Protein AF-A0A2W0A8S5-F1 (afdb_monomer)

Foldseek 3Di:
DPPDPVCVVCVPVDDDDDDDLQDLVCLVVLVQFPQLAPPKDFLADPVRQTLAIAHDDDDPVRVVVRVVSSSVSRPDDDQPLSVLRSVLRRCVRVLHLCSLVSLVVSLVSDDPVRPCNLVSLLSNLSSCLSVLVLLCSLVSLLVVLVPDDLAQSSLSSLLSSLVSLLSDDLPDPSSVVSCVRSVVSLVVNCVDPRHDDRSNLSSLLSVLSNCVSVVNLVSNVVSLVVQVVVLVVDDDPDLVSLLVSLVSNLSSQVRRHQLVVCLVSLVVSCVVCQLALSSLLSNLSSCVVNLVLVSNLVSLVSSVVSPTGLLSVLSSLQSNLSSCVSVVNNVSSLVSLVVSLVSLCSRSNPVSSVVSNVVSVVVNPDD

Structure (mmCIF, N/CA/C/O backbone):
data_AF-A0A2W0A8S5-F1
#
_entry.id   AF-A0A2W0A8S5-F1
#
loop_
_atom_site.group_PDB
_atom_site.id
_atom_site.type_symbol
_atom_site.label_atom_id
_atom_site.label_alt_id
_atom_site.label_comp_id
_atom_site.label_asym_id
_atom_site.label_entity_id
_atom_site.label_seq_id
_atom_site.pdbx_PDB_ins_code
_atom_site.Cartn_x
_atom_site.Cartn_y
_atom_site.Cartn_z
_atom_site.occupancy
_atom_site.B_iso_or_equiv
_atom_site.auth_seq_id
_atom_site.auth_comp_id
_atom_site.auth_asym_id
_atom_site.auth_atom_id
_atom_site.pdbx_PDB_model_num
ATOM 1 N N . MET A 1 1 ? -9.910 5.409 -18.268 1.00 49.28 1 MET A N 1
ATOM 2 C CA . MET A 1 1 ? -8.523 5.225 -18.764 1.00 49.28 1 MET A CA 1
ATOM 3 C C . MET A 1 1 ? -8.335 5.536 -20.262 1.00 49.28 1 MET A C 1
ATOM 5 O O . MET A 1 1 ? -7.443 6.302 -20.586 1.00 49.28 1 MET A O 1
ATOM 9 N N . LEU A 1 2 ? -9.166 5.030 -21.188 1.00 40.59 2 LEU A N 1
ATOM 10 C CA . LEU A 1 2 ? -8.944 5.152 -22.651 1.00 40.59 2 LEU A CA 1
ATOM 11 C C . LEU A 1 2 ? -9.214 6.524 -23.314 1.00 40.59 2 LEU A C 1
ATOM 13 O O . LEU A 1 2 ? -8.981 6.666 -24.510 1.00 40.59 2 LEU A O 1
ATOM 17 N N . ALA A 1 3 ? -9.715 7.524 -22.586 1.00 47.00 3 ALA A N 1
ATOM 18 C CA . ALA A 1 3 ? -10.059 8.827 -23.170 1.00 47.00 3 ALA A CA 1
ATOM 19 C C . ALA A 1 3 ? -8.901 9.847 -23.159 1.00 47.00 3 ALA A C 1
ATOM 21 O O . ALA A 1 3 ? -9.074 10.957 -23.657 1.00 47.00 3 ALA A O 1
ATOM 22 N N . HIS A 1 4 ? -7.735 9.497 -22.599 1.00 59.62 4 HIS A N 1
ATOM 23 C CA . HIS A 1 4 ? -6.578 10.395 -22.589 1.00 59.62 4 HIS A CA 1
ATOM 24 C C . HIS A 1 4 ? -5.909 10.407 -23.969 1.00 59.62 4 HIS A C 1
ATOM 26 O O . HIS A 1 4 ? -5.545 9.349 -24.493 1.00 59.62 4 HIS A O 1
ATOM 32 N N . ALA A 1 5 ? -5.743 11.592 -24.564 1.00 63.34 5 ALA A N 1
ATOM 33 C CA . ALA A 1 5 ? -5.219 11.751 -25.926 1.00 63.34 5 ALA A CA 1
ATOM 34 C C . ALA A 1 5 ? -3.842 11.081 -26.112 1.00 63.34 5 ALA A C 1
ATOM 36 O O . ALA A 1 5 ? -3.571 10.484 -27.159 1.00 63.34 5 ALA A O 1
ATOM 37 N N . ASP A 1 6 ? -3.023 11.088 -25.061 1.00 70.12 6 ASP A N 1
ATOM 38 C CA . ASP A 1 6 ? -1.660 10.545 -25.053 1.00 70.12 6 ASP A CA 1
ATOM 39 C C . ASP A 1 6 ? -1.580 9.010 -25.063 1.00 70.12 6 ASP A C 1
ATOM 41 O O . ASP A 1 6 ? -0.515 8.443 -25.319 1.00 70.12 6 ASP A O 1
ATOM 45 N N . LEU A 1 7 ? -2.700 8.310 -24.847 1.00 81.69 7 LEU A N 1
ATOM 46 C CA . LEU A 1 7 ? -2.772 6.846 -24.935 1.00 81.69 7 LEU A CA 1
ATOM 47 C C . LEU A 1 7 ? -3.302 6.349 -26.289 1.00 81.69 7 LEU A C 1
ATOM 49 O O . LEU A 1 7 ? -3.312 5.143 -26.543 1.00 81.69 7 LEU A O 1
ATOM 53 N N . SER A 1 8 ? -3.689 7.258 -27.192 1.00 83.00 8 SER A N 1
ATOM 54 C CA . SER A 1 8 ? -4.262 6.925 -28.506 1.00 83.00 8 SER A CA 1
ATOM 55 C C . SER A 1 8 ? -3.366 6.019 -29.356 1.00 83.00 8 SER A C 1
ATOM 57 O O . SER A 1 8 ? -3.872 5.149 -30.065 1.00 83.00 8 SER A O 1
ATOM 59 N N . ARG A 1 9 ? -2.035 6.139 -29.236 1.00 87.25 9 ARG A N 1
ATOM 60 C CA . ARG A 1 9 ? -1.082 5.274 -29.953 1.00 87.25 9 ARG A CA 1
ATOM 61 C C . ARG A 1 9 ? -1.214 3.788 -29.600 1.00 87.25 9 ARG A C 1
ATOM 63 O O . ARG A 1 9 ? -0.802 2.944 -30.390 1.00 87.25 9 ARG A O 1
ATOM 70 N N . TYR A 1 10 ? -1.780 3.458 -28.440 1.00 89.50 10 TYR A N 1
ATOM 71 C CA . TYR A 1 10 ? -1.994 2.081 -27.985 1.00 89.50 10 TYR A CA 1
ATOM 72 C C . TYR A 1 10 ? -3.361 1.516 -28.376 1.00 89.50 10 TYR A C 1
ATOM 74 O O . TYR A 1 10 ? -3.661 0.363 -28.056 1.00 89.50 10 TYR A O 1
ATOM 82 N N . ALA A 1 11 ? -4.197 2.300 -29.063 1.00 86.50 11 ALA A N 1
ATOM 83 C CA . ALA A 1 11 ? -5.494 1.841 -29.533 1.00 86.50 11 ALA A CA 1
ATOM 84 C C . ALA A 1 11 ? -5.339 0.573 -30.390 1.00 86.50 11 ALA A C 1
ATOM 86 O O . ALA A 1 11 ? -4.521 0.515 -31.308 1.00 86.50 11 ALA A O 1
ATOM 87 N N . GLY A 1 12 ? -6.111 -0.464 -30.058 1.00 87.81 12 GLY A N 1
ATOM 88 C CA . GLY A 1 12 ? -6.066 -1.760 -30.740 1.00 87.81 12 GLY A CA 1
ATOM 89 C C . GLY A 1 12 ? -4.847 -2.634 -30.420 1.00 87.81 12 GLY A C 1
ATOM 90 O O . GLY A 1 12 ? -4.779 -3.747 -30.930 1.00 87.81 12 GLY A O 1
ATOM 91 N N . GLN A 1 13 ? -3.907 -2.177 -29.582 1.00 90.94 13 GLN A N 1
ATOM 92 C CA . GLN A 1 13 ? -2.755 -2.985 -29.152 1.00 90.94 13 GLN A CA 1
ATOM 93 C C . GLN A 1 13 ? -3.021 -3.759 -27.853 1.00 90.94 13 GLN A C 1
ATOM 95 O O . GLN A 1 13 ? -2.403 -4.795 -27.629 1.00 90.94 13 GLN A O 1
ATOM 100 N N . PHE A 1 14 ? -3.951 -3.278 -27.022 1.00 92.00 14 PHE A N 1
ATOM 101 C CA . PHE A 1 14 ? -4.298 -3.876 -25.732 1.00 92.00 14 PHE A CA 1
ATOM 102 C C . PHE A 1 14 ? -5.806 -4.057 -25.583 1.00 92.00 14 PHE A C 1
ATOM 104 O O . PHE A 1 14 ? -6.594 -3.212 -26.017 1.00 92.00 14 PHE A O 1
ATOM 111 N N . VAL A 1 15 ? -6.187 -5.133 -24.894 1.00 91.31 15 VAL A N 1
ATOM 112 C CA . VAL A 1 15 ? -7.498 -5.265 -24.254 1.00 91.31 15 VAL A CA 1
ATOM 113 C C . VAL A 1 15 ? -7.331 -4.821 -22.806 1.00 91.31 15 VAL A C 1
ATOM 115 O O . VAL A 1 15 ? -6.489 -5.352 -22.088 1.00 91.31 15 VAL A O 1
ATOM 118 N N . TRP A 1 16 ? -8.112 -3.828 -22.392 1.00 89.94 16 TRP A N 1
ATOM 119 C CA . TRP A 1 16 ? -8.023 -3.250 -21.054 1.00 89.94 16 TRP A CA 1
ATOM 120 C C . TRP A 1 16 ? -9.009 -3.939 -20.122 1.00 89.94 16 TRP A C 1
ATOM 122 O O . TRP A 1 16 ? -10.193 -4.040 -20.446 1.00 89.94 16 TRP A O 1
ATOM 132 N N . LEU A 1 17 ? -8.522 -4.379 -18.965 1.00 91.38 17 LEU A N 1
ATOM 133 C CA . LEU A 1 17 ? -9.331 -5.007 -17.931 1.00 91.38 17 LEU A CA 1
ATOM 134 C C . LEU A 1 17 ? -9.012 -4.375 -16.579 1.00 91.38 17 LEU A C 1
ATOM 136 O O . LEU A 1 17 ? -7.849 -4.232 -16.213 1.00 91.38 17 LEU A O 1
ATOM 140 N N . GLU A 1 18 ? -10.058 -4.020 -15.844 1.00 89.94 18 GLU A N 1
ATOM 141 C CA . GLU A 1 18 ? -9.963 -3.619 -14.447 1.00 89.94 18 GLU A CA 1
ATOM 142 C C . GLU A 1 18 ? -10.440 -4.776 -13.575 1.00 89.94 18 GLU A C 1
ATOM 144 O O . GLU A 1 18 ? -11.532 -5.317 -13.775 1.00 89.94 18 GLU A O 1
ATOM 149 N N . LEU A 1 19 ? -9.617 -5.148 -12.600 1.00 90.06 19 LEU A N 1
ATOM 150 C CA . LEU A 1 19 ? -9.891 -6.239 -11.682 1.00 90.06 19 LEU A CA 1
ATOM 151 C C . LEU A 1 19 ? -10.049 -5.694 -10.273 1.00 90.06 19 LEU A C 1
ATOM 153 O O . LEU A 1 19 ? -9.254 -4.894 -9.790 1.00 90.06 19 LEU A O 1
ATOM 157 N N . ASN A 1 20 ? -11.087 -6.169 -9.604 1.00 86.12 20 ASN A N 1
ATOM 158 C CA . ASN A 1 20 ? -11.458 -5.754 -8.265 1.00 86.12 20 ASN A CA 1
ATOM 159 C C . ASN A 1 20 ? -11.564 -6.987 -7.363 1.00 86.12 20 ASN A C 1
ATOM 161 O O . ASN A 1 20 ? -12.285 -7.931 -7.700 1.00 86.12 20 ASN A O 1
ATOM 165 N N . PHE A 1 21 ? -10.874 -6.961 -6.219 1.00 83.88 21 PHE A N 1
ATOM 166 C CA . PHE A 1 21 ? -10.874 -8.045 -5.229 1.00 83.88 21 PHE A CA 1
ATOM 167 C C . PHE A 1 21 ? -12.256 -8.354 -4.653 1.00 83.88 21 PHE A C 1
ATOM 169 O O . PHE A 1 21 ? -12.445 -9.433 -4.108 1.00 83.88 21 PHE A O 1
ATOM 176 N N . ASP A 1 22 ? -13.209 -7.427 -4.749 1.00 82.56 22 ASP A N 1
ATOM 177 C CA . ASP A 1 22 ? -14.564 -7.586 -4.221 1.00 82.56 22 ASP A CA 1
ATOM 178 C C . ASP A 1 22 ? -15.535 -8.279 -5.180 1.00 82.56 22 ASP A C 1
ATOM 180 O O . ASP A 1 22 ? -16.617 -8.686 -4.753 1.00 82.56 22 ASP A O 1
ATOM 184 N N . LYS A 1 23 ? -15.180 -8.389 -6.463 1.00 84.19 23 LYS A N 1
ATOM 185 C CA . LYS A 1 23 ? -16.058 -8.899 -7.522 1.00 84.19 23 LYS A CA 1
ATOM 186 C C . LYS A 1 23 ? -15.867 -10.412 -7.700 1.00 84.19 23 LYS A C 1
ATOM 188 O O . LYS A 1 23 ? -14.781 -10.817 -8.124 1.00 84.19 23 LYS A O 1
ATOM 193 N N . PRO A 1 24 ? -16.874 -11.255 -7.386 1.00 81.69 24 PRO A N 1
ATOM 194 C CA . PRO A 1 24 ? -16.760 -12.713 -7.487 1.00 81.69 24 PRO A CA 1
ATOM 195 C C . PRO A 1 24 ? -16.347 -13.205 -8.876 1.00 81.69 24 PRO A C 1
ATOM 197 O O . PRO A 1 24 ? -15.610 -14.179 -8.988 1.00 81.69 24 PRO A O 1
ATOM 200 N N . GLU A 1 25 ? -16.761 -12.502 -9.930 1.00 87.81 25 GLU A N 1
ATOM 201 C CA . GLU A 1 25 ? -16.399 -12.807 -11.316 1.00 87.81 25 GLU A CA 1
ATOM 202 C C . GLU A 1 25 ? -14.885 -12.748 -11.595 1.00 87.81 25 GLU A C 1
ATOM 204 O O . GLU A 1 25 ? -14.426 -13.334 -12.570 1.00 87.81 25 GLU A O 1
ATOM 209 N N . ASN A 1 26 ? -14.093 -12.109 -10.725 1.00 89.75 26 ASN A N 1
ATOM 210 C CA . ASN A 1 26 ? -12.636 -12.024 -10.858 1.00 89.75 26 ASN A CA 1
ATOM 211 C C . ASN A 1 26 ? -11.888 -13.170 -10.150 1.00 89.75 26 ASN A C 1
ATOM 213 O O . ASN A 1 26 ? -10.657 -13.168 -10.120 1.00 89.75 26 ASN A O 1
ATOM 217 N N . GLN A 1 27 ? -12.595 -14.135 -9.550 1.00 85.94 27 GLN A N 1
ATOM 218 C CA . GLN A 1 27 ? -11.980 -15.213 -8.769 1.00 85.94 27 GLN A CA 1
ATOM 219 C C . GLN A 1 27 ? -10.979 -16.047 -9.568 1.00 85.94 27 GLN A C 1
ATOM 221 O O . GLN A 1 27 ? -9.880 -16.290 -9.072 1.00 85.94 27 GLN A O 1
ATOM 226 N N . ASP A 1 28 ? -11.324 -16.430 -10.796 1.00 88.50 28 ASP A N 1
ATOM 227 C CA . ASP A 1 28 ? -10.442 -17.241 -11.641 1.00 88.50 28 ASP A CA 1
ATOM 228 C C . ASP A 1 28 ? -9.151 -16.496 -11.998 1.00 88.50 28 ASP A C 1
ATOM 230 O O . ASP A 1 28 ? -8.096 -17.109 -12.130 1.00 88.50 28 ASP A O 1
ATOM 234 N N . PHE A 1 29 ? -9.183 -15.165 -12.109 1.00 90.12 29 PHE A N 1
ATOM 235 C CA . PHE A 1 29 ? -7.957 -14.396 -12.311 1.00 90.12 29 PHE A CA 1
ATOM 236 C C . PHE A 1 29 ? -7.057 -14.472 -11.072 1.00 90.12 29 PHE A C 1
ATOM 238 O O . PHE A 1 29 ? -5.879 -14.817 -11.169 1.00 90.12 29 PHE A O 1
ATOM 245 N N . PHE A 1 30 ? -7.619 -14.195 -9.892 1.00 88.50 30 PHE A N 1
ATOM 246 C CA . PHE A 1 30 ? -6.855 -14.156 -8.643 1.00 88.50 30 PHE A CA 1
ATOM 247 C C . PHE A 1 30 ? -6.388 -15.532 -8.147 1.00 88.50 30 PHE A C 1
ATOM 249 O O . PHE A 1 30 ? -5.585 -15.585 -7.219 1.00 88.50 30 PHE A O 1
ATOM 256 N N . SER A 1 31 ? -6.857 -16.637 -8.739 1.00 84.81 31 SER A N 1
ATOM 257 C CA . SER A 1 31 ? -6.291 -17.969 -8.486 1.00 84.81 31 SER A CA 1
ATOM 258 C C . SER A 1 31 ? -5.011 -18.249 -9.279 1.00 84.81 31 SER A C 1
ATOM 260 O O . SER A 1 31 ? -4.334 -19.232 -8.992 1.00 84.81 31 SER A O 1
ATOM 262 N N . HIS A 1 32 ? -4.696 -17.429 -10.286 1.00 86.06 32 HIS A N 1
ATOM 263 C CA . HIS A 1 32 ? -3.505 -17.577 -11.130 1.00 86.06 32 HIS A CA 1
ATOM 264 C C . HIS A 1 32 ? -2.495 -16.447 -10.922 1.00 86.06 32 HIS A C 1
ATOM 266 O O . HIS A 1 32 ? -1.294 -16.680 -11.031 1.00 86.06 32 HIS A O 1
ATOM 272 N N . PHE A 1 33 ? -2.977 -15.244 -10.602 1.00 87.56 33 PHE A N 1
ATOM 273 C CA . PHE A 1 33 ? -2.146 -14.065 -10.386 1.00 87.56 33 PHE A CA 1
ATOM 274 C C . PHE A 1 33 ? -2.402 -13.491 -8.997 1.00 87.56 33 PHE A C 1
ATOM 276 O O . PHE A 1 33 ? -3.529 -13.126 -8.645 1.00 87.56 33 PHE A O 1
ATOM 283 N N . GLU A 1 34 ? -1.339 -13.375 -8.212 1.00 82.25 34 GLU A N 1
ATOM 284 C CA . GLU A 1 34 ? -1.392 -12.773 -6.892 1.00 82.25 34 GLU A CA 1
ATOM 285 C C . GLU A 1 34 ? -0.800 -11.370 -6.930 1.00 82.25 34 GLU A C 1
ATOM 287 O O . GLU A 1 34 ? 0.416 -11.192 -6.897 1.00 82.25 34 GLU A O 1
ATOM 292 N N . ALA A 1 35 ? -1.674 -10.361 -6.908 1.00 83.00 35 ALA A N 1
ATOM 293 C CA . ALA A 1 35 ? -1.261 -8.973 -6.740 1.00 83.00 35 ALA A CA 1
ATOM 294 C C . ALA A 1 35 ? -0.354 -8.825 -5.506 1.00 83.00 35 ALA A C 1
ATOM 296 O O . ALA A 1 35 ? -0.740 -9.164 -4.377 1.00 83.00 35 ALA A O 1
ATOM 297 N N . SER A 1 36 ? 0.869 -8.351 -5.742 1.00 75.88 36 SER A N 1
ATOM 298 C CA . SER A 1 36 ? 1.875 -8.087 -4.712 1.00 75.88 36 SER A CA 1
ATOM 299 C C . SER A 1 36 ? 1.583 -6.778 -3.970 1.00 7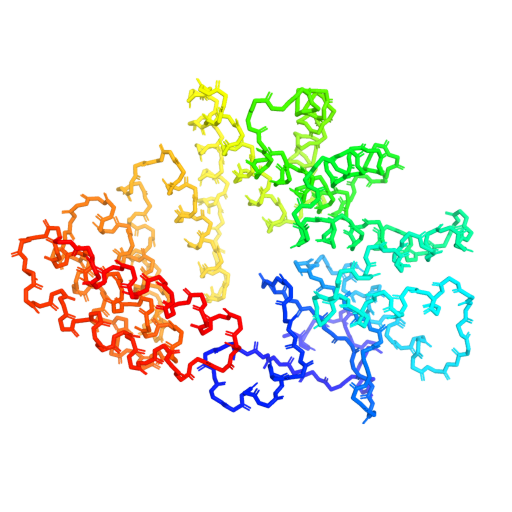5.88 36 SER A C 1
ATOM 301 O O . SER A 1 36 ? 1.883 -6.672 -2.782 1.00 75.88 36 SER A O 1
ATOM 303 N N . ALA A 1 37 ? 0.906 -5.834 -4.633 1.00 80.06 37 ALA A N 1
ATOM 304 C CA . ALA A 1 37 ? 0.404 -4.587 -4.066 1.00 80.06 37 ALA A CA 1
ATOM 305 C C . ALA A 1 37 ? -0.954 -4.183 -4.679 1.00 80.06 37 ALA A C 1
ATOM 307 O O . ALA A 1 37 ? -1.477 -4.830 -5.588 1.00 80.06 37 ALA A O 1
ATOM 308 N N . THR A 1 38 ? -1.556 -3.103 -4.186 1.00 81.56 38 THR A N 1
ATOM 309 C CA . THR A 1 38 ? -2.760 -2.514 -4.788 1.00 81.56 38 THR A CA 1
ATOM 310 C C . THR A 1 38 ? -2.545 -1.013 -4.989 1.00 81.56 38 THR A C 1
ATOM 312 O O . THR A 1 38 ? -2.390 -0.327 -3.978 1.00 81.56 38 THR A O 1
ATOM 315 N N . PRO A 1 39 ? -2.558 -0.498 -6.234 1.00 87.12 39 PRO A N 1
ATOM 316 C CA . PRO A 1 39 ? -2.755 -1.234 -7.491 1.00 87.12 39 PRO A CA 1
ATOM 317 C C . PRO A 1 39 ? -1.551 -2.125 -7.873 1.00 87.12 39 PRO A C 1
ATOM 319 O O . PRO A 1 39 ? -0.451 -1.962 -7.353 1.00 87.12 39 PRO A O 1
ATOM 322 N N . THR A 1 40 ? -1.784 -3.087 -8.770 1.00 89.56 40 THR A N 1
ATOM 323 C CA . THR A 1 40 ? -0.746 -3.813 -9.529 1.00 89.56 40 THR A CA 1
ATOM 324 C C . THR A 1 40 ? -1.195 -3.857 -10.987 1.00 89.56 40 THR A C 1
ATOM 326 O O . THR A 1 40 ? -2.371 -4.114 -11.258 1.00 89.56 40 THR A O 1
ATOM 329 N N . PHE A 1 41 ? -0.278 -3.613 -11.919 1.00 93.00 41 PHE A N 1
ATOM 330 C CA . PHE A 1 41 ? -0.530 -3.636 -13.354 1.00 93.00 41 PHE A CA 1
ATOM 331 C C . PHE A 1 41 ? 0.167 -4.828 -14.000 1.00 93.00 41 PHE A C 1
ATOM 333 O O . PHE A 1 41 ? 1.346 -5.077 -13.762 1.00 93.00 41 PHE A O 1
ATOM 340 N N . TYR A 1 42 ? -0.553 -5.520 -14.879 1.00 93.69 42 TYR A N 1
ATOM 341 C CA . TYR A 1 42 ? -0.027 -6.646 -15.641 1.00 93.69 42 TYR A CA 1
ATOM 342 C C . TYR A 1 42 ? -0.163 -6.394 -17.139 1.00 93.69 42 TYR A C 1
ATOM 344 O O . TYR A 1 42 ? -1.205 -5.932 -17.607 1.00 93.69 42 TYR A O 1
ATOM 352 N N . VAL A 1 43 ? 0.857 -6.781 -17.906 1.00 94.69 43 VAL A N 1
ATOM 353 C CA . VAL A 1 43 ? 0.697 -7.098 -19.330 1.00 94.69 43 VAL A CA 1
ATOM 354 C C . VAL A 1 43 ? 0.746 -8.609 -19.468 1.00 94.69 43 VAL A C 1
ATOM 356 O O . VAL A 1 43 ? 1.764 -9.223 -19.155 1.00 94.69 43 VAL A O 1
ATOM 359 N N . ILE A 1 44 ? -0.340 -9.201 -19.956 1.00 93.50 44 ILE A N 1
ATOM 360 C CA . ILE A 1 44 ? -0.482 -10.647 -20.137 1.00 93.50 44 ILE A CA 1
ATOM 361 C C . ILE A 1 44 ? -0.709 -10.919 -21.624 1.00 93.50 44 ILE A C 1
ATOM 363 O O . ILE A 1 44 ? -1.494 -10.223 -22.272 1.00 93.50 44 ILE A O 1
ATOM 367 N N . ASN A 1 45 ? 0.005 -11.895 -22.186 1.00 91.69 45 ASN A N 1
ATOM 368 C CA . ASN A 1 45 ? -0.169 -12.281 -23.586 1.00 91.69 45 ASN A CA 1
ATOM 369 C C . ASN A 1 45 ? -1.388 -13.211 -23.783 1.00 91.69 45 ASN A C 1
ATOM 371 O O . ASN A 1 45 ? -2.036 -13.632 -22.827 1.00 91.69 45 ASN A O 1
ATOM 375 N N . ALA A 1 46 ? -1.690 -13.565 -25.036 1.00 90.19 46 ALA A N 1
ATOM 376 C CA . ALA A 1 46 ? -2.828 -14.430 -25.365 1.00 90.19 46 ALA A CA 1
ATOM 377 C C . ALA A 1 46 ? -2.730 -15.856 -24.779 1.00 90.19 46 ALA A C 1
ATOM 379 O O . ALA A 1 46 ? -3.756 -16.507 -24.608 1.00 90.19 46 ALA A O 1
ATOM 380 N N . ASP A 1 47 ? -1.522 -16.315 -24.443 1.00 89.06 47 ASP A N 1
ATOM 381 C CA . ASP A 1 47 ? -1.275 -17.622 -23.820 1.00 89.06 47 ASP A CA 1
ATOM 382 C C . ASP A 1 47 ? -1.402 -17.579 -22.284 1.00 89.06 47 ASP A C 1
ATOM 384 O O . ASP A 1 47 ? -1.163 -18.582 -21.614 1.00 89.06 47 ASP A O 1
ATOM 388 N N . GLY A 1 48 ? -1.744 -16.420 -21.706 1.00 88.31 48 GLY A N 1
ATOM 389 C CA . GLY A 1 48 ? -1.847 -16.231 -20.257 1.00 88.31 48 GLY A CA 1
ATOM 390 C C . GLY A 1 48 ? -0.506 -15.988 -19.555 1.00 88.31 48 GLY A C 1
ATOM 391 O O . GLY A 1 48 ? -0.442 -16.020 -18.330 1.00 88.31 48 GLY A O 1
ATOM 392 N N . LYS A 1 49 ? 0.573 -15.732 -20.302 1.00 90.12 49 LYS A N 1
ATOM 393 C CA . LYS A 1 49 ? 1.909 -15.472 -19.759 1.00 90.12 49 LYS A CA 1
ATOM 394 C C . LYS A 1 49 ? 2.084 -13.996 -19.393 1.00 90.12 49 LYS A C 1
ATOM 396 O O . LYS A 1 49 ? 1.821 -13.120 -20.221 1.00 90.12 49 LYS A O 1
ATOM 401 N N . VAL A 1 50 ? 2.611 -13.722 -18.196 1.00 92.44 50 VAL A N 1
ATOM 402 C CA . VAL A 1 50 ? 3.013 -12.366 -17.788 1.00 92.44 50 VAL A CA 1
ATOM 403 C C . VAL A 1 50 ? 4.211 -11.915 -18.625 1.00 92.44 50 VAL A C 1
ATOM 405 O O . VAL A 1 50 ? 5.242 -12.583 -18.711 1.00 92.44 50 VAL A O 1
ATOM 408 N N . LEU A 1 51 ? 4.055 -10.778 -19.294 1.00 92.56 51 LEU A N 1
ATOM 409 C CA . LEU A 1 51 ? 5.126 -10.085 -20.005 1.00 92.56 51 LEU A CA 1
ATOM 410 C C . LEU A 1 51 ? 5.754 -9.000 -19.128 1.00 92.56 51 LEU A C 1
ATOM 412 O O . LEU A 1 51 ? 6.956 -8.770 -19.208 1.00 92.56 51 LEU A O 1
ATOM 416 N N . SER A 1 52 ? 4.944 -8.332 -18.310 1.00 92.19 52 SER A N 1
ATOM 417 C CA . SER A 1 52 ? 5.399 -7.299 -17.383 1.00 92.19 52 SER A CA 1
ATOM 418 C C . SER A 1 52 ? 4.472 -7.248 -16.174 1.00 92.19 52 SER A C 1
ATOM 420 O O . SER A 1 52 ? 3.253 -7.348 -16.335 1.00 92.19 52 SER A O 1
ATOM 422 N N . ASP A 1 53 ? 5.059 -7.048 -15.000 1.00 92.31 53 ASP A N 1
ATOM 423 C CA . ASP A 1 53 ? 4.391 -6.777 -13.724 1.00 92.31 53 ASP A CA 1
ATOM 424 C C . ASP A 1 53 ? 4.917 -5.428 -13.215 1.00 92.31 53 ASP A C 1
ATOM 426 O O . ASP A 1 53 ? 6.118 -5.167 -13.295 1.00 92.31 53 ASP A O 1
ATOM 430 N N . GLN A 1 54 ? 4.019 -4.549 -12.782 1.00 90.75 54 GLN A N 1
ATOM 431 C CA . GLN A 1 54 ? 4.360 -3.311 -12.095 1.00 90.75 54 GLN A CA 1
ATOM 432 C C . GLN A 1 54 ? 3.467 -3.174 -10.854 1.00 90.75 54 GLN A C 1
ATOM 434 O O . GLN A 1 54 ? 2.281 -2.845 -10.989 1.00 90.75 54 GLN A O 1
ATOM 439 N N . PRO A 1 55 ? 4.009 -3.372 -9.642 1.00 87.00 55 PRO A N 1
ATOM 440 C CA . PRO A 1 55 ? 3.308 -3.026 -8.417 1.00 87.00 55 PRO A CA 1
ATOM 441 C C . PRO A 1 55 ? 3.306 -1.509 -8.203 1.00 87.00 55 PRO A C 1
ATOM 443 O O . PRO A 1 55 ? 4.254 -0.818 -8.573 1.00 87.00 55 PRO A O 1
ATOM 446 N N . GLY A 1 56 ? 2.263 -1.004 -7.550 1.00 84.56 56 GLY A N 1
ATOM 447 C CA . GLY A 1 56 ? 2.156 0.406 -7.186 1.00 84.56 56 GLY A CA 1
ATOM 448 C C . GLY A 1 56 ? 1.631 1.298 -8.309 1.00 84.56 56 GLY A C 1
ATOM 449 O O . GLY A 1 56 ? 1.263 0.838 -9.392 1.00 84.56 56 GLY A O 1
ATOM 450 N N . ALA A 1 57 ? 1.526 2.588 -8.003 1.00 84.00 57 ALA A N 1
ATOM 451 C CA . ALA A 1 57 ? 1.076 3.594 -8.950 1.00 84.00 57 ALA A CA 1
ATOM 452 C C . ALA A 1 57 ? 2.133 3.848 -10.038 1.00 84.00 57 ALA A C 1
ATOM 454 O O . ALA A 1 57 ? 3.289 3.444 -9.937 1.00 84.00 57 ALA A O 1
ATOM 455 N N . MET A 1 58 ? 1.713 4.515 -11.111 1.00 87.69 58 MET A N 1
ATOM 456 C CA . MET A 1 58 ? 2.600 4.976 -12.173 1.00 87.69 58 MET A CA 1
ATOM 457 C C . MET A 1 58 ? 2.217 6.396 -12.572 1.00 87.69 58 MET A C 1
ATOM 459 O O . MET A 1 58 ? 1.037 6.708 -12.751 1.00 87.69 58 MET A O 1
ATOM 463 N N . SER A 1 59 ? 3.221 7.234 -12.799 1.00 85.94 59 SER A N 1
ATOM 464 C CA . SER A 1 59 ? 3.074 8.446 -13.599 1.00 85.94 59 SER A CA 1
ATOM 465 C C . SER A 1 59 ? 2.689 8.102 -15.043 1.00 85.94 59 SER A C 1
ATOM 467 O O . SER A 1 59 ? 2.863 6.979 -15.523 1.00 85.94 59 SER A O 1
ATOM 469 N N . GLU A 1 60 ? 2.206 9.090 -15.793 1.00 86.25 60 GLU A N 1
ATOM 470 C CA . GLU A 1 60 ? 1.853 8.894 -17.203 1.00 86.25 60 GLU A CA 1
ATOM 471 C C . GLU A 1 60 ? 3.055 8.435 -18.054 1.00 86.25 60 GLU A C 1
ATOM 473 O O . GLU A 1 60 ? 2.919 7.607 -18.958 1.00 86.25 60 GLU A O 1
ATOM 478 N N . THR A 1 61 ? 4.254 8.941 -17.749 1.00 87.25 61 THR A N 1
ATOM 479 C CA . THR A 1 61 ? 5.493 8.532 -18.423 1.00 87.25 61 THR A CA 1
ATOM 480 C C . THR A 1 61 ? 5.846 7.079 -18.118 1.00 87.25 61 THR A C 1
ATOM 482 O O . THR A 1 61 ? 6.169 6.338 -19.048 1.00 87.25 61 THR A O 1
ATOM 485 N N . GLU A 1 62 ? 5.723 6.650 -16.860 1.00 89.69 62 GLU A N 1
ATOM 486 C CA . GLU A 1 62 ? 5.950 5.256 -16.456 1.00 89.69 62 GLU A CA 1
ATOM 487 C C . GLU A 1 62 ? 4.926 4.316 -17.100 1.00 89.69 62 GLU A C 1
ATOM 489 O O . GLU A 1 62 ? 5.317 3.305 -17.683 1.00 89.69 62 GLU A O 1
ATOM 494 N N . LEU A 1 63 ? 3.641 4.694 -17.125 1.00 91.56 63 LEU A N 1
ATOM 495 C CA . LEU A 1 63 ? 2.597 3.914 -17.796 1.00 91.56 63 LEU A CA 1
ATOM 496 C C . LEU A 1 63 ? 2.917 3.718 -19.282 1.00 91.56 63 LEU A C 1
ATOM 498 O O . LEU A 1 63 ? 2.772 2.617 -19.813 1.00 91.56 63 LEU A O 1
ATOM 502 N N . ARG A 1 64 ? 3.386 4.760 -19.980 1.00 91.12 64 ARG A N 1
ATOM 503 C CA . ARG A 1 64 ? 3.783 4.617 -21.386 1.00 91.12 64 ARG A CA 1
ATOM 504 C C . ARG A 1 64 ? 4.974 3.678 -21.558 1.00 91.12 64 ARG A C 1
ATOM 506 O O . ARG A 1 64 ? 4.937 2.834 -22.450 1.00 91.12 64 ARG A O 1
ATOM 513 N N . ALA A 1 65 ? 6.003 3.806 -20.724 1.00 90.62 65 ALA A N 1
ATOM 514 C CA . ALA A 1 65 ? 7.169 2.930 -20.785 1.00 90.62 65 ALA A CA 1
ATOM 515 C C . ALA A 1 65 ? 6.790 1.461 -20.514 1.00 90.62 65 ALA A C 1
ATOM 517 O O . ALA A 1 65 ? 7.253 0.561 -21.216 1.00 90.62 65 ALA A O 1
ATOM 518 N N . PHE A 1 66 ? 5.892 1.226 -19.554 1.00 92.88 66 PHE A N 1
ATOM 519 C CA . PHE A 1 66 ? 5.346 -0.090 -19.232 1.00 92.88 66 PHE A CA 1
ATOM 520 C C . PHE A 1 66 ? 4.608 -0.719 -20.425 1.00 92.88 66 PHE A C 1
ATOM 522 O O . PHE A 1 66 ? 4.863 -1.869 -20.789 1.00 92.88 66 PHE A O 1
ATOM 529 N N . LEU A 1 67 ? 3.746 0.049 -21.098 1.00 93.81 67 LEU A N 1
ATOM 530 C CA . LEU A 1 67 ? 3.019 -0.419 -22.283 1.00 93.81 67 LEU A CA 1
ATOM 531 C C . LEU A 1 67 ? 3.954 -0.668 -23.474 1.00 93.81 67 LEU A C 1
ATOM 533 O O . LEU A 1 67 ? 3.843 -1.704 -24.129 1.00 93.81 67 LEU A O 1
ATOM 537 N N . ASP A 1 68 ? 4.904 0.231 -23.743 1.00 92.00 68 ASP A N 1
ATOM 538 C CA . ASP A 1 68 ? 5.903 0.047 -24.805 1.00 92.00 68 ASP A CA 1
ATOM 539 C C . ASP A 1 68 ? 6.716 -1.232 -24.596 1.00 92.00 68 ASP A C 1
ATOM 541 O O . ASP A 1 68 ? 6.934 -2.001 -25.539 1.00 92.00 68 ASP A O 1
ATOM 545 N N . ARG A 1 69 ? 7.118 -1.493 -23.348 1.00 91.06 69 ARG A N 1
ATOM 546 C CA . ARG A 1 69 ? 7.786 -2.736 -22.968 1.00 91.06 69 ARG A CA 1
ATOM 547 C C . ARG A 1 69 ? 6.889 -3.937 -23.259 1.00 91.06 69 ARG A C 1
ATOM 549 O O . ARG A 1 69 ? 7.339 -4.860 -23.930 1.00 91.06 69 ARG A O 1
ATOM 556 N N . GLY A 1 70 ? 5.624 -3.906 -22.841 1.00 91.88 70 GLY A N 1
ATOM 557 C CA . GLY A 1 70 ? 4.655 -4.964 -23.137 1.00 91.88 70 GLY A CA 1
ATOM 558 C C . GLY A 1 70 ? 4.537 -5.278 -24.635 1.00 91.88 70 GLY A C 1
ATOM 559 O O . GLY A 1 70 ? 4.623 -6.440 -25.035 1.00 91.88 70 GLY A O 1
ATOM 560 N N . VAL A 1 71 ? 4.425 -4.243 -25.476 1.00 91.06 71 VAL A N 1
ATOM 561 C CA . VAL A 1 71 ? 4.386 -4.386 -26.944 1.00 91.06 71 VAL A CA 1
ATOM 562 C C . VAL A 1 71 ? 5.682 -4.986 -27.486 1.00 91.06 71 VAL A C 1
ATOM 564 O O . VAL A 1 71 ? 5.638 -5.854 -28.360 1.00 91.06 71 VAL A O 1
ATOM 567 N N . SER A 1 72 ? 6.834 -4.529 -26.992 1.00 89.12 72 SER A N 1
ATOM 568 C CA . SER A 1 72 ? 8.146 -5.026 -27.414 1.00 89.12 72 SER A CA 1
ATOM 569 C C . SER A 1 72 ? 8.309 -6.516 -27.099 1.00 89.12 72 SER A C 1
ATOM 571 O O . SER A 1 72 ? 8.600 -7.312 -27.995 1.00 89.12 72 SER A O 1
ATOM 573 N N . LEU A 1 73 ? 8.017 -6.915 -25.854 1.00 88.88 73 LEU A N 1
ATOM 574 C CA . LEU A 1 73 ? 8.146 -8.299 -25.388 1.00 88.88 73 LEU A CA 1
ATOM 575 C C . LEU A 1 73 ? 7.182 -9.253 -26.103 1.00 88.88 73 LEU A C 1
ATOM 577 O O . LEU A 1 73 ? 7.516 -10.418 -26.297 1.00 88.88 73 LEU A O 1
ATOM 581 N N . ALA A 1 74 ? 6.011 -8.768 -26.526 1.00 88.50 74 ALA A N 1
ATOM 582 C CA . ALA A 1 74 ? 5.061 -9.560 -27.300 1.00 88.50 74 ALA A CA 1
ATOM 583 C C . ALA A 1 74 ? 5.524 -9.829 -28.744 1.00 88.50 74 ALA A C 1
ATOM 585 O O . ALA A 1 74 ? 5.035 -10.769 -29.370 1.00 88.50 74 ALA A O 1
ATOM 586 N N . ARG A 1 75 ? 6.415 -8.998 -29.308 1.00 86.00 75 ARG A N 1
ATOM 587 C CA . ARG A 1 75 ? 6.706 -9.012 -30.748 1.00 86.00 75 ARG A CA 1
ATOM 588 C C . ARG A 1 75 ? 7.856 -9.920 -31.162 1.00 86.00 75 ARG A C 1
ATOM 590 O O . ARG A 1 75 ? 7.660 -10.604 -32.162 1.00 86.00 75 ARG A O 1
ATOM 597 N N . ASN A 1 76 ? 9.039 -9.893 -30.527 1.00 75.94 76 ASN A N 1
ATOM 598 C CA . ASN A 1 76 ? 10.200 -10.727 -30.923 1.00 75.94 76 ASN A CA 1
ATOM 599 C C . ASN A 1 76 ? 11.458 -10.507 -30.032 1.00 75.94 76 ASN A C 1
ATOM 601 O O . ASN A 1 76 ? 11.330 -9.831 -29.014 1.00 75.94 76 ASN A O 1
ATOM 605 N N . PRO A 1 77 ? 12.634 -11.130 -30.309 1.00 55.41 77 PRO A N 1
ATOM 606 C CA . PRO A 1 77 ? 13.485 -11.717 -29.281 1.00 55.41 77 PRO A CA 1
ATOM 607 C C . PRO A 1 77 ? 14.142 -10.707 -28.348 1.00 55.41 77 PRO A C 1
ATOM 609 O O . PRO A 1 77 ? 14.651 -9.659 -28.741 1.00 55.41 77 PRO A O 1
ATOM 612 N N . GLN A 1 78 ? 14.151 -11.125 -27.094 1.00 76.06 78 GLN A N 1
ATOM 613 C CA . GLN A 1 78 ? 14.628 -10.400 -25.938 1.00 76.06 78 GLN A CA 1
ATOM 614 C C . GLN A 1 78 ? 16.149 -10.451 -25.852 1.00 76.06 78 GLN A C 1
ATOM 616 O O . GLN A 1 78 ? 16.763 -11.492 -26.106 1.00 76.06 78 GLN A O 1
ATOM 621 N N . SER A 1 79 ? 16.762 -9.341 -25.435 1.00 88.50 79 SER A N 1
ATOM 622 C CA . SER A 1 79 ? 18.118 -9.430 -24.900 1.00 88.50 79 SER A CA 1
ATOM 623 C C . SER A 1 79 ? 18.121 -10.378 -23.693 1.00 88.50 79 SER A C 1
ATOM 625 O O . SER A 1 79 ? 17.087 -10.600 -23.058 1.00 88.50 79 SER A O 1
ATOM 627 N N . SER A 1 80 ? 19.281 -10.925 -23.325 1.00 92.56 80 SER A N 1
ATOM 628 C CA . SER A 1 80 ? 19.369 -11.774 -22.129 1.00 92.56 80 SER A CA 1
ATOM 629 C C . SER A 1 80 ? 18.886 -11.050 -20.862 1.00 92.56 80 SER A C 1
ATOM 631 O O . SER A 1 80 ? 18.334 -11.692 -19.973 1.00 92.56 80 SER A O 1
ATOM 633 N N . ALA A 1 81 ? 19.050 -9.722 -20.794 1.00 94.44 81 ALA A N 1
ATOM 634 C CA . ALA A 1 81 ? 18.549 -8.899 -19.696 1.00 94.44 81 ALA A CA 1
ATOM 635 C C . ALA A 1 81 ? 17.016 -8.782 -19.708 1.00 94.44 81 ALA A C 1
ATOM 637 O O . ALA A 1 81 ? 16.391 -8.941 -18.663 1.00 94.44 81 ALA A O 1
ATOM 638 N N . ASP A 1 82 ? 16.401 -8.583 -20.878 1.00 92.69 82 ASP A N 1
ATOM 639 C CA . ASP A 1 82 ? 14.937 -8.516 -21.005 1.00 92.69 82 ASP A CA 1
ATOM 640 C C . ASP A 1 82 ? 14.280 -9.863 -20.675 1.00 92.69 82 ASP A C 1
ATOM 642 O O . ASP A 1 82 ? 13.251 -9.895 -20.001 1.00 92.69 82 ASP A O 1
ATOM 646 N N . ALA A 1 83 ? 14.905 -10.975 -21.078 1.00 92.88 83 ALA A N 1
ATOM 647 C CA . ALA A 1 83 ? 14.440 -12.319 -20.739 1.00 92.88 83 ALA A CA 1
ATOM 648 C C . ALA A 1 83 ? 14.563 -12.619 -19.243 1.00 92.88 83 ALA A C 1
ATOM 650 O O . ALA A 1 83 ? 13.659 -13.208 -18.646 1.00 92.88 83 ALA A O 1
ATOM 651 N N . ALA A 1 84 ? 15.659 -12.186 -18.616 1.00 95.69 84 ALA A N 1
ATOM 652 C CA . ALA A 1 84 ? 15.819 -12.290 -17.172 1.00 95.69 84 ALA A CA 1
ATOM 653 C C . ALA A 1 84 ? 14.793 -11.424 -16.422 1.00 95.69 84 ALA A C 1
ATOM 655 O O . ALA A 1 84 ? 14.227 -11.888 -15.434 1.00 95.69 84 ALA A O 1
ATOM 656 N N . LEU A 1 85 ? 14.502 -10.212 -16.911 1.00 95.50 85 LEU A N 1
ATOM 657 C CA . LEU A 1 85 ? 13.502 -9.330 -16.310 1.00 95.50 85 LEU A CA 1
ATOM 658 C C . LEU A 1 85 ? 12.088 -9.888 -16.436 1.00 95.50 85 LEU A C 1
ATOM 660 O O . LEU A 1 85 ? 11.354 -9.895 -15.458 1.00 95.50 85 LEU A O 1
ATOM 664 N N . GLN A 1 86 ? 11.716 -10.398 -17.613 1.00 94.25 86 GLN A N 1
ATOM 665 C CA . GLN A 1 86 ? 10.410 -11.028 -17.797 1.00 94.25 86 GLN A CA 1
ATOM 666 C C . GLN A 1 86 ? 10.233 -12.199 -16.825 1.00 94.25 86 GLN A C 1
ATOM 668 O O . GLN A 1 86 ? 9.212 -12.295 -16.150 1.00 94.25 86 GLN A O 1
ATOM 673 N N . ARG A 1 87 ? 11.255 -13.055 -16.694 1.00 95.38 87 ARG A N 1
ATOM 674 C CA . ARG A 1 87 ? 11.234 -14.144 -15.714 1.00 95.38 87 ARG A CA 1
ATOM 675 C C . ARG A 1 87 ? 11.076 -13.619 -14.284 1.00 95.38 87 ARG A C 1
ATOM 677 O O . ARG A 1 87 ? 10.373 -14.242 -13.497 1.00 95.38 87 ARG A O 1
ATOM 684 N N . ALA A 1 88 ? 11.742 -12.521 -13.932 1.00 96.44 88 ALA A N 1
ATOM 685 C CA . ALA A 1 88 ? 11.620 -11.920 -12.608 1.00 96.44 88 ALA A CA 1
ATOM 686 C C . ALA A 1 88 ? 10.193 -11.416 -12.335 1.00 96.44 88 ALA A C 1
ATOM 688 O O . ALA A 1 88 ? 9.649 -11.717 -11.276 1.00 96.44 88 ALA A O 1
ATOM 689 N N . ASP A 1 89 ? 9.568 -10.753 -13.311 1.00 94.88 89 ASP A N 1
ATOM 690 C CA . ASP A 1 89 ? 8.182 -10.277 -13.225 1.00 94.88 89 ASP A CA 1
ATOM 691 C C . ASP A 1 89 ? 7.180 -11.437 -13.117 1.00 94.88 89 ASP A C 1
ATOM 693 O O . ASP A 1 89 ? 6.261 -11.393 -12.303 1.00 94.88 89 ASP A O 1
ATOM 697 N N . GLU A 1 90 ? 7.377 -12.518 -13.879 1.00 93.56 90 GLU A N 1
ATOM 698 C CA . GLU A 1 90 ? 6.576 -13.745 -13.748 1.00 93.56 90 GLU A CA 1
ATOM 699 C C . GLU A 1 90 ? 6.654 -14.311 -12.319 1.00 93.56 90 GLU A C 1
ATOM 701 O O . GLU A 1 90 ? 5.630 -14.640 -11.714 1.00 93.56 90 GLU A O 1
ATOM 706 N N . LEU A 1 91 ? 7.858 -14.385 -11.742 1.00 94.94 91 LEU A N 1
ATOM 707 C CA . LEU A 1 91 ? 8.052 -14.856 -10.368 1.00 94.94 91 LEU A CA 1
ATOM 708 C C . LEU A 1 91 ? 7.423 -13.894 -9.347 1.00 94.94 91 LEU A C 1
ATOM 710 O O . LEU A 1 91 ? 6.786 -14.346 -8.395 1.00 94.94 91 LEU A O 1
ATOM 714 N N . LEU A 1 92 ? 7.537 -12.579 -9.551 1.00 92.69 92 LEU A N 1
ATOM 715 C CA . LEU A 1 92 ? 6.921 -11.584 -8.672 1.00 92.69 92 LEU A CA 1
ATOM 716 C C . LEU A 1 92 ? 5.387 -11.678 -8.683 1.00 92.69 92 LEU A C 1
ATOM 718 O O . LEU A 1 92 ? 4.780 -11.639 -7.612 1.00 92.69 92 LEU A O 1
ATOM 722 N N . SER A 1 93 ? 4.777 -11.908 -9.851 1.00 90.19 93 SER A N 1
ATOM 723 C CA . SER A 1 93 ? 3.316 -12.020 -10.026 1.00 90.19 93 SER A CA 1
ATOM 724 C C . SER A 1 93 ? 2.673 -13.197 -9.279 1.00 90.19 93 SER A C 1
ATOM 726 O O . SER A 1 93 ? 1.456 -13.258 -9.097 1.00 90.19 93 SER A O 1
ATOM 728 N N . THR A 1 94 ? 3.506 -14.139 -8.835 1.00 89.69 94 THR A N 1
ATOM 729 C CA . THR A 1 94 ? 3.135 -15.312 -8.030 1.00 89.69 94 THR A CA 1
ATOM 730 C C . THR A 1 94 ? 3.747 -15.268 -6.629 1.00 89.69 94 THR A C 1
ATOM 732 O O . THR A 1 94 ? 3.673 -16.244 -5.885 1.00 89.69 94 THR A O 1
ATOM 735 N N . LYS A 1 95 ? 4.352 -14.130 -6.255 1.00 89.50 95 LYS A N 1
ATOM 736 C CA . LYS A 1 95 ? 5.047 -13.897 -4.981 1.00 89.50 95 LYS A CA 1
ATOM 737 C C . LYS A 1 95 ? 6.136 -14.931 -4.680 1.00 89.50 95 LYS A C 1
ATOM 739 O O . LYS A 1 95 ? 6.368 -15.271 -3.524 1.00 89.50 95 LYS A O 1
ATOM 744 N N . SER A 1 96 ? 6.826 -15.432 -5.699 1.00 93.00 96 SER A N 1
ATOM 745 C CA . SER A 1 96 ? 7.912 -16.395 -5.514 1.00 93.00 96 SER A CA 1
ATOM 746 C C . SER A 1 96 ? 9.154 -15.721 -4.887 1.00 93.00 96 SER A C 1
ATOM 748 O O . SER A 1 96 ? 9.521 -14.609 -5.288 1.00 93.00 96 SER A O 1
ATOM 750 N N . PRO A 1 97 ? 9.831 -16.357 -3.903 1.00 94.56 97 PRO A N 1
ATOM 751 C CA . PRO A 1 97 ? 11.072 -15.838 -3.309 1.00 94.56 97 PRO A CA 1
ATOM 752 C C . PRO A 1 97 ? 12.238 -15.772 -4.304 1.00 94.56 97 PRO A C 1
ATOM 754 O O . PRO A 1 97 ? 13.152 -14.960 -4.148 1.00 94.56 97 PRO A O 1
ATOM 757 N N . GLU A 1 98 ? 12.195 -16.570 -5.371 1.00 97.62 98 GLU A N 1
ATOM 758 C CA . GLU A 1 98 ? 13.181 -16.565 -6.450 1.00 97.62 98 GLU A CA 1
ATOM 759 C C . GLU A 1 98 ? 13.171 -15.266 -7.278 1.00 97.62 98 GLU A C 1
ATOM 761 O O . GLU A 1 98 ? 14.149 -14.994 -7.982 1.00 97.62 98 GLU A O 1
ATOM 766 N N . ALA A 1 99 ? 12.122 -14.437 -7.171 1.00 96.88 99 ALA A N 1
ATOM 767 C CA . ALA A 1 99 ? 12.035 -13.147 -7.858 1.00 96.88 99 ALA A CA 1
ATOM 768 C C . ALA A 1 99 ? 13.235 -12.235 -7.543 1.00 96.88 99 ALA A C 1
ATOM 770 O O . ALA A 1 99 ? 13.783 -11.601 -8.445 1.00 96.88 99 ALA A O 1
ATOM 771 N N . VAL A 1 100 ? 13.714 -12.224 -6.291 1.00 98.06 100 VAL A N 1
ATOM 772 C CA . VAL A 1 100 ? 14.871 -11.407 -5.871 1.00 98.06 100 VAL A CA 1
ATOM 773 C C . VAL A 1 100 ? 16.121 -11.757 -6.683 1.00 98.06 100 VAL A C 1
ATOM 775 O O . VAL A 1 100 ? 16.777 -10.871 -7.234 1.00 98.06 100 VAL A O 1
ATOM 778 N N . ALA A 1 101 ? 16.435 -13.049 -6.796 1.00 98.31 101 ALA A N 1
ATOM 779 C CA . ALA A 1 101 ? 17.599 -13.513 -7.548 1.00 98.31 101 ALA A CA 1
ATOM 780 C C . ALA A 1 101 ? 17.444 -13.246 -9.054 1.00 98.31 101 ALA A C 1
ATOM 782 O O . ALA A 1 101 ? 18.416 -12.901 -9.728 1.00 98.31 101 ALA A O 1
ATOM 783 N N . ALA A 1 102 ? 16.224 -13.360 -9.585 1.00 98.12 102 ALA A N 1
ATOM 784 C CA . ALA A 1 102 ? 15.943 -13.087 -10.990 1.00 98.12 102 ALA A CA 1
ATOM 785 C C . ALA A 1 102 ? 16.120 -11.598 -11.349 1.00 98.12 102 ALA A C 1
ATOM 787 O O . ALA A 1 102 ? 16.749 -11.295 -12.364 1.00 98.12 102 ALA A O 1
ATOM 788 N N . TYR A 1 103 ? 15.663 -10.665 -10.504 1.00 98.12 103 TYR A N 1
ATOM 789 C CA . TYR A 1 103 ? 15.902 -9.231 -10.721 1.00 98.12 103 TYR A CA 1
ATOM 790 C C . TYR A 1 103 ? 17.387 -8.865 -10.623 1.00 98.12 103 TYR A C 1
ATOM 792 O O . TYR A 1 103 ? 17.889 -8.082 -11.431 1.00 98.12 103 TYR A O 1
ATOM 800 N N . GLN A 1 104 ? 18.115 -9.455 -9.669 1.00 98.31 104 GLN A N 1
ATOM 801 C CA . GLN A 1 104 ? 19.567 -9.271 -9.563 1.00 98.31 104 GLN A CA 1
ATOM 802 C C . GLN A 1 104 ? 20.289 -9.743 -10.832 1.00 98.31 104 GLN A C 1
ATOM 804 O O . GLN A 1 104 ? 21.174 -9.047 -11.331 1.00 98.31 104 GLN A O 1
ATOM 809 N N . GLU A 1 105 ? 19.889 -10.888 -11.385 1.00 98.19 105 GLU A N 1
ATOM 810 C CA . GLU A 1 105 ? 20.444 -11.408 -12.635 1.00 98.19 105 GLU A CA 1
ATOM 811 C C . GLU A 1 105 ? 20.128 -10.497 -13.829 1.00 98.19 105 GLU A C 1
ATOM 813 O O . GLU A 1 105 ? 21.023 -10.198 -14.622 1.00 98.19 105 GLU A O 1
ATOM 818 N N . ALA A 1 106 ? 18.897 -9.989 -13.934 1.00 97.62 106 ALA A N 1
ATOM 819 C CA . ALA A 1 106 ? 18.521 -9.040 -14.980 1.00 97.62 106 ALA A CA 1
ATOM 820 C C . ALA A 1 106 ? 19.399 -7.778 -14.941 1.00 97.62 106 ALA A C 1
ATOM 822 O O . ALA A 1 106 ? 19.982 -7.392 -15.955 1.00 97.62 106 ALA A O 1
ATOM 823 N N . LEU A 1 107 ? 19.584 -7.186 -13.756 1.00 97.38 107 LEU A N 1
ATOM 824 C CA . LEU A 1 107 ? 20.426 -6.001 -13.560 1.00 97.38 107 LEU A CA 1
ATOM 825 C C . LEU A 1 107 ? 21.915 -6.256 -13.835 1.00 97.38 107 LEU A C 1
ATOM 827 O O . LEU A 1 107 ? 22.613 -5.329 -14.260 1.00 97.38 107 LEU A O 1
ATOM 831 N N . ARG A 1 108 ? 22.392 -7.489 -13.607 1.00 97.75 108 ARG A N 1
ATOM 832 C CA . ARG A 1 108 ? 23.764 -7.932 -13.903 1.00 97.75 108 ARG A CA 1
ATOM 833 C C . ARG A 1 108 ? 24.004 -8.113 -15.403 1.00 97.75 108 ARG A C 1
ATOM 835 O O . ARG A 1 108 ? 25.091 -7.804 -15.884 1.00 97.75 108 ARG A O 1
ATOM 842 N N . LEU A 1 109 ? 23.022 -8.649 -16.127 1.00 97.31 109 LEU A N 1
ATOM 843 C CA . LEU A 1 109 ? 23.083 -8.857 -17.578 1.00 97.31 109 LEU A CA 1
ATOM 844 C C . LEU A 1 109 ? 22.871 -7.562 -18.370 1.00 97.31 109 LEU A C 1
ATOM 846 O O . LEU A 1 109 ? 23.321 -7.454 -19.510 1.00 97.31 109 LEU A O 1
ATOM 850 N N . ALA A 1 110 ? 22.166 -6.602 -17.780 1.00 96.62 110 ALA A N 1
ATOM 851 C CA . ALA A 1 110 ? 21.811 -5.351 -18.418 1.00 96.62 110 ALA A CA 1
ATOM 852 C C . ALA A 1 110 ? 23.028 -4.448 -18.689 1.00 96.62 110 ALA A C 1
ATOM 854 O O . ALA A 1 110 ? 23.838 -4.229 -17.780 1.00 96.62 110 ALA A O 1
ATOM 855 N N . PRO A 1 111 ? 23.134 -3.829 -19.881 1.00 95.19 111 PRO A N 1
ATOM 856 C CA . PRO A 1 111 ? 24.098 -2.756 -20.108 1.00 95.19 111 PRO A CA 1
ATOM 857 C C . PRO A 1 111 ? 23.784 -1.524 -19.229 1.00 95.19 111 PRO A C 1
ATOM 859 O O . PRO A 1 111 ? 22.667 -1.399 -18.712 1.00 95.19 111 PRO A O 1
ATOM 862 N N . PRO A 1 112 ? 24.744 -0.607 -19.000 1.00 91.19 112 PRO A N 1
ATOM 863 C CA . PRO A 1 112 ? 24.533 0.557 -18.133 1.00 91.19 112 PRO A CA 1
ATOM 864 C C . PRO A 1 112 ? 23.345 1.442 -18.538 1.00 91.19 112 PRO A C 1
ATOM 866 O O . PRO A 1 112 ? 22.624 1.913 -17.665 1.00 91.19 112 PRO A O 1
ATOM 869 N N . ASP A 1 113 ? 23.107 1.604 -19.840 1.00 91.56 113 ASP A N 1
ATOM 870 C CA . ASP A 1 113 ? 22.050 2.419 -20.453 1.00 91.56 113 ASP A CA 1
ATOM 871 C C . ASP A 1 113 ? 20.750 1.645 -20.736 1.00 91.56 113 ASP A C 1
ATOM 873 O O . ASP A 1 113 ? 19.874 2.142 -21.443 1.00 91.56 113 ASP A O 1
ATOM 877 N N . TRP A 1 114 ? 20.607 0.431 -20.192 1.00 93.19 114 TRP A N 1
ATOM 878 C CA . TRP A 1 114 ? 19.422 -0.404 -20.386 1.00 93.19 114 TRP A CA 1
ATOM 879 C C . TRP A 1 114 ? 18.151 0.310 -19.892 1.00 93.19 114 TRP A C 1
ATOM 881 O O . TRP A 1 114 ? 18.012 0.515 -18.683 1.00 93.19 114 TRP A O 1
ATOM 891 N N . PRO A 1 115 ? 17.202 0.661 -20.783 1.00 90.56 115 PRO A N 1
ATOM 892 C CA . PRO A 1 115 ? 16.066 1.507 -20.411 1.00 90.56 115 PRO A CA 1
ATOM 893 C C . PRO A 1 115 ? 15.193 0.976 -19.257 1.00 90.56 115 PRO A C 1
ATOM 895 O O . PRO A 1 115 ? 14.787 1.781 -18.424 1.00 90.56 115 PRO A O 1
ATOM 898 N N . PRO A 1 116 ? 14.933 -0.344 -19.120 1.00 92.00 116 PRO A N 1
ATOM 899 C CA . PRO A 1 116 ? 14.186 -0.896 -17.985 1.00 92.00 116 PRO A CA 1
ATOM 900 C C . PRO A 1 116 ? 14.916 -0.875 -16.632 1.00 92.00 116 PRO A C 1
ATOM 902 O O . PRO A 1 116 ? 14.322 -1.278 -15.632 1.00 92.00 116 PRO A O 1
ATOM 905 N N . ARG A 1 117 ? 16.187 -0.446 -16.563 1.00 94.56 117 ARG A N 1
ATOM 906 C CA . ARG A 1 117 ? 16.999 -0.518 -15.336 1.00 94.56 117 ARG A CA 1
ATOM 907 C C . ARG A 1 117 ? 16.326 0.130 -14.111 1.00 94.56 117 ARG A C 1
ATOM 909 O O . ARG A 1 117 ? 16.279 -0.563 -13.094 1.00 94.56 117 ARG A O 1
ATOM 916 N N . PRO A 1 118 ? 15.771 1.361 -14.170 1.00 93.00 118 PRO A N 1
ATOM 917 C CA . PRO A 1 118 ? 15.085 1.973 -13.025 1.00 93.00 118 PRO A CA 1
ATOM 918 C C . PRO A 1 118 ? 13.921 1.128 -12.492 1.00 93.00 118 PRO A C 1
ATOM 920 O O . PRO A 1 118 ? 13.806 0.898 -11.290 1.00 93.00 118 PRO A O 1
ATOM 923 N N . VAL A 1 119 ? 13.098 0.588 -13.394 1.00 91.19 119 VAL A N 1
ATOM 924 C CA . VAL A 1 119 ? 11.948 -0.256 -13.036 1.00 91.19 119 VAL A CA 1
ATOM 925 C C . VAL A 1 119 ? 12.403 -1.596 -12.452 1.00 91.19 119 VAL A C 1
ATOM 927 O O . VAL A 1 119 ? 11.833 -2.070 -11.471 1.00 91.19 119 VAL A O 1
ATOM 930 N N . ALA A 1 120 ? 13.467 -2.191 -12.996 1.00 94.94 120 ALA A N 1
ATOM 931 C CA . ALA A 1 120 ? 14.055 -3.414 -12.453 1.00 94.94 120 ALA A CA 1
ATOM 932 C C . ALA A 1 120 ? 14.666 -3.194 -11.053 1.00 94.94 120 ALA A C 1
ATOM 934 O O . ALA A 1 120 ? 14.555 -4.065 -10.192 1.00 94.94 120 ALA A O 1
ATOM 935 N N . GLN A 1 121 ? 15.278 -2.030 -10.799 1.00 96.19 121 GLN A N 1
ATOM 936 C CA . GLN A 1 121 ? 15.770 -1.643 -9.469 1.00 96.19 121 GLN A CA 1
ATOM 937 C C . GLN A 1 121 ? 14.617 -1.476 -8.474 1.00 96.19 121 GLN A C 1
ATOM 939 O O . GLN A 1 121 ? 14.696 -2.004 -7.365 1.00 96.19 121 GLN A O 1
ATOM 944 N N . TYR A 1 122 ? 13.536 -0.799 -8.872 1.00 94.56 122 TYR A N 1
ATOM 945 C CA . TYR A 1 122 ? 12.336 -0.677 -8.045 1.00 94.56 122 TYR A CA 1
ATOM 946 C C . TYR A 1 122 ? 11.724 -2.040 -7.719 1.00 94.56 122 TYR A C 1
ATOM 948 O O . TYR A 1 122 ? 11.531 -2.369 -6.551 1.00 94.56 122 TYR A O 1
ATOM 956 N N . SER A 1 123 ? 11.524 -2.877 -8.733 1.00 95.00 123 SER A N 1
ATOM 957 C CA . SER A 1 123 ? 10.929 -4.205 -8.565 1.00 95.00 123 SER A CA 1
ATOM 958 C C . SER A 1 123 ? 11.797 -5.132 -7.707 1.00 95.00 123 SER A C 1
ATOM 960 O O . SER A 1 123 ? 11.264 -5.909 -6.916 1.00 95.00 123 SER A O 1
ATOM 962 N N . LEU A 1 124 ? 13.130 -5.002 -7.764 1.00 97.44 124 LEU A N 1
ATOM 963 C CA . LEU A 1 124 ? 14.038 -5.682 -6.836 1.00 97.44 124 LEU A CA 1
ATOM 964 C C . LEU A 1 124 ? 13.790 -5.258 -5.381 1.00 97.44 124 LEU A C 1
ATOM 966 O O . LEU A 1 124 ? 13.712 -6.117 -4.503 1.00 97.44 124 LEU A O 1
ATOM 970 N N . VAL A 1 125 ? 13.681 -3.954 -5.110 1.00 97.31 125 VAL A N 1
ATOM 971 C CA . VAL A 1 125 ? 13.402 -3.445 -3.755 1.00 97.31 125 VAL A CA 1
ATOM 972 C C . VAL A 1 125 ? 12.039 -3.940 -3.270 1.00 97.31 125 VAL A C 1
ATOM 974 O O . VAL A 1 125 ? 11.945 -4.429 -2.145 1.00 97.31 125 VAL A O 1
ATOM 977 N N . THR A 1 126 ? 11.020 -3.922 -4.128 1.00 94.62 126 THR A N 1
ATOM 978 C CA . THR A 1 126 ? 9.688 -4.459 -3.815 1.00 94.62 126 THR A CA 1
ATOM 979 C C . THR A 1 126 ? 9.721 -5.962 -3.538 1.00 94.62 126 THR A C 1
ATOM 981 O O . THR A 1 126 ? 9.116 -6.420 -2.570 1.00 94.62 126 THR A O 1
ATOM 984 N N . ALA A 1 127 ? 10.472 -6.746 -4.317 1.00 96.00 127 ALA A N 1
ATOM 985 C CA . ALA A 1 127 ? 10.643 -8.176 -4.066 1.00 96.00 127 ALA A CA 1
ATOM 986 C C . ALA A 1 127 ? 11.354 -8.438 -2.725 1.00 96.00 127 ALA A C 1
ATOM 988 O O . ALA A 1 127 ? 10.939 -9.309 -1.963 1.00 96.00 127 ALA A O 1
ATOM 989 N N . LEU A 1 128 ? 12.394 -7.662 -2.394 1.00 97.94 128 LEU A N 1
ATOM 990 C CA . LEU A 1 128 ? 13.077 -7.754 -1.098 1.00 97.94 128 LEU A CA 1
ATOM 991 C C . LEU A 1 128 ? 12.140 -7.402 0.067 1.00 97.94 128 LEU A C 1
ATOM 993 O O . LEU A 1 128 ? 12.170 -8.074 1.096 1.00 97.94 128 LEU A O 1
ATOM 997 N N . GLN A 1 129 ? 11.305 -6.373 -0.097 1.00 95.56 129 GLN A N 1
ATOM 998 C CA . GLN A 1 129 ? 10.292 -5.975 0.879 1.00 95.56 129 GLN A CA 1
ATOM 999 C C . GLN A 1 129 ? 9.251 -7.080 1.096 1.00 95.56 129 GLN A C 1
ATOM 1001 O O . GLN A 1 129 ? 8.977 -7.440 2.239 1.00 95.56 129 GLN A O 1
ATOM 1006 N N . LEU A 1 130 ? 8.691 -7.622 0.011 1.00 92.94 130 LEU A N 1
ATOM 1007 C CA . LEU A 1 130 ? 7.670 -8.674 0.035 1.00 92.94 130 LEU A CA 1
ATOM 1008 C C . LEU A 1 130 ? 8.142 -9.921 0.793 1.00 92.94 130 LEU A C 1
ATOM 1010 O O . LEU A 1 130 ? 7.354 -10.554 1.489 1.00 92.94 130 LEU A O 1
ATOM 1014 N N . HIS A 1 131 ? 9.430 -10.243 0.673 1.00 95.69 131 HIS A N 1
ATOM 1015 C CA . HIS A 1 131 ? 10.062 -11.401 1.311 1.00 95.69 131 HIS A CA 1
ATOM 1016 C C . HIS A 1 131 ? 10.762 -11.067 2.632 1.00 95.69 131 HIS A C 1
ATOM 1018 O O . HIS A 1 131 ? 11.637 -11.811 3.067 1.00 95.69 131 HIS A O 1
ATOM 1024 N N . GLU A 1 132 ? 10.401 -9.941 3.256 1.00 96.31 132 GLU A N 1
ATOM 1025 C CA . GLU A 1 132 ? 10.855 -9.524 4.592 1.00 96.31 132 GLU A CA 1
ATOM 1026 C C . GLU A 1 132 ? 12.389 -9.406 4.735 1.00 96.31 132 GLU A C 1
ATOM 1028 O O . GLU A 1 132 ? 12.949 -9.422 5.833 1.00 96.31 132 GLU A O 1
ATOM 1033 N N . GLN A 1 133 ? 13.108 -9.205 3.625 1.00 97.75 133 GLN A N 1
ATOM 1034 C CA . GLN A 1 133 ? 14.560 -8.995 3.605 1.00 97.75 133 GLN A CA 1
ATOM 1035 C C . GLN A 1 133 ? 14.895 -7.527 3.914 1.00 97.75 133 GLN A C 1
ATOM 1037 O O . GLN A 1 133 ? 15.575 -6.843 3.146 1.00 97.75 133 GLN A O 1
ATOM 1042 N N . HIS A 1 134 ? 14.393 -7.020 5.045 1.00 98.06 134 HIS A N 1
ATOM 1043 C CA . HIS A 1 134 ? 14.329 -5.589 5.366 1.00 98.06 134 HIS A CA 1
ATOM 1044 C C . HIS A 1 134 ? 15.681 -4.866 5.307 1.00 98.06 134 HIS A C 1
ATOM 1046 O O . HIS A 1 134 ? 15.757 -3.768 4.754 1.00 98.06 134 HIS A O 1
ATOM 1052 N N . GLN A 1 135 ? 16.755 -5.485 5.814 1.00 98.12 135 GLN A N 1
ATOM 1053 C CA . GLN A 1 135 ? 18.095 -4.894 5.745 1.00 98.12 135 GLN A CA 1
ATOM 1054 C C . GLN A 1 135 ? 18.543 -4.713 4.291 1.00 98.12 135 GLN A C 1
ATOM 1056 O O . GLN A 1 135 ? 18.874 -3.604 3.872 1.00 98.12 135 GLN A O 1
ATOM 1061 N N . GLN A 1 136 ? 18.518 -5.795 3.507 1.00 98.38 136 GLN A N 1
ATOM 1062 C CA . GLN A 1 136 ? 18.956 -5.765 2.115 1.00 98.38 136 GLN A CA 1
ATOM 1063 C C . GLN A 1 136 ? 18.072 -4.848 1.266 1.00 98.38 136 GLN A C 1
ATOM 1065 O O . GLN A 1 136 ? 18.586 -4.160 0.383 1.00 98.38 136 GLN A O 1
ATOM 1070 N N . CYS A 1 137 ? 16.769 -4.808 1.548 1.00 98.50 137 CYS A N 1
ATOM 1071 C CA . CYS A 1 137 ? 15.819 -3.885 0.941 1.00 98.50 137 CYS A CA 1
ATOM 1072 C C . CYS A 1 137 ? 16.230 -2.423 1.171 1.00 98.50 137 CYS A C 1
ATOM 1074 O O . CYS A 1 137 ? 16.446 -1.689 0.206 1.00 98.50 137 CYS A O 1
ATOM 1076 N N . ALA A 1 138 ? 16.406 -2.008 2.431 1.00 98.50 138 ALA A N 1
ATOM 1077 C CA . ALA A 1 138 ? 16.745 -0.629 2.772 1.00 98.50 138 ALA A CA 1
ATOM 1078 C C . ALA A 1 138 ? 18.125 -0.218 2.224 1.00 98.50 138 ALA A C 1
ATOM 1080 O O . ALA A 1 138 ? 18.281 0.865 1.660 1.00 98.50 138 ALA A O 1
ATOM 1081 N N . GLU A 1 139 ? 19.128 -1.092 2.335 1.00 98.12 139 GLU A N 1
ATOM 1082 C CA . GLU A 1 139 ? 20.473 -0.834 1.810 1.00 98.12 139 GLU A CA 1
ATOM 1083 C C . GLU A 1 139 ? 20.500 -0.762 0.276 1.00 98.12 139 GLU A C 1
ATOM 1085 O O . GLU A 1 139 ? 21.215 0.068 -0.291 1.00 98.12 139 GLU A O 1
ATOM 1090 N N . THR A 1 140 ? 19.716 -1.608 -0.401 1.00 98.38 140 THR A N 1
ATOM 1091 C CA . THR A 1 140 ? 19.567 -1.576 -1.862 1.00 98.38 140 THR A CA 1
ATOM 1092 C C . THR A 1 140 ? 18.869 -0.301 -2.298 1.00 98.38 140 THR A C 1
ATOM 1094 O O . THR A 1 140 ? 19.427 0.419 -3.118 1.00 98.38 140 THR A O 1
ATOM 1097 N N . ALA A 1 141 ? 17.733 0.045 -1.692 1.00 98.38 141 ALA A N 1
ATOM 1098 C CA . ALA A 1 141 ? 17.032 1.288 -1.990 1.00 98.38 141 ALA A CA 1
ATOM 1099 C C . ALA A 1 141 ? 17.938 2.516 -1.812 1.00 98.38 141 ALA A C 1
ATOM 1101 O O . ALA A 1 141 ? 18.031 3.343 -2.714 1.00 98.38 141 ALA A O 1
ATOM 1102 N N . ALA A 1 142 ? 18.676 2.599 -0.699 1.00 98.06 142 ALA A N 1
ATOM 1103 C CA . ALA A 1 142 ? 19.594 3.706 -0.432 1.00 98.06 142 ALA A CA 1
ATOM 1104 C C . ALA A 1 142 ? 20.697 3.830 -1.495 1.00 98.06 142 ALA A C 1
ATOM 1106 O O . ALA A 1 142 ? 21.053 4.937 -1.899 1.00 98.06 142 ALA A O 1
ATOM 1107 N N . ARG A 1 143 ? 21.260 2.694 -1.925 1.00 97.12 143 ARG A N 1
ATOM 1108 C CA . ARG A 1 143 ? 22.326 2.649 -2.928 1.00 97.12 143 ARG A CA 1
ATOM 1109 C C . ARG A 1 143 ? 21.803 3.037 -4.306 1.00 97.12 143 ARG A C 1
ATOM 1111 O O . ARG A 1 143 ? 22.369 3.939 -4.914 1.00 97.12 143 ARG A O 1
ATOM 1118 N N . GLU A 1 144 ? 20.748 2.379 -4.782 1.00 96.25 144 GLU A N 1
ATOM 1119 C CA . GLU A 1 144 ? 20.223 2.615 -6.130 1.00 96.25 144 GLU A CA 1
ATOM 1120 C C . GLU A 1 144 ? 19.674 4.043 -6.256 1.00 96.25 144 GLU A C 1
ATOM 1122 O O . GLU A 1 144 ? 20.105 4.777 -7.141 1.00 96.25 144 GLU A O 1
ATOM 1127 N N . ALA A 1 145 ? 18.838 4.495 -5.312 1.00 96.75 145 ALA A N 1
ATOM 1128 C CA . ALA A 1 145 ? 18.233 5.829 -5.360 1.00 96.75 145 ALA A CA 1
ATOM 1129 C C . ALA A 1 145 ? 19.266 6.968 -5.370 1.00 96.75 145 ALA A C 1
ATOM 1131 O O . ALA A 1 145 ? 19.027 8.002 -5.984 1.00 96.75 145 ALA A O 1
ATOM 1132 N N . SER A 1 146 ? 20.434 6.784 -4.741 1.00 95.31 146 SER A N 1
ATOM 1133 C CA . SER A 1 146 ? 21.491 7.810 -4.707 1.00 95.31 146 SER A CA 1
ATOM 1134 C C . SER A 1 146 ? 22.128 8.114 -6.068 1.00 95.31 146 SER A C 1
ATOM 1136 O O . SER A 1 146 ? 22.831 9.115 -6.207 1.00 95.31 146 SER A O 1
ATOM 1138 N N . LEU A 1 147 ? 21.902 7.249 -7.060 1.00 92.56 147 LEU A N 1
ATOM 1139 C CA . LEU A 1 147 ? 22.476 7.345 -8.401 1.00 92.56 147 LEU A CA 1
ATOM 1140 C C . LEU A 1 147 ? 21.423 7.673 -9.469 1.00 92.56 147 LEU A C 1
ATOM 1142 O O . LEU A 1 147 ? 21.764 7.769 -10.648 1.00 92.56 147 LEU A O 1
ATOM 1146 N N . MET A 1 148 ? 20.155 7.808 -9.078 1.00 92.50 148 MET A N 1
ATOM 1147 C CA . MET A 1 148 ? 19.038 7.968 -10.004 1.00 92.50 148 MET A CA 1
ATOM 1148 C C . MET A 1 148 ? 18.718 9.432 -10.283 1.00 92.50 148 MET A C 1
ATOM 1150 O O . MET A 1 148 ? 19.007 10.333 -9.497 1.00 92.50 148 MET A O 1
ATOM 1154 N N . THR A 1 149 ? 18.067 9.664 -11.420 1.00 91.94 149 THR A N 1
ATOM 1155 C CA . THR A 1 149 ? 17.339 10.911 -11.650 1.00 91.94 149 THR A CA 1
ATOM 1156 C C . THR A 1 149 ? 16.210 11.026 -10.623 1.00 91.94 149 THR A C 1
ATOM 1158 O O . THR A 1 149 ? 15.561 10.034 -10.313 1.00 91.94 149 THR A O 1
ATOM 1161 N N . HIS A 1 150 ? 15.976 12.224 -10.082 1.00 92.00 150 HIS A N 1
ATOM 1162 C CA . HIS A 1 150 ? 14.954 12.471 -9.054 1.00 92.00 150 HIS A CA 1
ATOM 1163 C C . HIS A 1 150 ? 13.529 12.568 -9.638 1.00 92.00 150 HIS A C 1
ATOM 1165 O O . HIS A 1 150 ? 12.843 13.577 -9.460 1.00 92.00 150 HIS A O 1
ATOM 1171 N N . ASP A 1 151 ? 13.116 11.531 -10.361 1.00 91.38 151 ASP A N 1
ATOM 1172 C CA . ASP A 1 151 ? 11.771 11.345 -10.908 1.00 91.38 151 ASP A CA 1
ATOM 1173 C C . ASP A 1 151 ? 10.874 10.514 -9.963 1.00 91.38 151 ASP A C 1
ATOM 1175 O O . ASP A 1 151 ? 11.206 10.275 -8.796 1.00 91.38 151 ASP A O 1
ATOM 1179 N N . ASN A 1 152 ? 9.707 10.083 -10.450 1.00 92.56 152 ASN A N 1
ATOM 1180 C CA . ASN A 1 152 ? 8.773 9.290 -9.655 1.00 92.56 152 ASN A CA 1
ATOM 1181 C C . ASN A 1 152 ? 9.300 7.883 -9.306 1.00 92.56 152 ASN A C 1
ATOM 1183 O O . ASN A 1 152 ? 9.030 7.374 -8.215 1.00 92.56 152 ASN A O 1
ATOM 1187 N N . THR A 1 153 ? 10.113 7.265 -10.170 1.00 93.44 153 THR A N 1
ATOM 1188 C CA . THR A 1 153 ? 10.706 5.953 -9.879 1.00 93.44 153 THR A CA 1
ATOM 1189 C C . THR A 1 153 ? 11.717 6.070 -8.734 1.00 93.44 153 THR A C 1
ATOM 1191 O O . THR A 1 153 ? 11.762 5.205 -7.854 1.00 93.44 153 THR A O 1
ATOM 1194 N N . PHE A 1 154 ? 12.479 7.171 -8.675 1.00 96.00 154 PHE A N 1
ATOM 1195 C CA . PHE A 1 154 ? 13.299 7.498 -7.505 1.00 96.00 154 PHE A CA 1
ATOM 1196 C C . PHE A 1 154 ? 12.458 7.581 -6.224 1.00 96.00 154 PHE A C 1
ATOM 1198 O O . PHE A 1 154 ? 12.803 6.945 -5.224 1.00 96.00 154 PHE A O 1
ATOM 1205 N N . ALA A 1 155 ? 11.337 8.308 -6.248 1.00 96.50 155 ALA A N 1
ATOM 1206 C CA . ALA A 1 155 ? 10.457 8.415 -5.086 1.00 96.50 155 ALA A CA 1
ATOM 1207 C C . ALA A 1 155 ? 9.895 7.050 -4.649 1.00 96.50 155 ALA A C 1
ATOM 1209 O O . ALA A 1 155 ? 9.890 6.750 -3.454 1.00 96.50 155 ALA A O 1
ATOM 1210 N N . SER A 1 156 ? 9.518 6.203 -5.609 1.00 94.94 156 SER A N 1
ATOM 1211 C CA . SER A 1 156 ? 9.006 4.846 -5.381 1.00 94.94 156 SER A CA 1
ATOM 1212 C C . SER A 1 156 ? 10.028 3.948 -4.673 1.00 94.94 156 SER A C 1
ATOM 1214 O O . SER A 1 156 ? 9.712 3.296 -3.675 1.00 94.94 156 SER A O 1
ATOM 1216 N N . ILE A 1 157 ? 11.287 3.955 -5.131 1.00 96.69 157 ILE A N 1
ATOM 1217 C CA . ILE A 1 157 ? 12.382 3.199 -4.499 1.00 96.69 157 ILE A CA 1
ATOM 1218 C C . ILE A 1 157 ? 12.644 3.693 -3.081 1.00 96.69 157 ILE A C 1
ATOM 1220 O O . ILE A 1 157 ? 12.819 2.888 -2.162 1.00 96.69 157 ILE A O 1
ATOM 1224 N N . VAL A 1 158 ? 12.672 5.012 -2.888 1.00 98.19 158 VAL A N 1
ATOM 1225 C CA . VAL A 1 158 ? 12.909 5.603 -1.571 1.00 98.19 158 VAL A CA 1
ATOM 1226 C C . VAL A 1 158 ? 11.768 5.269 -0.612 1.00 98.19 158 VAL A C 1
ATOM 1228 O O . VAL A 1 158 ? 12.043 4.890 0.526 1.00 98.19 158 VAL A O 1
ATOM 1231 N N . ALA A 1 159 ? 10.512 5.343 -1.057 1.00 97.00 159 ALA A N 1
ATOM 1232 C CA . ALA A 1 159 ? 9.347 4.975 -0.256 1.00 97.00 159 ALA A CA 1
ATOM 1233 C C . ALA A 1 159 ? 9.394 3.498 0.173 1.00 97.00 159 ALA A C 1
ATOM 1235 O O . ALA A 1 159 ? 9.260 3.202 1.362 1.00 97.00 159 ALA A O 1
ATOM 1236 N N . ALA A 1 160 ? 9.684 2.579 -0.755 1.00 96.12 160 ALA A N 1
ATOM 1237 C CA . ALA A 1 160 ? 9.836 1.154 -0.449 1.00 96.12 160 ALA A CA 1
ATOM 1238 C C . ALA A 1 160 ? 11.000 0.890 0.530 1.00 96.12 160 ALA A C 1
ATOM 1240 O O . ALA A 1 160 ? 10.849 0.177 1.525 1.00 96.12 160 ALA A O 1
ATOM 1241 N N . GLY A 1 161 ? 12.149 1.546 0.327 1.00 98.00 161 GLY A N 1
ATOM 1242 C CA . GLY A 1 161 ? 13.287 1.481 1.249 1.00 98.00 161 GLY A CA 1
ATOM 1243 C C . GLY A 1 161 ? 12.964 2.005 2.651 1.00 98.00 161 GLY A C 1
ATOM 1244 O O . GLY A 1 161 ? 13.336 1.387 3.652 1.00 98.00 161 GLY A O 1
ATOM 1245 N N . MET A 1 162 ? 12.239 3.123 2.740 1.00 98.31 162 MET A N 1
ATOM 1246 C CA . MET A 1 162 ? 11.751 3.677 4.005 1.00 98.31 162 MET A CA 1
ATOM 1247 C C . MET A 1 162 ? 10.761 2.734 4.694 1.00 98.31 162 MET A C 1
ATOM 1249 O O . MET A 1 162 ? 10.816 2.577 5.914 1.00 98.31 162 MET A O 1
ATOM 1253 N N . TRP A 1 163 ? 9.898 2.050 3.945 1.00 96.56 163 TRP A N 1
ATOM 1254 C CA . TRP A 1 163 ? 9.001 1.046 4.512 1.00 96.56 163 TRP A CA 1
ATOM 1255 C C . TRP A 1 163 ? 9.768 -0.148 5.098 1.00 96.56 163 TRP A C 1
ATOM 1257 O O . TRP A 1 163 ? 9.461 -0.603 6.200 1.00 96.56 163 TRP A O 1
ATOM 1267 N N . CYS A 1 164 ? 10.846 -0.585 4.443 1.00 97.81 164 CYS A N 1
ATOM 1268 C CA . CYS A 1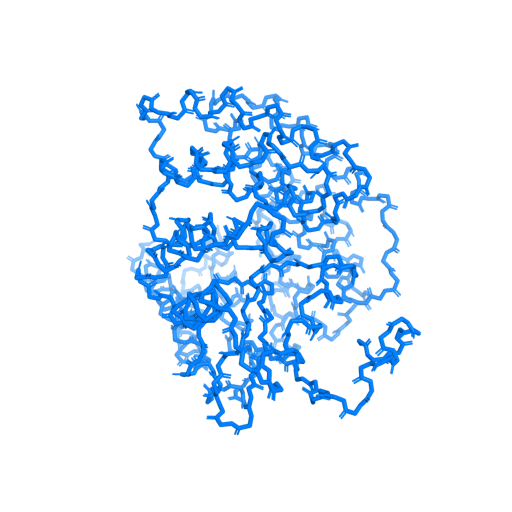 164 ? 11.744 -1.603 4.988 1.00 97.81 164 CYS A CA 1
ATOM 1269 C C . CYS A 1 164 ? 12.446 -1.161 6.284 1.00 97.81 164 CYS A C 1
ATOM 1271 O O . CYS A 1 164 ? 12.641 -1.985 7.178 1.00 97.81 164 CYS A O 1
ATOM 1273 N N . LEU A 1 165 ? 12.766 0.131 6.448 1.00 96.81 165 LEU A N 1
ATOM 1274 C CA . LEU A 1 165 ? 13.230 0.660 7.740 1.00 96.81 165 LEU A CA 1
ATOM 1275 C C . LEU A 1 165 ? 12.152 0.564 8.820 1.00 96.81 165 LEU A C 1
ATOM 1277 O O . LEU A 1 165 ? 12.470 0.225 9.955 1.00 96.81 165 LEU A O 1
ATOM 1281 N N . VAL A 1 166 ? 10.900 0.880 8.483 1.00 96.75 166 VAL A N 1
ATOM 1282 C CA . VAL A 1 166 ? 9.773 0.832 9.425 1.00 96.75 166 VAL A CA 1
ATOM 1283 C C . VAL A 1 166 ? 9.510 -0.599 9.898 1.00 96.75 166 VAL A C 1
ATOM 1285 O O . VAL A 1 166 ? 9.345 -0.806 11.100 1.00 96.75 166 VAL A O 1
ATOM 1288 N N . GLN A 1 167 ? 9.507 -1.569 8.980 1.00 95.44 167 GLN A N 1
ATOM 1289 C CA . GLN A 1 167 ? 9.209 -2.977 9.272 1.00 95.44 167 GLN A CA 1
ATOM 1290 C C . GLN A 1 167 ? 10.374 -3.748 9.905 1.00 95.44 167 GLN A C 1
ATOM 1292 O O . GLN A 1 167 ? 10.141 -4.707 10.638 1.00 95.44 167 GLN A O 1
ATOM 1297 N N . GLY A 1 168 ? 11.618 -3.344 9.638 1.00 93.94 168 GLY A N 1
ATOM 1298 C CA . GLY A 1 168 ? 12.796 -3.978 10.221 1.00 93.94 168 GLY A CA 1
ATOM 1299 C C . GLY A 1 168 ? 12.849 -3.861 11.747 1.00 93.94 168 GLY A C 1
ATOM 1300 O O . GLY A 1 168 ? 12.280 -2.944 12.338 1.00 93.94 168 GLY A O 1
ATOM 1301 N N . ASP A 1 169 ? 13.591 -4.761 12.395 1.00 93.62 169 ASP A N 1
ATOM 1302 C CA . ASP A 1 169 ? 13.813 -4.724 13.846 1.00 93.62 169 ASP A CA 1
ATOM 1303 C C . ASP A 1 169 ? 14.365 -3.352 14.294 1.00 93.62 169 ASP A C 1
ATOM 1305 O O . ASP A 1 169 ? 15.373 -2.858 13.778 1.00 93.62 169 ASP A O 1
ATOM 1309 N N . THR A 1 170 ? 13.677 -2.713 15.246 1.00 91.75 170 THR A N 1
ATOM 1310 C CA . THR A 1 170 ? 14.029 -1.390 15.787 1.00 91.75 170 THR A CA 1
ATOM 1311 C C . THR A 1 170 ? 15.365 -1.395 16.523 1.00 91.75 170 THR A C 1
ATOM 1313 O O . THR A 1 170 ? 16.012 -0.351 16.589 1.00 91.75 170 THR A O 1
ATOM 1316 N N . ALA A 1 171 ? 15.806 -2.548 17.034 1.00 91.25 171 ALA A N 1
ATOM 1317 C CA . ALA A 1 171 ? 17.080 -2.703 17.729 1.00 91.25 171 ALA A CA 1
ATOM 1318 C C . ALA A 1 171 ? 18.256 -3.030 16.790 1.00 91.25 171 ALA A C 1
ATOM 1320 O O . ALA A 1 171 ? 19.406 -3.081 17.237 1.00 91.25 171 ALA A O 1
ATOM 1321 N N . ALA A 1 172 ? 18.007 -3.262 15.497 1.00 93.94 172 ALA A N 1
ATOM 1322 C CA . ALA A 1 172 ? 19.044 -3.731 14.591 1.00 93.94 172 ALA A CA 1
ATOM 1323 C C . ALA A 1 172 ? 20.043 -2.626 14.209 1.00 93.94 172 ALA A C 1
ATOM 1325 O O . ALA A 1 172 ? 19.674 -1.541 13.757 1.00 93.94 172 ALA A O 1
ATOM 1326 N N . ALA A 1 173 ? 21.339 -2.935 14.309 1.00 93.81 173 ALA A N 1
ATOM 1327 C CA . ALA A 1 173 ? 22.418 -1.974 14.062 1.00 93.81 173 ALA A CA 1
ATOM 1328 C C . ALA A 1 173 ? 22.425 -1.396 12.631 1.00 93.81 173 ALA A C 1
ATOM 1330 O O . ALA A 1 173 ? 22.785 -0.235 12.437 1.00 93.81 173 ALA A O 1
ATOM 1331 N N . TRP A 1 174 ? 21.993 -2.176 11.631 1.00 95.75 174 TRP A N 1
ATOM 1332 C CA . TRP A 1 174 ? 21.929 -1.729 10.233 1.00 95.75 174 TRP A CA 1
ATOM 1333 C C . TRP A 1 174 ? 20.936 -0.578 10.028 1.00 95.75 174 TRP A C 1
ATOM 1335 O O . TRP A 1 174 ? 21.133 0.265 9.150 1.00 95.75 174 TRP A O 1
ATOM 1345 N N . ARG A 1 175 ? 19.888 -0.507 10.860 1.00 95.75 175 ARG A N 1
ATOM 1346 C CA . ARG A 1 175 ? 18.770 0.425 10.692 1.00 95.75 175 ARG A CA 1
ATOM 1347 C C . ARG A 1 175 ? 19.218 1.878 10.811 1.00 95.75 175 ARG A C 1
ATOM 1349 O O . ARG A 1 175 ? 18.768 2.708 10.026 1.00 95.75 175 ARG A O 1
ATOM 1356 N N . SER A 1 176 ? 20.145 2.183 11.726 1.00 93.75 176 SER A N 1
ATOM 1357 C CA . SER A 1 176 ? 20.689 3.542 11.872 1.00 93.75 176 SER A CA 1
ATOM 1358 C C . SER A 1 176 ? 21.418 3.982 10.602 1.00 93.75 176 SER A C 1
ATOM 1360 O O . SER A 1 176 ? 21.047 4.991 10.006 1.00 93.75 176 SER A O 1
ATOM 1362 N N . ALA A 1 177 ? 22.385 3.183 10.138 1.00 94.69 177 ALA A N 1
ATOM 1363 C CA . ALA A 1 177 ? 23.195 3.504 8.963 1.00 94.69 177 ALA A CA 1
ATOM 1364 C C . ALA A 1 177 ? 22.358 3.606 7.676 1.00 94.69 177 ALA A C 1
ATOM 1366 O O . ALA A 1 177 ? 22.611 4.469 6.835 1.00 94.69 177 ALA A O 1
ATOM 1367 N N . ALA A 1 178 ? 21.346 2.747 7.521 1.00 97.25 178 ALA A N 1
ATOM 1368 C CA . ALA A 1 178 ? 20.409 2.833 6.408 1.00 97.25 178 ALA A CA 1
ATOM 1369 C C . ALA A 1 178 ? 19.515 4.085 6.511 1.00 97.25 178 ALA A C 1
ATOM 1371 O O . ALA A 1 178 ? 19.307 4.770 5.507 1.00 97.25 178 ALA A O 1
ATOM 1372 N N . SER A 1 179 ? 19.050 4.449 7.713 1.00 96.94 179 SER A N 1
ATOM 1373 C CA . SER A 1 179 ? 18.232 5.652 7.918 1.00 96.94 179 SER A CA 1
ATOM 1374 C C . SER A 1 179 ? 18.978 6.960 7.656 1.00 96.94 179 SER A C 1
ATOM 1376 O O . SER A 1 179 ? 18.398 7.868 7.062 1.00 96.94 179 SER A O 1
ATOM 1378 N N . ASP A 1 180 ? 20.272 7.031 7.990 1.00 96.81 180 ASP A N 1
ATOM 1379 C CA . ASP A 1 180 ? 21.117 8.203 7.720 1.00 96.81 180 ASP A CA 1
ATOM 1380 C C . ASP A 1 180 ? 21.214 8.512 6.218 1.00 96.81 180 ASP A C 1
ATOM 1382 O O . ASP A 1 180 ? 21.437 9.657 5.824 1.00 96.81 180 ASP A O 1
ATOM 1386 N N . ARG A 1 181 ? 21.013 7.495 5.368 1.00 98.00 181 ARG A N 1
ATOM 1387 C CA . ARG A 1 181 ? 20.996 7.630 3.906 1.00 98.00 181 ARG A CA 1
ATOM 1388 C C . ARG A 1 181 ? 19.590 7.844 3.355 1.00 98.00 181 ARG A C 1
ATOM 1390 O O . ARG A 1 181 ? 19.398 8.731 2.531 1.00 98.00 181 ARG A O 1
ATOM 1397 N N . LEU A 1 182 ? 18.609 7.056 3.798 1.00 98.44 182 LEU A N 1
ATOM 1398 C CA . LEU A 1 182 ? 17.257 7.077 3.228 1.00 98.44 182 LEU A CA 1
ATOM 1399 C C . LEU A 1 182 ? 16.428 8.288 3.659 1.00 98.44 182 LEU A C 1
ATOM 1401 O O . LEU A 1 182 ? 15.703 8.836 2.835 1.00 98.44 182 LEU A O 1
ATOM 1405 N N . VAL A 1 183 ? 16.543 8.758 4.906 1.00 98.38 183 VAL A N 1
ATOM 1406 C CA . VAL A 1 183 ? 15.728 9.890 5.386 1.00 98.38 183 VAL A CA 1
ATOM 1407 C C . VAL A 1 183 ? 16.005 11.182 4.594 1.00 98.38 183 VAL A C 1
ATOM 1409 O O . VAL A 1 183 ? 15.043 11.862 4.225 1.00 98.38 183 VAL A O 1
ATOM 1412 N N . PRO A 1 184 ? 17.266 11.552 4.277 1.00 98.25 184 PRO A N 1
ATOM 1413 C CA . PRO A 1 184 ? 17.538 12.668 3.371 1.00 98.25 184 PRO A CA 1
ATOM 1414 C C . PRO A 1 184 ? 16.930 12.488 1.976 1.00 98.25 184 PRO A C 1
ATOM 1416 O O . PRO A 1 184 ? 16.328 13.431 1.462 1.00 98.25 184 PRO A O 1
ATOM 1419 N N . LEU A 1 185 ? 17.031 11.291 1.388 1.00 98.56 185 LEU A N 1
ATOM 1420 C CA . LEU A 1 185 ? 16.452 10.994 0.073 1.00 98.56 185 LEU A CA 1
ATOM 1421 C C . LEU A 1 185 ? 14.920 11.096 0.101 1.00 98.56 185 LEU A C 1
ATOM 1423 O O . LEU A 1 185 ? 14.329 11.668 -0.808 1.00 98.56 185 LEU A O 1
ATOM 1427 N N . ALA A 1 186 ? 14.271 10.647 1.179 1.00 98.50 186 ALA A N 1
ATOM 1428 C CA . ALA A 1 186 ? 12.821 10.750 1.352 1.00 98.50 186 ALA A CA 1
ATOM 1429 C C . ALA A 1 186 ? 12.353 12.209 1.410 1.00 98.50 186 ALA A C 1
ATOM 1431 O O . ALA A 1 186 ? 11.353 12.578 0.796 1.00 98.50 186 ALA A O 1
ATOM 1432 N N . LYS A 1 187 ? 13.113 13.077 2.089 1.00 97.50 187 LYS A N 1
ATOM 1433 C CA . LYS A 1 187 ? 12.845 14.523 2.111 1.00 97.50 187 LYS A CA 1
ATOM 1434 C C . LYS A 1 187 ? 13.040 15.169 0.738 1.00 97.50 187 LYS A C 1
ATOM 1436 O O . LYS A 1 187 ? 12.279 16.072 0.387 1.00 97.50 187 LYS A O 1
ATOM 1441 N N . GLN A 1 188 ? 14.033 14.719 -0.031 1.00 97.19 188 GLN A N 1
ATOM 1442 C CA . GLN A 1 188 ? 14.245 15.174 -1.409 1.00 97.19 188 GLN A CA 1
ATOM 1443 C C . GLN A 1 188 ? 13.084 14.748 -2.311 1.00 97.19 188 GLN A C 1
ATOM 1445 O O . GLN A 1 188 ? 12.511 15.601 -2.984 1.00 97.19 188 GLN A O 1
ATOM 1450 N N . ALA A 1 189 ? 12.666 13.481 -2.244 1.00 97.56 189 ALA A N 1
ATOM 1451 C CA . ALA A 1 189 ? 11.511 12.969 -2.976 1.00 97.56 189 ALA A CA 1
ATOM 1452 C C . ALA A 1 189 ? 10.231 13.750 -2.629 1.00 97.56 189 ALA A C 1
ATOM 1454 O O . ALA A 1 189 ? 9.552 14.247 -3.523 1.00 97.56 189 ALA A O 1
ATOM 1455 N N . LEU A 1 190 ? 9.948 13.995 -1.344 1.00 96.69 190 LEU A N 1
ATOM 1456 C CA . LEU A 1 190 ? 8.806 14.821 -0.918 1.00 96.69 190 LEU A CA 1
ATOM 1457 C C . LEU A 1 190 ? 8.864 16.281 -1.389 1.00 96.69 190 LEU A C 1
ATOM 1459 O O . LEU A 1 190 ? 7.837 16.962 -1.409 1.00 96.69 190 LEU A O 1
ATOM 1463 N N . SER A 1 191 ? 10.045 16.792 -1.722 1.00 94.19 191 SER A N 1
ATOM 1464 C CA . SER A 1 191 ? 10.215 18.164 -2.214 1.00 94.19 191 SER A CA 1
ATOM 1465 C C . SER A 1 191 ? 10.194 18.248 -3.742 1.00 94.19 191 SER A C 1
ATOM 1467 O O . SER A 1 191 ? 10.135 19.352 -4.279 1.00 94.19 191 SER A O 1
ATOM 1469 N N . SER A 1 192 ? 10.243 17.108 -4.437 1.00 93.38 192 SER A N 1
ATOM 1470 C CA . SER A 1 192 ? 10.213 17.055 -5.896 1.00 93.38 192 SER A CA 1
ATOM 1471 C C . SER A 1 192 ? 8.784 17.243 -6.420 1.00 93.38 192 SER A C 1
ATOM 1473 O O . SER A 1 192 ? 7.864 16.599 -5.903 1.00 93.38 192 SER A O 1
ATOM 1475 N N . PRO A 1 193 ? 8.577 18.086 -7.449 1.00 90.88 193 PRO A N 1
ATOM 1476 C CA . PRO A 1 193 ? 7.295 18.177 -8.145 1.00 90.88 193 PRO A CA 1
ATOM 1477 C C . PRO A 1 193 ? 6.990 16.937 -9.002 1.00 90.88 193 PRO A C 1
ATOM 1479 O O . PRO A 1 193 ? 5.836 16.734 -9.358 1.00 90.88 193 PRO A O 1
ATOM 1482 N N . GLU A 1 194 ? 7.997 16.112 -9.313 1.00 90.38 194 GLU A N 1
ATOM 1483 C CA . GLU A 1 194 ? 7.838 14.883 -10.107 1.00 90.38 194 GLU A CA 1
ATOM 1484 C C . GLU A 1 194 ? 7.245 13.721 -9.294 1.00 90.38 194 GLU A C 1
ATOM 1486 O O . GLU A 1 194 ? 6.754 12.751 -9.867 1.00 90.38 194 GLU A O 1
ATOM 1491 N N . THR A 1 195 ? 7.291 13.801 -7.960 1.00 92.75 195 THR A N 1
ATOM 1492 C CA . THR A 1 195 ? 6.742 12.768 -7.077 1.00 92.75 195 THR A CA 1
ATOM 1493 C C . THR A 1 195 ? 5.224 12.828 -7.104 1.00 92.75 195 THR A C 1
ATOM 1495 O O . THR A 1 195 ? 4.628 13.793 -6.608 1.00 92.75 195 THR A O 1
ATOM 1498 N N . VAL A 1 196 ? 4.592 11.788 -7.648 1.00 91.12 196 VAL A N 1
ATOM 1499 C CA . VAL A 1 196 ? 3.134 11.755 -7.750 1.00 91.12 196 VAL A CA 1
ATOM 1500 C C . VAL A 1 196 ? 2.496 11.466 -6.390 1.00 91.12 196 VAL A C 1
ATOM 1502 O O . VAL A 1 196 ? 3.153 11.088 -5.419 1.00 91.12 196 VAL A O 1
ATOM 1505 N N . ARG A 1 197 ? 1.192 11.741 -6.282 1.00 91.25 197 ARG A N 1
ATOM 1506 C CA . ARG A 1 197 ? 0.471 11.787 -5.001 1.00 91.25 197 ARG A CA 1
ATOM 1507 C C . ARG A 1 197 ? 0.618 10.510 -4.170 1.00 91.25 197 ARG A C 1
ATOM 1509 O O . ARG A 1 197 ? 0.761 10.618 -2.956 1.00 91.25 197 ARG A O 1
ATOM 1516 N N . ASP A 1 198 ? 0.568 9.341 -4.795 1.00 90.25 198 ASP A N 1
ATOM 1517 C CA . ASP A 1 198 ? 0.595 8.068 -4.073 1.00 90.25 198 ASP A CA 1
ATOM 1518 C C . ASP A 1 198 ? 1.966 7.851 -3.410 1.00 90.25 198 ASP A C 1
ATOM 1520 O O . ASP A 1 198 ? 2.032 7.574 -2.214 1.00 90.25 198 ASP A O 1
ATOM 1524 N N . GLU A 1 199 ? 3.064 8.141 -4.109 1.00 93.50 199 GLU A N 1
ATOM 1525 C CA . GLU A 1 199 ? 4.418 8.136 -3.550 1.00 93.50 199 GLU A CA 1
ATOM 1526 C C . GLU A 1 199 ? 4.589 9.217 -2.478 1.00 93.50 199 GLU A C 1
ATOM 1528 O O . GLU A 1 199 ? 5.233 8.970 -1.458 1.00 93.50 199 GLU A O 1
ATOM 1533 N N . ARG A 1 200 ? 3.985 10.406 -2.640 1.00 95.69 200 ARG A N 1
ATOM 1534 C CA . ARG A 1 200 ? 3.989 11.433 -1.578 1.00 95.69 200 ARG A CA 1
ATOM 1535 C C . ARG A 1 200 ? 3.310 10.922 -0.308 1.00 95.69 200 ARG A C 1
ATOM 1537 O O . ARG A 1 200 ? 3.863 11.089 0.779 1.00 95.69 200 ARG A O 1
ATOM 1544 N N . ASN A 1 201 ? 2.136 10.308 -0.446 1.00 95.88 201 ASN A N 1
ATOM 1545 C CA . ASN A 1 201 ? 1.380 9.726 0.661 1.00 95.88 201 ASN A CA 1
ATOM 1546 C C . ASN A 1 201 ? 2.206 8.640 1.367 1.00 95.88 201 ASN A C 1
ATOM 1548 O O . ASN A 1 201 ? 2.349 8.661 2.588 1.00 95.88 201 ASN A O 1
ATOM 1552 N N . GLU A 1 202 ? 2.827 7.745 0.599 1.00 95.44 202 GLU A N 1
ATOM 1553 C CA . GLU A 1 202 ? 3.698 6.690 1.119 1.00 95.44 202 GLU A CA 1
ATOM 1554 C C . GLU A 1 202 ? 4.945 7.234 1.830 1.00 95.44 202 GLU A C 1
ATOM 1556 O O . GLU A 1 202 ? 5.328 6.753 2.901 1.00 95.44 202 GLU A O 1
ATOM 1561 N N . LEU A 1 203 ? 5.562 8.292 1.303 1.00 97.94 203 LEU A N 1
ATOM 1562 C CA . LEU A 1 203 ? 6.690 8.961 1.951 1.00 97.94 203 LEU A CA 1
ATOM 1563 C C . LEU A 1 203 ? 6.280 9.635 3.266 1.00 97.94 203 LEU A C 1
ATOM 1565 O O . LEU A 1 203 ? 6.993 9.494 4.260 1.00 97.94 203 LEU A O 1
ATOM 1569 N N . TYR A 1 204 ? 5.137 10.327 3.317 1.00 98.31 204 TYR A N 1
ATOM 1570 C CA . TYR A 1 204 ? 4.617 10.873 4.576 1.00 98.31 204 TYR A CA 1
ATOM 1571 C C . TYR A 1 204 ? 4.354 9.765 5.594 1.00 98.31 204 TYR A C 1
ATOM 1573 O O . TYR A 1 204 ? 4.872 9.820 6.712 1.00 98.31 204 TYR A O 1
ATOM 1581 N N . ARG A 1 205 ? 3.625 8.725 5.186 1.00 97.44 205 ARG A N 1
ATOM 1582 C CA . ARG A 1 205 ? 3.279 7.568 6.015 1.00 97.44 205 ARG A CA 1
ATOM 1583 C C . ARG A 1 205 ? 4.520 6.893 6.598 1.00 97.44 205 ARG A C 1
ATOM 1585 O O . ARG A 1 205 ? 4.619 6.711 7.812 1.00 97.44 205 ARG A O 1
ATOM 1592 N N . THR A 1 206 ? 5.495 6.560 5.754 1.00 97.50 206 THR A N 1
ATOM 1593 C CA . THR A 1 206 ? 6.744 5.905 6.174 1.00 97.50 206 THR A CA 1
ATOM 1594 C C . THR A 1 206 ? 7.585 6.790 7.097 1.00 97.50 206 THR A C 1
ATOM 1596 O O . THR A 1 206 ? 8.080 6.304 8.114 1.00 97.50 206 THR A O 1
ATOM 1599 N N . LEU A 1 207 ? 7.717 8.090 6.806 1.00 98.38 207 LEU A N 1
ATOM 1600 C CA . LEU A 1 207 ? 8.451 9.029 7.660 1.00 98.38 207 LEU A CA 1
ATOM 1601 C C . LEU A 1 207 ? 7.781 9.215 9.023 1.00 98.38 207 LEU A C 1
ATOM 1603 O O . LEU A 1 207 ? 8.483 9.265 10.032 1.00 98.38 207 LEU A O 1
ATOM 1607 N N . MET A 1 208 ? 6.449 9.278 9.074 1.00 98.12 208 MET A N 1
ATOM 1608 C CA . MET A 1 208 ? 5.704 9.375 10.329 1.00 98.12 208 MET A CA 1
ATOM 1609 C C . MET A 1 208 ? 5.875 8.114 11.177 1.00 98.12 208 MET A C 1
ATOM 1611 O O . MET A 1 208 ? 6.267 8.220 12.337 1.00 98.12 208 MET A O 1
ATOM 1615 N N . TYR A 1 209 ? 5.674 6.917 10.611 1.00 97.44 209 TYR A N 1
ATOM 1616 C CA . TYR A 1 209 ? 5.929 5.669 11.342 1.00 97.44 209 TYR A CA 1
ATOM 1617 C C . TYR A 1 209 ? 7.376 5.567 11.825 1.00 97.44 209 TYR A C 1
ATOM 1619 O O . TYR A 1 209 ? 7.630 5.135 12.952 1.00 97.44 209 TYR A O 1
ATOM 1627 N N . PHE A 1 210 ? 8.334 5.988 10.997 1.00 96.94 210 PHE A N 1
ATOM 1628 C CA . PHE A 1 210 ? 9.737 5.992 11.379 1.00 96.94 210 PHE A CA 1
ATOM 1629 C C . PHE A 1 210 ? 10.011 6.970 12.534 1.00 96.94 210 PHE A C 1
ATOM 1631 O O . PHE A 1 210 ? 10.688 6.593 13.491 1.00 96.94 210 PHE A O 1
ATOM 1638 N N . ALA A 1 211 ? 9.432 8.173 12.511 1.00 96.81 211 ALA A N 1
ATOM 1639 C CA . ALA A 1 211 ? 9.519 9.132 13.613 1.00 96.81 211 ALA A CA 1
ATOM 1640 C C . ALA A 1 211 ? 8.919 8.563 14.912 1.00 96.81 211 ALA A C 1
ATOM 1642 O O . ALA A 1 211 ? 9.582 8.578 15.949 1.00 96.81 211 ALA A O 1
ATOM 1643 N N . ILE A 1 212 ? 7.724 7.962 14.852 1.00 95.75 212 ILE A N 1
ATOM 1644 C CA . ILE A 1 212 ? 7.095 7.294 16.005 1.00 95.75 212 ILE A CA 1
ATOM 1645 C C . ILE A 1 212 ? 7.988 6.175 16.550 1.00 95.75 212 ILE A C 1
ATOM 1647 O O . ILE A 1 212 ? 8.221 6.105 17.753 1.00 95.75 212 ILE A O 1
ATOM 1651 N N . SER A 1 213 ? 8.582 5.353 15.681 1.00 94.38 213 SER A N 1
ATOM 1652 C CA . SER A 1 213 ? 9.492 4.278 16.106 1.00 94.38 213 SER A CA 1
ATOM 1653 C C . SER A 1 213 ? 10.761 4.774 16.815 1.00 94.38 213 SER A C 1
ATOM 1655 O O . SER A 1 213 ? 11.414 4.007 17.520 1.00 94.38 213 SER A O 1
ATOM 1657 N N . ARG A 1 214 ? 11.109 6.054 16.634 1.00 93.75 214 ARG A N 1
ATOM 1658 C CA . ARG A 1 214 ? 12.234 6.737 17.287 1.00 93.75 214 ARG A CA 1
ATOM 1659 C C . ARG A 1 214 ? 11.805 7.589 18.485 1.00 93.75 214 ARG A C 1
ATOM 1661 O O . ARG A 1 214 ? 12.651 8.251 19.078 1.00 93.75 214 ARG A O 1
ATOM 1668 N N . ASN A 1 215 ? 10.527 7.546 18.869 1.00 95.12 215 ASN A N 1
ATOM 1669 C CA . ASN A 1 215 ? 9.922 8.417 19.882 1.00 95.12 215 ASN A CA 1
ATOM 1670 C C . ASN A 1 215 ? 10.037 9.916 19.534 1.00 95.12 215 ASN A C 1
ATOM 1672 O O . ASN A 1 215 ? 10.148 10.769 20.412 1.00 95.12 215 ASN A O 1
ATOM 1676 N N . GLU A 1 216 ? 10.020 10.252 18.243 1.00 96.62 216 GLU A N 1
ATOM 1677 C CA . GLU A 1 216 ? 10.079 11.624 17.726 1.00 96.62 216 GLU A CA 1
ATOM 1678 C C . GLU A 1 216 ? 8.658 12.150 17.428 1.00 96.62 216 GLU A C 1
ATOM 1680 O O . GLU A 1 216 ? 8.359 12.599 16.322 1.00 96.62 216 GLU A O 1
ATOM 1685 N N . GLU A 1 217 ? 7.757 12.097 18.417 1.00 95.62 217 GLU A N 1
ATOM 1686 C CA . GLU A 1 217 ? 6.341 12.493 18.268 1.00 95.62 217 GLU A CA 1
ATOM 1687 C C . GLU A 1 217 ? 6.136 13.911 17.693 1.00 95.62 217 GLU A C 1
ATOM 1689 O O . GLU A 1 217 ? 5.291 14.064 16.809 1.00 95.62 217 GLU A O 1
ATOM 1694 N N . PRO A 1 218 ? 6.914 14.951 18.078 1.00 97.31 218 PRO A N 1
ATOM 1695 C CA . PRO A 1 218 ? 6.764 16.277 17.474 1.00 97.31 218 PRO A CA 1
ATOM 1696 C C . PRO A 1 218 ? 7.063 16.298 15.969 1.00 97.31 218 PRO A C 1
ATOM 1698 O O . PRO A 1 218 ? 6.450 17.065 15.226 1.00 97.31 218 PRO A O 1
ATOM 1701 N N . LEU A 1 219 ? 7.990 15.452 15.502 1.00 96.81 219 LEU A N 1
ATOM 1702 C CA . LEU A 1 219 ? 8.278 15.316 14.075 1.00 96.81 219 LEU A CA 1
ATOM 1703 C C . LEU A 1 219 ? 7.120 14.616 13.358 1.00 96.81 219 LEU A C 1
ATOM 1705 O O . LEU A 1 219 ? 6.710 15.076 12.294 1.00 96.81 219 LEU A O 1
ATOM 1709 N N . ALA A 1 220 ? 6.571 13.547 13.943 1.00 97.31 220 ALA A N 1
ATOM 1710 C CA . ALA A 1 220 ? 5.407 12.856 13.390 1.00 97.31 220 ALA A CA 1
ATOM 1711 C C . ALA A 1 220 ? 4.193 13.795 13.271 1.00 97.31 220 ALA A C 1
ATOM 1713 O O . ALA A 1 220 ? 3.576 13.850 12.210 1.00 97.31 220 ALA A O 1
ATOM 1714 N N . ALA A 1 221 ? 3.911 14.595 14.304 1.00 96.75 221 ALA A N 1
ATOM 1715 C CA . ALA A 1 221 ? 2.839 15.592 14.283 1.00 96.75 221 ALA A CA 1
ATOM 1716 C C . ALA A 1 221 ? 3.066 16.677 13.214 1.00 96.75 221 ALA A C 1
ATOM 1718 O O . ALA A 1 221 ? 2.154 17.019 12.468 1.00 96.75 221 ALA A O 1
ATOM 1719 N N . SER A 1 222 ? 4.300 17.177 13.069 1.00 97.69 222 SER A N 1
ATOM 1720 C CA . SER A 1 222 ? 4.617 18.157 12.021 1.00 97.69 222 SER A CA 1
ATOM 1721 C C . SER A 1 222 ? 4.458 17.587 10.606 1.00 97.69 222 SER A C 1
ATOM 1723 O O . SER A 1 222 ? 4.074 18.325 9.696 1.00 97.69 222 SER A O 1
ATOM 1725 N N . LEU A 1 223 ? 4.774 16.305 10.402 1.00 97.94 223 LEU A N 1
ATOM 1726 C CA . LEU A 1 223 ? 4.562 15.616 9.128 1.00 97.94 223 LEU A CA 1
ATOM 1727 C C . LEU A 1 223 ? 3.068 15.401 8.851 1.00 97.94 223 LEU A C 1
ATOM 1729 O O . LEU A 1 223 ? 2.641 15.650 7.726 1.00 97.94 223 LEU A O 1
ATOM 1733 N N . GLU A 1 224 ? 2.285 15.015 9.863 1.00 97.69 224 GLU A N 1
ATOM 1734 C CA . GLU A 1 224 ? 0.823 14.898 9.774 1.00 97.69 224 GLU A CA 1
ATOM 1735 C C . GLU A 1 224 ? 0.188 16.219 9.338 1.00 97.69 224 GLU A C 1
ATOM 1737 O O . GLU A 1 224 ? -0.564 16.251 8.367 1.00 97.69 224 GLU A O 1
ATOM 1742 N N . ASP A 1 225 ? 0.527 17.321 10.012 1.00 97.75 225 ASP A N 1
ATOM 1743 C CA . ASP A 1 225 ? -0.024 18.642 9.703 1.00 97.75 225 ASP A CA 1
ATOM 1744 C C . ASP A 1 225 ? 0.288 19.066 8.270 1.00 97.75 225 ASP A C 1
ATOM 1746 O O . ASP A 1 225 ? -0.579 19.594 7.569 1.00 97.75 225 ASP A O 1
ATOM 1750 N N . LYS A 1 226 ? 1.516 18.803 7.812 1.00 97.44 226 LYS A N 1
ATOM 1751 C CA . LYS A 1 226 ? 1.913 19.101 6.439 1.00 97.44 226 LYS A CA 1
ATOM 1752 C C . LYS A 1 226 ? 1.146 18.239 5.435 1.00 97.44 226 LYS A C 1
ATOM 1754 O O . LYS A 1 226 ? 0.669 18.766 4.433 1.00 97.44 226 LYS A O 1
ATOM 1759 N N . TRP A 1 227 ? 1.007 16.943 5.703 1.00 97.62 227 TRP A N 1
ATOM 1760 C CA . TRP A 1 227 ? 0.295 16.027 4.818 1.00 97.62 227 TRP A CA 1
ATOM 1761 C C . TRP A 1 227 ? -1.192 16.379 4.722 1.00 97.62 227 TRP A C 1
ATOM 1763 O O . TRP A 1 227 ? -1.716 16.525 3.619 1.00 97.62 227 TRP A O 1
ATOM 1773 N N . LEU A 1 228 ? -1.862 16.611 5.853 1.00 97.69 228 LEU A N 1
ATOM 1774 C CA . LEU A 1 228 ? -3.268 17.019 5.877 1.00 97.69 228 LEU A CA 1
ATOM 1775 C C . LEU A 1 228 ? -3.487 18.360 5.165 1.00 97.69 228 LEU A C 1
ATOM 1777 O O . LEU A 1 228 ? -4.436 18.481 4.396 1.00 97.69 228 LEU A O 1
ATOM 1781 N N . ALA A 1 229 ? -2.588 19.334 5.342 1.00 97.06 229 ALA A N 1
ATOM 1782 C CA . ALA A 1 229 ? -2.665 20.603 4.621 1.00 97.06 229 ALA A CA 1
ATOM 1783 C C . ALA A 1 229 ? -2.546 20.424 3.095 1.00 97.06 229 ALA A C 1
ATOM 1785 O O . ALA A 1 229 ? -3.257 21.092 2.344 1.00 97.06 229 ALA A O 1
ATOM 1786 N N . GLU A 1 230 ? -1.684 19.513 2.626 1.00 96.44 230 GLU A N 1
ATOM 1787 C CA . GLU A 1 230 ? -1.604 19.159 1.202 1.00 96.44 230 GLU A CA 1
ATOM 1788 C C . GLU A 1 230 ? -2.898 18.493 0.711 1.00 96.44 230 GLU A C 1
ATOM 1790 O O . GLU A 1 230 ? -3.404 18.859 -0.348 1.00 96.44 230 GLU A O 1
ATOM 1795 N N . LEU A 1 231 ? -3.473 17.566 1.486 1.00 96.50 231 LEU A N 1
ATOM 1796 C CA . LEU A 1 231 ? -4.720 16.877 1.133 1.00 96.50 231 LEU A CA 1
ATOM 1797 C C . LEU A 1 231 ? -5.932 17.819 1.105 1.00 96.50 231 LEU A C 1
ATOM 1799 O O . LEU A 1 231 ? -6.803 17.682 0.245 1.00 96.50 231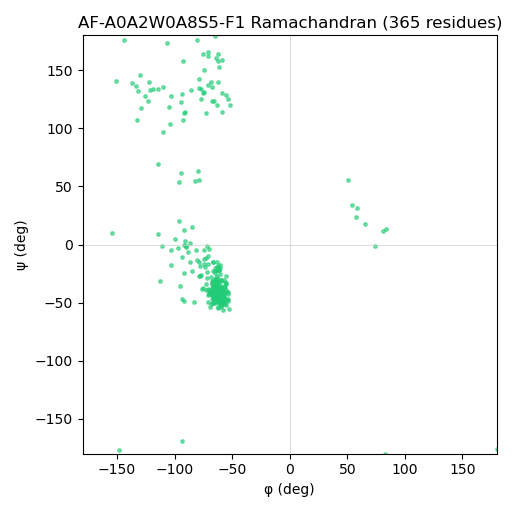 LEU A O 1
ATOM 1803 N N . ASP A 1 232 ? -5.998 18.791 2.012 1.00 95.56 232 ASP A N 1
ATOM 1804 C CA . ASP A 1 232 ? -7.092 19.765 2.080 1.00 95.56 232 ASP A CA 1
ATOM 1805 C C . ASP A 1 232 ? -7.032 20.822 0.971 1.00 95.56 232 ASP A C 1
ATOM 1807 O O . ASP A 1 232 ? -8.053 21.426 0.633 1.00 95.56 232 ASP A O 1
ATOM 1811 N N . ALA A 1 233 ? -5.867 21.009 0.346 1.00 96.19 233 ALA A N 1
ATOM 1812 C CA . ALA A 1 233 ? -5.733 21.840 -0.846 1.00 96.19 233 ALA A CA 1
ATOM 1813 C C . ALA A 1 233 ? -6.295 21.168 -2.116 1.00 96.19 233 ALA A C 1
ATOM 1815 O O . ALA A 1 233 ? -6.551 21.855 -3.111 1.00 96.19 233 ALA A O 1
ATOM 1816 N N . ILE A 1 234 ? -6.506 19.846 -2.100 1.00 95.12 234 ILE A N 1
ATOM 1817 C CA . ILE A 1 234 ? -7.019 19.091 -3.247 1.00 95.12 234 ILE A CA 1
ATOM 1818 C C . ILE A 1 234 ? -8.528 19.310 -3.383 1.00 95.12 234 ILE A C 1
ATOM 1820 O O . ILE A 1 234 ? -9.292 19.193 -2.425 1.00 95.12 234 ILE A O 1
ATOM 1824 N N . LYS A 1 235 ? -8.973 19.575 -4.615 1.00 94.81 235 LYS A N 1
ATOM 1825 C CA . LYS A 1 235 ? -10.390 19.618 -4.993 1.00 94.81 235 LYS A CA 1
ATOM 1826 C C . LYS A 1 235 ? -10.697 18.414 -5.884 1.00 94.81 235 LYS A C 1
ATOM 1828 O O . LYS A 1 235 ? -10.446 18.517 -7.082 1.00 94.81 235 LYS A O 1
ATOM 1833 N N . PRO A 1 236 ? -11.229 17.309 -5.328 1.00 94.50 236 PRO A N 1
ATOM 1834 C CA . PRO A 1 236 ? -11.484 16.107 -6.107 1.00 94.50 236 PRO A CA 1
ATOM 1835 C C . PRO A 1 236 ? -12.439 16.370 -7.269 1.00 94.50 236 PRO A C 1
ATOM 1837 O O . PRO A 1 236 ? -13.508 16.956 -7.055 1.00 94.50 236 PRO A O 1
ATOM 1840 N N . VAL A 1 237 ? -12.064 15.932 -8.470 1.00 93.94 237 VAL A N 1
ATOM 1841 C CA . VAL A 1 237 ? -12.865 16.118 -9.690 1.00 93.94 237 VAL A CA 1
ATOM 1842 C C . VAL A 1 237 ? -13.931 15.038 -9.875 1.00 93.94 237 VAL A C 1
ATOM 1844 O O . VAL A 1 237 ? -14.941 15.290 -10.530 1.00 93.94 237 VAL A O 1
ATOM 1847 N N . ASP A 1 238 ? -13.742 13.870 -9.260 1.00 93.06 238 ASP A N 1
ATOM 1848 C CA . ASP A 1 238 ? -14.658 12.730 -9.303 1.00 93.06 238 ASP A CA 1
ATOM 1849 C C . ASP A 1 238 ? -14.626 11.899 -8.000 1.00 93.06 238 ASP A C 1
ATOM 1851 O O . ASP A 1 238 ? -13.976 12.259 -7.010 1.00 93.06 238 ASP A O 1
ATOM 1855 N N . ASP A 1 239 ? -15.392 10.806 -7.980 1.00 94.00 239 ASP A N 1
ATOM 1856 C CA . ASP A 1 239 ? -15.535 9.909 -6.827 1.00 94.00 239 ASP A CA 1
ATOM 1857 C C . ASP A 1 239 ? -14.282 9.055 -6.569 1.00 94.00 239 ASP A C 1
ATOM 1859 O O . ASP A 1 239 ? -14.015 8.687 -5.418 1.00 94.00 239 ASP A O 1
ATOM 1863 N N . GLU A 1 240 ? -13.500 8.745 -7.607 1.00 89.94 240 GLU A N 1
ATOM 1864 C CA . GLU A 1 240 ? -12.254 7.980 -7.481 1.00 89.94 240 GLU A CA 1
ATOM 1865 C C . GLU A 1 240 ? -11.192 8.831 -6.790 1.00 89.94 240 GLU A C 1
ATOM 1867 O O . GLU A 1 240 ? -10.619 8.420 -5.776 1.00 89.94 240 GLU A O 1
ATOM 1872 N N . GLU A 1 241 ? -10.996 10.062 -7.265 1.00 92.81 241 GLU A N 1
ATOM 1873 C CA . GLU A 1 241 ? -10.083 11.011 -6.645 1.00 92.81 241 GLU A CA 1
ATOM 1874 C C . GLU A 1 241 ? -10.513 11.334 -5.214 1.00 92.81 241 GLU A C 1
ATOM 1876 O O . GLU A 1 241 ? -9.682 11.370 -4.303 1.00 92.81 241 GLU A O 1
ATOM 1881 N N . ARG A 1 242 ? -11.817 11.508 -4.980 1.00 96.69 242 ARG A N 1
ATOM 1882 C CA . ARG A 1 242 ? -12.345 11.757 -3.636 1.00 96.69 242 ARG A CA 1
ATOM 1883 C C . ARG A 1 242 ? -12.037 10.599 -2.694 1.00 96.69 242 ARG A C 1
ATOM 1885 O O . ARG A 1 242 ? -11.573 10.831 -1.579 1.00 96.69 242 ARG A O 1
ATOM 1892 N N . SER A 1 243 ? -12.244 9.368 -3.157 1.00 94.69 243 SER A N 1
ATOM 1893 C CA . SER A 1 243 ? -11.916 8.163 -2.395 1.00 94.69 243 SER A CA 1
ATOM 1894 C C . SER A 1 243 ? -10.419 8.090 -2.080 1.00 94.69 243 SER A C 1
ATOM 1896 O O . SER A 1 243 ? -10.064 7.801 -0.940 1.00 94.69 243 SER A O 1
ATOM 1898 N N . ALA A 1 244 ? -9.542 8.397 -3.040 1.00 93.38 244 ALA A N 1
ATOM 1899 C CA . ALA A 1 244 ? -8.092 8.389 -2.835 1.00 93.38 244 ALA A CA 1
ATOM 1900 C C . ALA A 1 244 ? -7.637 9.410 -1.774 1.00 93.38 244 ALA A C 1
ATOM 1902 O O . ALA A 1 244 ? -6.850 9.075 -0.888 1.00 93.38 244 ALA A O 1
ATOM 1903 N N . VAL A 1 245 ? -8.173 10.636 -1.809 1.00 96.50 245 VAL A N 1
ATOM 1904 C CA . VAL A 1 245 ? -7.864 11.663 -0.795 1.00 96.50 245 VAL A CA 1
ATOM 1905 C C . VAL A 1 245 ? -8.370 11.241 0.589 1.00 96.50 245 VAL A C 1
ATOM 1907 O O . VAL A 1 245 ? -7.669 11.412 1.586 1.00 96.50 245 VAL A O 1
ATOM 1910 N N . ASP A 1 246 ? -9.563 10.655 0.673 1.00 97.62 246 ASP A N 1
ATOM 1911 C CA . ASP A 1 246 ? -10.131 10.199 1.944 1.00 97.62 246 ASP A CA 1
ATOM 1912 C C . ASP A 1 246 ? -9.366 9.015 2.553 1.00 97.62 246 ASP A C 1
ATOM 1914 O O . ASP A 1 246 ? -9.251 8.930 3.778 1.00 97.62 246 ASP A O 1
ATOM 1918 N N . ILE A 1 247 ? -8.803 8.128 1.724 1.00 95.50 247 ILE A N 1
ATOM 1919 C CA . ILE A 1 247 ? -7.886 7.072 2.179 1.00 95.50 247 ILE A CA 1
ATOM 1920 C C . ILE A 1 247 ? -6.667 7.702 2.855 1.00 95.50 247 ILE A C 1
ATOM 1922 O O . ILE A 1 247 ? -6.389 7.382 4.010 1.00 95.50 247 ILE A O 1
ATOM 1926 N N . ALA A 1 248 ? -6.008 8.650 2.184 1.00 96.50 248 ALA A N 1
ATOM 1927 C CA . ALA A 1 248 ? -4.824 9.323 2.713 1.00 96.50 248 ALA A CA 1
ATOM 1928 C C . ALA A 1 248 ? -5.113 10.087 4.019 1.00 96.50 248 ALA A C 1
ATOM 1930 O O . ALA A 1 248 ? -4.330 10.018 4.964 1.00 96.50 248 ALA A O 1
ATOM 1931 N N . ARG A 1 249 ? -6.277 10.750 4.128 1.00 97.56 249 ARG A N 1
ATOM 1932 C CA . ARG A 1 249 ? -6.718 11.404 5.377 1.00 97.56 249 ARG A CA 1
ATOM 1933 C C . ARG A 1 249 ? -6.831 10.418 6.533 1.00 97.56 249 ARG A C 1
ATOM 1935 O O . ARG A 1 249 ? -6.375 10.700 7.638 1.00 97.56 249 ARG A O 1
ATOM 1942 N N . VAL A 1 250 ? -7.468 9.273 6.288 1.00 97.38 250 VAL A N 1
ATOM 1943 C CA . VAL A 1 250 ? -7.628 8.233 7.308 1.00 97.38 250 VAL A CA 1
ATOM 1944 C C . VAL A 1 250 ? -6.274 7.669 7.727 1.00 97.38 250 VAL A C 1
ATOM 1946 O O . VAL A 1 250 ? -6.039 7.501 8.921 1.00 97.38 250 VAL A O 1
ATOM 1949 N N . GLU A 1 251 ? -5.382 7.406 6.776 1.00 95.75 251 GLU A N 1
ATOM 1950 C CA . GLU A 1 251 ? -4.044 6.883 7.062 1.00 95.75 251 GLU A CA 1
ATOM 1951 C C . GLU A 1 251 ? -3.194 7.862 7.871 1.00 95.75 251 GLU A C 1
ATOM 1953 O O . GLU A 1 251 ? -2.595 7.446 8.860 1.00 95.75 251 GLU A O 1
ATOM 1958 N N . ALA A 1 252 ? -3.201 9.154 7.526 1.00 96.12 252 ALA A N 1
ATOM 1959 C CA . ALA A 1 252 ? -2.487 10.187 8.279 1.00 96.12 252 ALA A CA 1
ATOM 1960 C C . ALA A 1 252 ? -2.883 10.181 9.764 1.00 96.12 252 ALA A C 1
ATOM 1962 O O . ALA A 1 252 ? -2.027 10.139 10.649 1.00 96.12 252 ALA A O 1
ATOM 1963 N N . ILE A 1 253 ? -4.189 10.137 10.039 1.00 95.44 253 ILE A N 1
ATOM 1964 C CA . ILE A 1 253 ? -4.710 10.182 11.405 1.00 95.44 253 ILE A CA 1
ATOM 1965 C C . ILE A 1 253 ? -4.481 8.879 12.176 1.00 95.44 253 ILE A C 1
ATOM 1967 O O . ILE A 1 253 ? -4.221 8.912 13.377 1.00 95.44 253 ILE A O 1
ATOM 1971 N N . GLN A 1 254 ? -4.527 7.721 11.514 1.00 93.94 254 GLN A N 1
ATOM 1972 C CA . 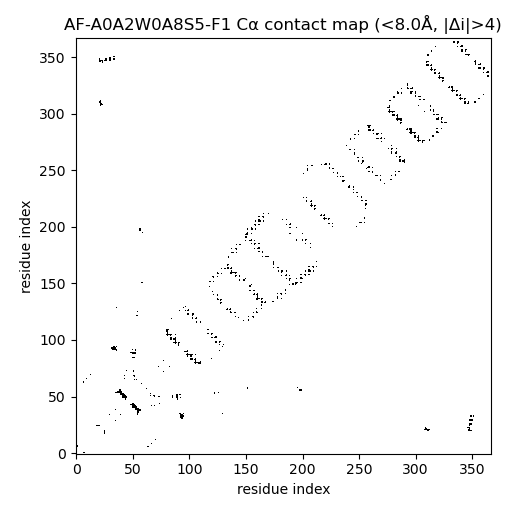GLN A 1 254 ? -4.315 6.429 12.177 1.00 93.94 254 GLN A CA 1
ATOM 1973 C C . GLN A 1 254 ? -2.920 6.265 12.796 1.00 93.94 254 GLN A C 1
ATOM 1975 O O . GLN A 1 254 ? -2.746 5.392 13.647 1.00 93.94 254 GLN A O 1
ATOM 1980 N N . ILE A 1 255 ? -1.938 7.068 12.378 1.00 93.88 255 ILE A N 1
ATOM 1981 C CA . ILE A 1 255 ? -0.560 6.973 12.866 1.00 93.88 255 ILE A CA 1
ATOM 1982 C C . ILE A 1 255 ? -0.380 7.720 14.191 1.00 93.88 255 ILE A C 1
ATOM 1984 O O . ILE A 1 255 ? 0.201 7.158 15.116 1.00 93.88 255 ILE A O 1
ATOM 1988 N N . ASN A 1 256 ? -0.838 8.974 14.282 1.00 88.31 256 ASN A N 1
ATOM 1989 C CA . ASN A 1 256 ? -0.559 9.843 15.435 1.00 88.31 256 ASN A CA 1
ATOM 1990 C C . ASN A 1 256 ? -1.612 10.951 15.672 1.00 88.31 256 ASN A C 1
ATOM 1992 O O . ASN A 1 256 ? -1.381 11.854 16.475 1.00 88.31 256 ASN A O 1
ATOM 1996 N N . GLY A 1 257 ? -2.750 10.905 14.976 1.00 91.00 257 GLY A N 1
ATOM 1997 C CA . GLY A 1 257 ? -3.627 12.065 14.840 1.00 91.00 257 GLY A CA 1
ATOM 1998 C C . GLY A 1 257 ? -4.917 12.019 15.650 1.00 91.00 257 GLY A C 1
ATOM 1999 O O . GLY A 1 257 ? -5.301 11.007 16.242 1.00 91.00 257 GLY A O 1
ATOM 2000 N N . ASP A 1 258 ? -5.631 13.144 15.611 1.00 95.56 258 ASP A N 1
ATOM 2001 C CA . ASP A 1 258 ? -6.986 13.279 16.146 1.00 95.56 258 ASP A CA 1
ATOM 2002 C C . ASP A 1 258 ? -8.041 12.961 15.058 1.00 95.56 258 ASP A C 1
ATOM 2004 O O . ASP A 1 258 ? -8.160 13.719 14.086 1.00 95.56 258 ASP A O 1
ATOM 2008 N N . PRO A 1 259 ? -8.835 11.875 15.197 1.00 97.12 259 PRO A N 1
ATOM 2009 C CA . PRO A 1 259 ? -9.889 11.495 14.243 1.00 97.12 259 PRO A CA 1
ATOM 2010 C C . PRO A 1 259 ? -10.924 12.585 13.975 1.00 97.12 259 PRO A C 1
ATOM 2012 O O . PRO A 1 259 ? -11.468 12.628 12.868 1.00 97.12 259 PRO A O 1
ATOM 2015 N N . GLU A 1 260 ? -11.160 13.503 14.914 1.00 97.62 260 GLU A N 1
ATOM 2016 C CA . GLU A 1 260 ? -12.102 14.609 14.710 1.00 97.62 260 GLU A CA 1
ATOM 2017 C C . GLU A 1 260 ? -11.697 15.540 13.566 1.00 97.62 260 GLU A C 1
ATOM 2019 O O . GLU A 1 260 ? -12.561 16.099 12.887 1.00 97.62 260 GLU A O 1
ATOM 2024 N N . ARG A 1 261 ? -10.393 15.677 13.293 1.00 96.75 261 ARG A N 1
ATOM 2025 C CA . ARG A 1 261 ? -9.874 16.602 12.273 1.00 96.75 261 ARG A CA 1
ATOM 2026 C C . ARG A 1 261 ? -10.371 16.277 10.867 1.00 96.75 261 ARG A C 1
ATOM 2028 O O . ARG A 1 261 ? -10.583 17.186 10.070 1.00 96.75 261 ARG A O 1
ATOM 2035 N N . VAL A 1 262 ? -10.553 14.993 10.556 1.00 98.00 262 VAL A N 1
ATOM 2036 C CA . VAL A 1 262 ? -10.892 14.529 9.199 1.00 98.00 262 VAL A CA 1
ATOM 2037 C C . VAL A 1 262 ? -12.364 14.153 9.037 1.00 98.00 262 VAL A C 1
ATOM 2039 O O . VAL A 1 262 ? -12.859 14.106 7.910 1.00 98.00 262 VAL A O 1
ATOM 2042 N N . LEU A 1 263 ? -13.098 13.931 10.135 1.00 98.38 263 LEU A N 1
ATOM 2043 C CA . LEU A 1 263 ? -14.514 13.544 10.101 1.00 98.38 263 LEU A CA 1
ATOM 2044 C C . LEU A 1 263 ? -15.411 14.491 9.276 1.00 98.38 263 LEU A C 1
ATOM 2046 O O . LEU A 1 263 ? -16.236 13.977 8.515 1.00 98.38 263 LEU A O 1
ATOM 2050 N N . PRO A 1 264 ? -15.283 15.834 9.345 1.00 97.88 264 PRO A N 1
ATOM 2051 C CA . PRO A 1 264 ? -16.088 16.736 8.517 1.00 97.88 264 PRO A CA 1
ATOM 2052 C C . PRO A 1 264 ? -15.906 16.506 7.010 1.00 97.88 264 PRO A C 1
ATOM 2054 O O . PRO A 1 264 ? -16.892 16.427 6.268 1.00 97.88 264 PRO A O 1
ATOM 2057 N N . SER A 1 265 ? -14.658 16.342 6.562 1.00 97.50 265 SER A N 1
ATOM 2058 C CA . SER A 1 265 ? -14.330 16.079 5.157 1.00 97.50 265 SER A CA 1
ATOM 2059 C C . SER A 1 265 ? -14.854 14.711 4.718 1.00 97.50 265 SER A C 1
ATOM 2061 O O . SER A 1 265 ? -15.535 14.617 3.698 1.00 97.50 265 SER A O 1
ATOM 2063 N N . LEU A 1 266 ? -14.654 13.672 5.536 1.00 98.31 266 LEU A N 1
ATOM 2064 C CA . LEU A 1 266 ? -15.129 12.315 5.241 1.00 98.31 266 LEU A CA 1
ATOM 2065 C C . LEU A 1 266 ? -16.660 12.226 5.163 1.00 98.31 266 LEU A C 1
ATOM 2067 O O . LEU A 1 266 ? -17.198 11.585 4.263 1.00 98.31 266 LEU A O 1
ATOM 2071 N N . ARG A 1 267 ? -17.389 12.895 6.066 1.00 98.12 267 ARG A N 1
ATOM 2072 C CA . ARG A 1 267 ? -18.863 12.946 6.028 1.00 98.12 267 ARG A CA 1
ATOM 2073 C C . ARG A 1 267 ? -19.368 13.686 4.786 1.00 98.12 267 ARG A C 1
ATOM 2075 O O . ARG A 1 267 ? -20.341 13.257 4.171 1.00 98.12 267 ARG A O 1
ATOM 2082 N N . THR A 1 268 ? -18.692 14.768 4.391 1.00 97.31 268 THR A N 1
ATOM 2083 C CA . THR A 1 268 ? -18.998 15.487 3.142 1.00 97.31 268 THR A CA 1
ATOM 2084 C C . THR A 1 268 ? -18.821 14.568 1.935 1.00 97.31 268 THR A C 1
ATOM 2086 O O . THR A 1 268 ? -19.695 14.502 1.070 1.00 97.31 268 THR A O 1
ATOM 2089 N N . SER A 1 269 ? -17.731 13.803 1.905 1.00 97.50 269 SER A N 1
ATOM 2090 C CA . SER A 1 269 ? -17.491 12.822 0.855 1.00 97.50 269 SER A CA 1
ATOM 2091 C C . SER A 1 269 ? -18.504 11.676 0.846 1.00 97.50 269 SER A C 1
ATOM 2093 O O . SER A 1 269 ? -18.967 11.286 -0.223 1.00 97.50 269 SER A O 1
ATOM 2095 N N . GLU A 1 270 ? -18.909 11.161 2.010 1.00 97.94 270 GLU A N 1
ATOM 2096 C CA . GLU A 1 270 ? -19.929 10.108 2.113 1.00 97.94 270 GLU A CA 1
ATOM 2097 C C . GLU A 1 270 ? -21.283 10.538 1.535 1.00 97.94 270 GLU A C 1
ATOM 2099 O O . GLU A 1 270 ? -21.971 9.721 0.913 1.00 97.94 2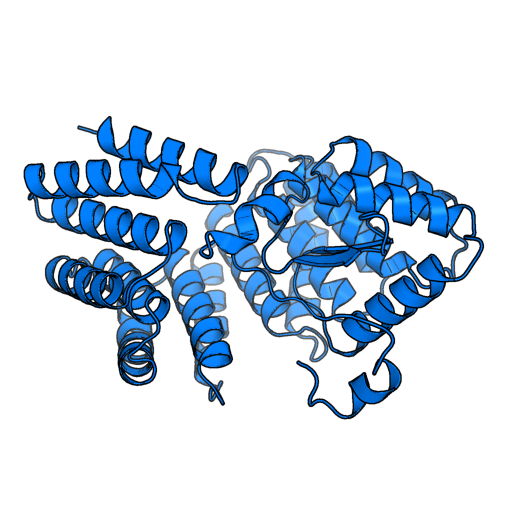70 GLU A O 1
ATOM 2104 N N . LEU A 1 271 ? -21.655 11.808 1.725 1.00 96.81 271 LEU A N 1
ATOM 2105 C CA . LEU A 1 271 ? -22.859 12.399 1.141 1.00 96.81 271 LEU A CA 1
ATOM 2106 C C . LEU A 1 271 ? -22.731 12.582 -0.374 1.00 96.81 271 LEU A C 1
ATOM 2108 O O . LEU A 1 271 ? -23.696 12.339 -1.095 1.00 96.81 271 LEU A O 1
ATOM 2112 N N . ALA A 1 272 ? -21.552 12.991 -0.851 1.00 96.75 272 ALA A N 1
ATOM 2113 C CA . ALA A 1 272 ? -21.279 13.164 -2.276 1.00 96.75 272 ALA A CA 1
ATOM 2114 C C . ALA A 1 272 ? -21.248 11.830 -3.043 1.00 96.75 272 ALA A C 1
ATOM 2116 O O . ALA A 1 272 ? -21.592 11.809 -4.219 1.00 96.75 272 ALA A O 1
ATOM 2117 N N . MET A 1 273 ? -20.898 10.725 -2.372 1.00 96.38 273 MET A N 1
ATOM 2118 C CA . MET A 1 273 ? -20.784 9.385 -2.961 1.00 96.38 273 MET A CA 1
ATOM 2119 C C . MET A 1 273 ? -21.840 8.412 -2.392 1.00 96.38 273 MET A C 1
ATOM 2121 O O . MET A 1 273 ? -21.495 7.475 -1.658 1.00 96.38 273 MET A O 1
ATOM 2125 N N . PRO A 1 274 ? -23.141 8.581 -2.705 1.00 93.12 274 PRO A N 1
ATOM 2126 C CA . PRO A 1 274 ? -24.231 7.849 -2.046 1.00 93.12 274 PRO A CA 1
ATOM 2127 C C . PRO A 1 274 ? -24.214 6.332 -2.287 1.00 93.12 274 PRO A C 1
ATOM 2129 O O . PRO A 1 274 ? -24.804 5.584 -1.508 1.00 93.12 274 PRO A O 1
ATOM 2132 N N . HIS A 1 275 ? -23.531 5.868 -3.335 1.00 91.94 275 HIS A N 1
ATOM 2133 C CA . HIS A 1 275 ? -23.432 4.450 -3.696 1.00 91.94 275 HIS A CA 1
ATOM 2134 C C . HIS A 1 275 ? -22.090 3.811 -3.311 1.00 91.94 275 HIS A C 1
ATOM 2136 O O . HIS A 1 275 ? -21.925 2.604 -3.453 1.00 91.94 275 HIS A O 1
ATOM 2142 N N . ASN A 1 276 ? -21.133 4.587 -2.797 1.00 93.06 276 ASN A N 1
ATOM 2143 C CA . ASN A 1 276 ? -19.792 4.094 -2.508 1.00 93.06 276 ASN A CA 1
ATOM 2144 C C . ASN A 1 276 ? -19.691 3.616 -1.053 1.00 93.06 276 ASN A C 1
ATOM 2146 O O . ASN A 1 276 ? -19.658 4.424 -0.123 1.00 93.06 276 ASN A O 1
ATOM 2150 N N . TYR A 1 277 ? -19.636 2.304 -0.821 1.00 95.06 277 TYR A N 1
ATOM 2151 C CA . TYR A 1 277 ? -19.524 1.770 0.539 1.00 95.06 277 TYR A CA 1
ATOM 2152 C C . TYR A 1 277 ? -18.210 2.177 1.235 1.00 95.06 277 TYR A C 1
ATOM 2154 O O . TYR A 1 277 ? -18.191 2.279 2.465 1.00 95.06 277 TYR A O 1
ATOM 2162 N N . ASN A 1 278 ? -17.129 2.432 0.481 1.00 94.44 278 ASN A N 1
ATOM 2163 C CA . ASN A 1 278 ? -15.838 2.818 1.053 1.00 94.44 278 ASN A CA 1
ATOM 2164 C C . ASN A 1 278 ? -15.940 4.156 1.781 1.00 94.44 278 ASN A C 1
ATOM 2166 O O . ASN A 1 278 ? -15.362 4.301 2.854 1.00 94.44 278 ASN A O 1
ATOM 2170 N N . ALA A 1 279 ? -16.736 5.097 1.270 1.00 97.38 279 ALA A N 1
ATOM 2171 C CA . ALA A 1 279 ? -16.954 6.378 1.935 1.00 97.38 279 ALA A CA 1
ATOM 2172 C C . ALA A 1 279 ? -17.562 6.191 3.341 1.00 97.38 279 ALA A C 1
ATOM 2174 O O . ALA A 1 279 ? -17.064 6.742 4.323 1.00 97.38 279 ALA A O 1
ATOM 2175 N N . SER A 1 280 ? -18.573 5.322 3.465 1.00 98.25 280 SER A N 1
ATOM 2176 C CA . SER A 1 280 ? -19.164 4.955 4.759 1.00 98.25 280 SER A CA 1
ATOM 2177 C C . SER A 1 280 ? -18.188 4.199 5.662 1.00 98.25 280 SER A C 1
ATOM 2179 O O . SER A 1 280 ? -18.160 4.436 6.869 1.00 98.25 280 SER A O 1
ATOM 2181 N N . LEU A 1 281 ? -17.362 3.312 5.097 1.00 98.00 281 LEU A N 1
ATOM 2182 C CA . LEU A 1 281 ? -16.330 2.593 5.846 1.00 98.00 281 LEU A CA 1
ATOM 2183 C C . LEU A 1 281 ? -15.298 3.556 6.453 1.00 98.00 281 LEU A C 1
ATOM 2185 O O . LEU A 1 281 ? -14.950 3.403 7.622 1.00 98.00 281 LEU A O 1
ATOM 2189 N N . ARG A 1 282 ? -14.833 4.562 5.700 1.00 98.12 282 ARG A N 1
ATOM 2190 C CA . ARG A 1 282 ? -13.872 5.565 6.194 1.00 98.12 282 ARG A CA 1
ATOM 2191 C C . ARG A 1 282 ? -14.463 6.427 7.307 1.00 98.12 282 ARG A C 1
ATOM 2193 O O . ARG A 1 282 ? -13.811 6.599 8.336 1.00 98.12 282 ARG A O 1
ATOM 2200 N N . VAL A 1 283 ? -15.718 6.868 7.165 1.00 98.62 283 VAL A N 1
ATOM 2201 C CA . VAL A 1 283 ? -16.447 7.534 8.259 1.00 98.62 283 VAL A CA 1
ATOM 2202 C C . VAL A 1 283 ? -16.517 6.616 9.480 1.00 98.62 283 VAL A C 1
ATOM 2204 O O . VAL A 1 283 ? -16.089 7.010 10.560 1.00 98.62 283 VAL A O 1
ATOM 2207 N N . ALA A 1 284 ? -16.956 5.364 9.324 1.00 98.62 284 ALA A N 1
ATOM 2208 C CA . ALA A 1 284 ? -17.062 4.424 10.439 1.00 98.62 284 ALA A CA 1
ATOM 2209 C C . ALA A 1 284 ? -15.728 4.191 11.171 1.00 98.62 284 ALA A C 1
ATOM 2211 O O . ALA A 1 284 ? -15.704 4.111 12.401 1.00 98.62 284 ALA A O 1
ATOM 2212 N N . GLN A 1 285 ? -14.618 4.096 10.434 1.00 98.12 285 GLN A N 1
ATOM 2213 C CA . GLN A 1 285 ? -13.278 3.943 11.004 1.00 98.12 285 GLN A CA 1
ATOM 2214 C C . GLN A 1 285 ? -12.893 5.137 11.886 1.00 98.12 285 GLN A C 1
ATOM 2216 O O . GLN A 1 285 ? -12.404 4.922 12.998 1.00 98.12 285 GLN A O 1
ATOM 2221 N N . MET A 1 286 ? -13.136 6.367 11.424 1.00 98.44 286 MET A N 1
ATOM 2222 C CA . MET A 1 286 ? -12.792 7.579 12.176 1.00 98.44 286 MET A CA 1
ATOM 2223 C C . MET A 1 286 ? -13.753 7.857 13.329 1.00 98.44 286 MET A C 1
ATOM 2225 O O . MET A 1 286 ? -13.288 8.174 14.416 1.00 98.44 286 MET A O 1
ATOM 2229 N N . GLU A 1 287 ? -15.058 7.623 13.172 1.00 98.62 287 GLU A N 1
ATOM 2230 C CA . GLU A 1 287 ? -16.014 7.716 14.289 1.00 98.62 287 GLU A CA 1
ATOM 2231 C C . GLU A 1 287 ? -15.638 6.733 15.404 1.00 98.62 287 GLU A C 1
ATOM 2233 O O . GLU A 1 287 ? -15.654 7.065 16.588 1.00 98.62 287 GLU A O 1
ATOM 2238 N N . LYS A 1 288 ? -15.240 5.508 15.034 1.00 98.06 288 LYS A N 1
ATOM 2239 C CA . LYS A 1 288 ? -14.781 4.505 15.999 1.00 98.06 288 LYS A CA 1
ATOM 2240 C C . LYS A 1 288 ? -13.506 4.961 16.708 1.00 98.06 288 LYS A C 1
ATOM 2242 O O . LYS A 1 288 ? -13.412 4.803 17.924 1.00 98.06 288 LYS A O 1
ATOM 2247 N N . ALA A 1 289 ? -12.539 5.510 15.972 1.00 96.94 289 ALA A N 1
ATOM 2248 C CA . ALA A 1 289 ? -11.308 6.051 16.546 1.00 96.94 289 ALA A CA 1
ATOM 2249 C C . ALA A 1 289 ? -11.592 7.229 17.500 1.00 96.94 289 ALA A C 1
ATOM 2251 O O . ALA A 1 289 ? -11.015 7.280 18.585 1.00 96.94 289 ALA A O 1
ATOM 2252 N N . ALA A 1 290 ? -12.555 8.093 17.158 1.00 97.69 290 ALA A N 1
ATOM 2253 C CA . ALA A 1 290 ? -13.060 9.189 17.993 1.00 97.69 290 ALA A CA 1
ATOM 2254 C C . ALA A 1 290 ? -13.920 8.716 19.182 1.00 97.69 290 ALA A C 1
ATOM 2256 O O . ALA A 1 290 ? -14.369 9.514 19.999 1.00 97.69 290 ALA A O 1
ATOM 2257 N N . LYS A 1 291 ? -14.141 7.400 19.319 1.00 97.88 291 LYS A N 1
ATOM 2258 C CA . LYS A 1 291 ? -14.999 6.771 20.340 1.00 97.88 291 LYS A CA 1
ATOM 2259 C C . LYS A 1 291 ? -16.487 7.123 20.209 1.00 97.88 291 LYS A C 1
ATOM 2261 O O . LYS A 1 291 ? -17.270 6.853 21.120 1.00 97.88 291 LYS A O 1
ATOM 2266 N N . HIS A 1 292 ? -16.916 7.623 19.053 1.00 98.50 292 HIS A N 1
ATOM 2267 C CA . HIS A 1 292 ? -18.317 7.796 18.676 1.00 98.50 292 HIS A CA 1
ATOM 2268 C C . HIS A 1 292 ? -18.923 6.470 18.195 1.00 98.50 292 HIS A C 1
ATOM 2270 O O . HIS A 1 292 ? -19.309 6.311 17.035 1.00 98.50 292 HIS A O 1
ATOM 2276 N N . TYR A 1 293 ? -18.996 5.477 19.084 1.00 98.69 293 TYR A N 1
ATOM 2277 C CA . TYR A 1 293 ? -19.339 4.104 18.697 1.00 98.69 293 TYR A CA 1
ATOM 2278 C C . TYR A 1 293 ? -20.722 3.976 18.043 1.00 98.69 293 TYR A C 1
ATOM 2280 O O . TYR A 1 293 ? -20.869 3.213 17.092 1.00 98.69 293 TYR A O 1
ATOM 2288 N N . ASP A 1 294 ? -21.715 4.751 18.487 1.00 98.69 294 ASP A N 1
ATOM 2289 C CA . ASP A 1 294 ? -23.038 4.774 17.853 1.00 98.69 294 ASP A CA 1
ATOM 2290 C C . ASP A 1 294 ? -22.983 5.290 16.412 1.00 98.69 294 ASP A C 1
ATOM 2292 O O . ASP A 1 294 ? -23.527 4.658 15.506 1.00 98.69 294 ASP A O 1
ATOM 2296 N N . ALA A 1 295 ? -22.268 6.391 16.173 1.00 98.69 295 ALA A N 1
ATOM 2297 C CA . ALA A 1 295 ? -22.088 6.934 14.829 1.00 98.69 295 ALA A CA 1
ATOM 2298 C C . ALA A 1 295 ? -21.322 5.955 13.925 1.00 98.69 295 ALA A C 1
ATOM 2300 O O . ALA A 1 295 ? -21.704 5.762 12.769 1.00 98.69 295 ALA A O 1
ATOM 2301 N N . ALA A 1 296 ? -20.305 5.275 14.466 1.00 98.81 296 ALA A N 1
ATOM 2302 C CA . ALA A 1 296 ? -19.551 4.250 13.750 1.00 98.81 296 ALA A CA 1
ATOM 2303 C C . ALA A 1 296 ? -20.434 3.069 13.317 1.00 98.81 296 ALA A C 1
ATOM 2305 O O . ALA A 1 296 ? -20.341 2.615 12.175 1.00 98.81 296 ALA A O 1
ATOM 2306 N N . ILE A 1 297 ? -21.317 2.589 14.201 1.00 98.81 297 ILE A N 1
ATOM 2307 C CA . ILE A 1 297 ? -22.261 1.503 13.901 1.00 98.81 297 ILE A CA 1
ATOM 2308 C C . ILE A 1 297 ? -23.232 1.925 12.793 1.00 98.81 297 ILE A C 1
ATOM 2310 O O . ILE A 1 297 ? -23.400 1.188 11.822 1.00 98.81 297 ILE A O 1
ATOM 2314 N N . VAL A 1 298 ? -23.820 3.122 12.893 1.00 98.62 298 VAL A N 1
ATOM 2315 C CA . VAL A 1 298 ? -24.750 3.632 11.871 1.00 98.62 298 VAL A CA 1
ATOM 2316 C C . VAL A 1 298 ? -24.040 3.818 10.525 1.00 98.62 298 VAL A C 1
ATOM 2318 O O . VAL A 1 298 ? -24.603 3.477 9.487 1.00 98.62 298 VAL A O 1
ATOM 2321 N N . ALA A 1 299 ? -22.801 4.316 10.516 1.00 98.62 299 ALA A N 1
ATOM 2322 C CA . ALA A 1 299 ? -21.998 4.417 9.299 1.00 98.62 299 ALA A CA 1
ATOM 2323 C C . ALA A 1 299 ? -21.709 3.037 8.685 1.00 98.62 299 ALA A C 1
ATOM 2325 O O . ALA A 1 299 ? -21.852 2.864 7.475 1.00 98.62 299 ALA A O 1
ATOM 2326 N N . CYS A 1 300 ? -21.404 2.023 9.505 1.00 98.75 300 CYS A N 1
ATOM 2327 C CA . CYS A 1 300 ? -21.267 0.650 9.016 1.00 98.75 300 CYS A CA 1
ATOM 2328 C C . CYS A 1 300 ? -22.564 0.142 8.374 1.00 98.75 300 CYS A C 1
ATOM 2330 O O . CYS A 1 300 ? -22.514 -0.464 7.307 1.00 98.75 300 CYS A O 1
ATOM 2332 N N . ASP A 1 301 ? -23.720 0.415 8.979 1.00 98.56 301 ASP A N 1
ATOM 2333 C CA . ASP A 1 301 ? -25.020 -0.006 8.446 1.00 98.56 301 ASP A CA 1
ATOM 2334 C C . ASP A 1 301 ? -25.362 0.678 7.117 1.00 98.56 301 ASP A C 1
ATOM 2336 O O . ASP A 1 301 ? -25.862 0.019 6.202 1.00 98.56 301 ASP A O 1
ATOM 2340 N N . ARG A 1 302 ? -25.012 1.963 6.957 1.00 98.12 302 ARG A N 1
ATOM 2341 C CA . ARG A 1 302 ? -25.083 2.652 5.655 1.00 98.12 302 ARG A CA 1
ATOM 2342 C C . ARG A 1 302 ? -24.156 2.018 4.622 1.00 98.12 302 ARG A C 1
ATOM 2344 O O . ARG A 1 302 ? -24.562 1.830 3.482 1.00 98.12 302 ARG A O 1
ATOM 2351 N N . GLY A 1 303 ? -22.929 1.666 5.003 1.00 97.88 303 GLY A N 1
ATOM 2352 C CA . GLY A 1 303 ? -21.998 0.981 4.106 1.00 97.88 303 GLY A CA 1
ATOM 2353 C C . GLY A 1 303 ? -22.523 -0.387 3.666 1.00 97.88 303 GLY A C 1
ATOM 2354 O O . GLY A 1 303 ? -22.481 -0.718 2.486 1.00 97.88 303 GLY A O 1
ATOM 2355 N N . LEU A 1 304 ? -23.078 -1.167 4.598 1.00 97.94 304 LEU A N 1
ATOM 2356 C CA . LEU A 1 304 ? -23.625 -2.500 4.327 1.00 97.94 304 LEU A CA 1
ATOM 2357 C C . LEU A 1 304 ? -24.863 -2.463 3.422 1.00 97.94 304 LEU A C 1
ATOM 2359 O O . LEU A 1 304 ? -25.059 -3.395 2.642 1.00 97.94 304 LEU A O 1
ATOM 2363 N N . SER A 1 305 ? -25.677 -1.404 3.489 1.00 97.38 305 SER A N 1
ATOM 2364 C CA . SER A 1 305 ? -26.845 -1.240 2.612 1.00 97.38 305 SER A CA 1
ATOM 2365 C C . SER A 1 305 ? -26.488 -0.847 1.173 1.00 97.38 305 SER A C 1
ATOM 2367 O O . SER A 1 305 ? -27.329 -0.970 0.285 1.00 97.38 305 SER A O 1
ATOM 2369 N N . ARG A 1 306 ? -25.235 -0.443 0.914 1.00 95.50 306 ARG A N 1
ATOM 2370 C CA . ARG A 1 306 ? -24.701 -0.129 -0.426 1.00 95.50 306 ARG A CA 1
ATOM 2371 C C . ARG A 1 306 ? -24.201 -1.370 -1.187 1.00 95.50 306 ARG A C 1
ATOM 2373 O O . ARG A 1 306 ? -23.504 -1.228 -2.182 1.00 95.50 306 ARG A O 1
ATOM 2380 N N . ASN A 1 307 ? -24.564 -2.575 -0.733 1.00 90.69 307 ASN A N 1
ATOM 2381 C CA . ASN A 1 307 ? -24.227 -3.868 -1.348 1.00 90.69 307 ASN A CA 1
ATOM 2382 C C . ASN A 1 307 ? -22.726 -4.052 -1.673 1.00 90.69 307 ASN A C 1
ATOM 2384 O O . ASN A 1 307 ? -22.378 -4.330 -2.821 1.00 90.69 307 ASN A O 1
ATOM 2388 N N . PRO A 1 308 ? -21.827 -3.908 -0.680 1.00 92.94 308 PRO A N 1
ATOM 2389 C CA . PRO A 1 308 ? -20.405 -4.170 -0.876 1.00 92.94 308 PRO A CA 1
ATOM 2390 C C . PRO A 1 308 ? -20.141 -5.632 -1.263 1.00 92.94 308 PRO A C 1
ATOM 2392 O O . PRO A 1 308 ? -20.880 -6.531 -0.849 1.00 92.94 308 PRO A O 1
ATOM 2395 N N . GLY A 1 309 ? -19.040 -5.865 -1.985 1.00 92.69 309 GLY A N 1
ATOM 2396 C CA . GLY A 1 309 ? -18.493 -7.206 -2.201 1.00 92.69 309 GLY A CA 1
ATOM 2397 C C . GLY A 1 309 ? -17.991 -7.855 -0.906 1.00 92.69 309 GLY A C 1
ATOM 2398 O O . GLY A 1 309 ? -18.086 -7.278 0.183 1.00 92.69 309 GLY A O 1
ATOM 2399 N N . ALA A 1 310 ? -17.478 -9.083 -1.001 1.00 94.31 310 ALA A N 1
ATOM 2400 C CA . ALA A 1 310 ? -17.131 -9.886 0.175 1.00 94.31 310 ALA A CA 1
ATOM 2401 C C . ALA A 1 310 ? -16.053 -9.238 1.070 1.00 94.31 310 ALA A C 1
ATOM 2403 O O . ALA A 1 310 ? -16.177 -9.258 2.299 1.00 94.31 310 ALA A O 1
ATOM 2404 N N . LEU A 1 311 ? -15.023 -8.623 0.487 1.00 93.69 311 LEU A N 1
ATOM 2405 C CA . LEU A 1 311 ? -13.948 -7.959 1.226 1.00 93.69 311 LEU A CA 1
ATOM 2406 C C . LEU A 1 311 ? -14.481 -6.703 1.928 1.00 93.69 311 LEU A C 1
ATOM 2408 O O . LEU A 1 311 ? -14.356 -6.585 3.150 1.00 93.69 311 LEU A O 1
ATOM 2412 N N . GLY A 1 312 ? -15.164 -5.821 1.194 1.00 95.06 312 GLY A N 1
ATOM 2413 C CA . GLY A 1 312 ? -15.764 -4.605 1.747 1.00 95.06 312 GLY A CA 1
ATOM 2414 C C . GLY A 1 312 ? -16.790 -4.890 2.847 1.00 95.06 312 GLY A C 1
ATOM 2415 O O . GLY A 1 312 ? -16.764 -4.276 3.920 1.00 95.06 312 GLY A O 1
ATOM 2416 N N . ARG A 1 313 ? -17.662 -5.884 2.633 1.00 97.19 313 ARG A N 1
ATOM 2417 C CA . ARG A 1 313 ? -18.656 -6.330 3.619 1.00 97.19 313 ARG A CA 1
ATOM 2418 C C . ARG A 1 313 ? -17.981 -6.878 4.874 1.00 97.19 313 ARG A C 1
ATOM 2420 O O . ARG A 1 313 ? -18.398 -6.540 5.983 1.00 97.19 313 ARG A O 1
ATOM 2427 N N . SER A 1 314 ? -16.926 -7.679 4.718 1.00 97.56 314 SER A N 1
ATOM 2428 C CA . SER A 1 314 ? -16.147 -8.195 5.844 1.00 97.56 314 SER A CA 1
ATOM 2429 C C . SER A 1 314 ? -15.498 -7.066 6.656 1.00 97.56 314 SER A C 1
ATOM 2431 O O . SER A 1 314 ? -15.532 -7.102 7.888 1.00 97.56 314 SER A O 1
ATOM 2433 N N . TRP A 1 315 ? -14.950 -6.032 6.012 1.00 97.31 315 TRP A N 1
ATOM 2434 C CA . TRP A 1 315 ? -14.346 -4.883 6.702 1.00 97.31 315 TRP A CA 1
ATOM 2435 C C . TRP A 1 315 ? -15.357 -4.032 7.472 1.00 97.31 315 TRP A C 1
ATOM 2437 O O . TRP A 1 315 ? -15.083 -3.628 8.608 1.00 97.31 315 TRP A O 1
ATOM 2447 N N . LEU A 1 316 ? -16.533 -3.790 6.892 1.00 98.56 316 LEU A N 1
ATOM 2448 C CA . LEU A 1 316 ? -17.628 -3.087 7.563 1.00 98.56 316 LEU A CA 1
ATOM 2449 C C . LEU A 1 316 ? -18.109 -3.860 8.799 1.00 98.56 316 LEU A C 1
ATOM 2451 O O . LEU A 1 316 ? -18.239 -3.275 9.872 1.00 98.56 316 LEU A O 1
ATOM 2455 N N . LEU A 1 317 ? -18.300 -5.179 8.687 1.00 98.69 317 LEU A N 1
ATOM 2456 C CA . LEU A 1 317 ? -18.718 -6.023 9.813 1.00 98.69 317 LEU A CA 1
ATOM 2457 C C . LEU A 1 317 ? -17.661 -6.082 10.925 1.00 98.69 317 LEU A C 1
ATOM 2459 O O . LEU A 1 317 ? -18.009 -5.970 12.099 1.00 98.69 317 LEU A O 1
ATOM 2463 N N . GLN A 1 318 ? -16.374 -6.178 10.576 1.00 98.50 318 GLN A N 1
ATOM 2464 C CA . GLN A 1 318 ? -15.272 -6.118 11.547 1.00 98.50 318 GLN A CA 1
ATOM 2465 C C . GLN A 1 318 ? -15.221 -4.765 12.273 1.00 98.50 318 GLN A C 1
ATOM 2467 O O . GLN A 1 318 ? -15.058 -4.717 13.493 1.00 98.50 318 GLN A O 1
ATOM 2472 N N . THR A 1 319 ? -15.402 -3.661 11.542 1.00 98.50 319 THR A N 1
ATOM 2473 C CA . THR A 1 319 ? -15.427 -2.307 12.122 1.00 98.50 319 THR A CA 1
ATOM 2474 C C . THR A 1 319 ? -16.630 -2.127 13.050 1.00 98.50 319 THR A C 1
ATOM 2476 O O . THR A 1 319 ? -16.471 -1.624 14.164 1.00 98.50 319 THR A O 1
ATOM 2479 N N . LYS A 1 320 ? -17.809 -2.609 12.633 1.00 98.75 320 LYS A N 1
ATOM 2480 C CA . LYS A 1 320 ? -19.034 -2.621 13.442 1.00 98.75 320 LYS A CA 1
ATOM 2481 C C . LYS A 1 320 ? -18.861 -3.447 14.715 1.00 98.75 320 LYS A C 1
ATOM 2483 O O . LYS A 1 320 ? -19.238 -2.982 15.787 1.00 98.75 320 LYS A O 1
ATOM 2488 N N . ALA A 1 321 ? -18.275 -4.639 14.620 1.00 98.62 321 ALA A N 1
ATOM 2489 C CA . ALA A 1 321 ? -18.041 -5.505 15.769 1.00 98.62 321 ALA A CA 1
ATOM 2490 C C . ALA A 1 321 ? -17.121 -4.866 16.818 1.00 98.62 321 ALA A C 1
ATOM 2492 O O . ALA A 1 321 ? -17.429 -4.918 18.006 1.00 98.62 321 ALA A O 1
ATOM 2493 N N . ASP A 1 322 ? -16.025 -4.225 16.399 1.00 98.19 322 ASP A N 1
ATOM 2494 C CA . ASP A 1 322 ? -15.126 -3.511 17.318 1.00 98.19 322 ASP A CA 1
ATOM 2495 C C . ASP A 1 322 ? -15.853 -2.346 18.017 1.00 98.19 322 ASP A C 1
ATOM 2497 O O . ASP A 1 322 ? -15.789 -2.217 19.240 1.00 98.19 322 ASP A O 1
ATOM 2501 N N . ALA A 1 323 ? -16.644 -1.555 17.280 1.00 98.50 323 ALA A N 1
ATOM 2502 C CA . ALA A 1 323 ? -17.460 -0.490 17.871 1.00 98.50 323 ALA A CA 1
ATOM 2503 C C . ALA A 1 323 ? -18.496 -1.030 18.882 1.00 98.50 323 ALA A C 1
ATOM 2505 O O . ALA A 1 323 ? -18.603 -0.506 19.991 1.00 98.50 323 ALA A O 1
ATOM 2506 N N . LEU A 1 324 ? -19.210 -2.111 18.542 1.00 98.56 324 LEU A N 1
ATOM 2507 C CA . LEU A 1 324 ? -20.158 -2.789 19.437 1.00 98.56 324 LEU A CA 1
ATOM 2508 C C . LEU A 1 324 ? -19.468 -3.303 20.706 1.00 98.56 324 LEU A C 1
ATOM 2510 O O . LEU A 1 324 ? -19.948 -3.056 21.813 1.00 98.56 324 LEU A O 1
ATOM 2514 N N . LYS A 1 325 ? -18.312 -3.964 20.562 1.00 97.88 325 LYS A N 1
ATOM 2515 C CA . LYS A 1 325 ? -17.535 -4.492 21.690 1.00 97.88 325 LYS A CA 1
ATOM 2516 C C . LYS A 1 325 ? -17.101 -3.368 22.628 1.00 97.88 325 LYS A C 1
ATOM 2518 O O . LYS A 1 325 ? -17.311 -3.468 23.833 1.00 97.88 325 LYS A O 1
ATOM 2523 N N . ARG A 1 326 ? -16.568 -2.265 22.093 1.00 97.06 326 ARG A N 1
ATOM 2524 C CA . ARG A 1 326 ? -16.146 -1.097 22.891 1.00 97.06 326 ARG A CA 1
ATOM 2525 C C . ARG A 1 326 ? -17.303 -0.355 23.559 1.00 97.06 326 ARG A C 1
ATOM 2527 O O . ARG A 1 326 ? -17.089 0.295 24.578 1.00 97.06 326 AR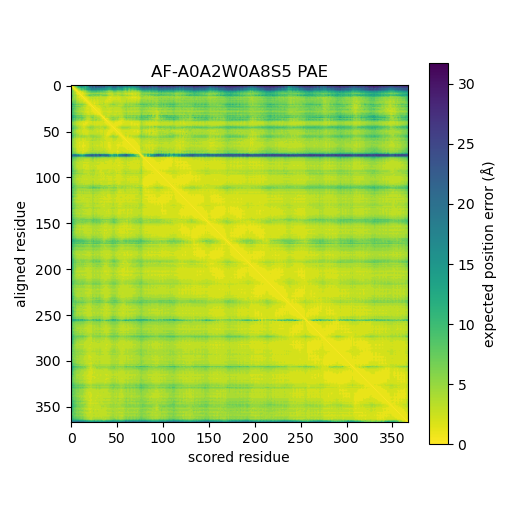G A O 1
ATOM 2534 N N . LYS A 1 327 ? -18.521 -0.495 23.031 1.00 97.00 327 LYS A N 1
ATOM 2535 C CA . LYS A 1 327 ? -19.763 -0.020 23.656 1.00 97.00 327 LYS A CA 1
ATOM 2536 C C . LYS A 1 327 ? -20.315 -0.986 24.726 1.00 97.00 327 LYS A C 1
ATOM 2538 O O . LYS A 1 327 ? -21.300 -0.671 25.384 1.00 97.00 327 LYS A O 1
ATOM 2543 N N . GLY A 1 328 ? -19.707 -2.160 24.913 1.00 97.00 328 GLY A N 1
ATOM 2544 C CA . GLY A 1 328 ? -20.169 -3.189 25.854 1.00 97.00 328 GLY A CA 1
ATOM 2545 C C . GLY A 1 328 ? -21.269 -4.108 25.304 1.00 97.00 328 GLY A C 1
ATOM 2546 O O . GLY A 1 328 ? -21.892 -4.843 26.064 1.00 97.00 328 GLY A O 1
ATOM 2547 N N . GLN A 1 329 ? -21.515 -4.091 23.991 1.00 97.81 329 GLN A N 1
ATOM 2548 C CA . GLN A 1 329 ? -22.516 -4.919 23.307 1.00 97.81 329 GLN A CA 1
ATOM 2549 C C . GLN A 1 329 ? -21.875 -6.207 22.765 1.00 97.81 329 GLN A C 1
ATOM 2551 O O . GLN A 1 329 ? -21.802 -6.438 21.556 1.00 97.81 329 GLN A O 1
ATOM 2556 N N . SER A 1 330 ? -21.338 -7.036 23.668 1.00 96.56 330 SER A N 1
ATOM 2557 C CA . SER A 1 330 ? -20.505 -8.194 23.305 1.00 96.56 330 SER A CA 1
ATOM 2558 C C . SER A 1 330 ? -21.246 -9.256 22.486 1.00 96.56 330 SER A C 1
ATOM 2560 O O . SER A 1 330 ? -20.656 -9.845 21.583 1.00 96.56 330 SER A O 1
ATOM 2562 N N . ALA A 1 331 ? -22.537 -9.485 22.750 1.00 97.56 331 ALA A N 1
ATOM 2563 C CA . ALA A 1 331 ? -23.331 -10.467 22.009 1.00 97.56 331 ALA A CA 1
ATOM 2564 C C . ALA A 1 331 ? -23.580 -10.026 20.555 1.00 97.56 331 ALA A C 1
ATOM 2566 O O . ALA A 1 331 ? -23.501 -10.828 19.625 1.00 97.56 331 ALA A O 1
ATOM 2567 N N . GLU A 1 332 ? -23.864 -8.743 20.330 1.00 98.19 332 GLU A N 1
ATOM 2568 C CA . GLU A 1 332 ? -23.970 -8.152 18.994 1.00 98.19 332 GLU A CA 1
ATOM 2569 C C . GLU A 1 332 ? -22.621 -8.167 18.272 1.00 98.19 332 GLU A C 1
ATOM 2571 O O . GLU A 1 332 ? -22.569 -8.491 17.085 1.00 98.19 332 GLU A O 1
ATOM 2576 N N . ALA A 1 333 ? -21.534 -7.838 18.978 1.00 98.38 333 ALA A N 1
ATOM 2577 C CA . ALA A 1 333 ? -20.187 -7.848 18.420 1.00 98.38 333 ALA A CA 1
ATOM 2578 C C . ALA A 1 333 ? -19.786 -9.248 17.936 1.00 98.38 333 ALA A C 1
ATOM 2580 O O . ALA A 1 333 ? -19.287 -9.391 16.821 1.00 98.38 333 ALA A O 1
ATOM 2581 N N . HIS A 1 334 ? -20.057 -10.279 18.743 1.00 98.31 334 HIS A N 1
ATOM 2582 C CA . HIS A 1 334 ? -19.786 -11.669 18.383 1.00 98.31 334 HIS A CA 1
ATOM 2583 C C . HIS A 1 334 ? -20.556 -12.081 17.123 1.00 98.31 334 HIS A C 1
ATOM 2585 O O . HIS A 1 334 ? -19.946 -12.535 16.159 1.00 98.31 334 HIS A O 1
ATOM 2591 N N . ARG A 1 335 ? -21.867 -11.800 17.068 1.00 98.44 335 ARG A N 1
ATOM 2592 C CA . ARG A 1 335 ? -22.697 -12.070 15.879 1.00 98.44 335 ARG A CA 1
ATOM 2593 C C . ARG A 1 335 ? -22.184 -11.359 14.626 1.00 98.44 335 ARG A C 1
ATOM 2595 O O . ARG A 1 335 ? -22.196 -11.932 13.539 1.00 98.44 335 ARG A O 1
ATOM 2602 N N . ALA A 1 336 ? -21.731 -10.111 14.755 1.00 98.50 336 ALA A N 1
ATOM 2603 C CA . ALA A 1 336 ? -21.152 -9.373 13.635 1.00 98.50 336 ALA A CA 1
ATOM 2604 C C . ALA A 1 336 ? -19.836 -10.006 13.142 1.00 98.50 336 ALA A C 1
ATOM 2606 O O . ALA A 1 336 ? -19.602 -10.039 11.936 1.00 98.50 336 ALA A O 1
ATOM 2607 N N . LEU A 1 337 ? -19.001 -10.545 14.040 1.00 98.69 337 LEU A N 1
ATOM 2608 C CA . LEU A 1 337 ? -17.776 -11.263 13.669 1.00 98.69 337 LEU A CA 1
ATOM 2609 C C . LEU A 1 337 ? -18.050 -12.628 13.031 1.00 98.69 337 LEU A C 1
ATOM 2611 O O . LEU A 1 337 ? -17.360 -12.979 12.079 1.00 98.69 337 LEU A O 1
ATOM 2615 N N . GLU A 1 338 ? -19.049 -13.378 13.501 1.00 98.50 338 GLU A N 1
ATOM 2616 C CA . GLU A 1 338 ? -19.480 -14.628 12.854 1.00 98.50 338 GLU A CA 1
ATOM 2617 C C . GLU A 1 338 ? -19.927 -14.359 11.411 1.00 98.50 338 GLU A C 1
ATOM 2619 O O . GLU A 1 338 ? -19.421 -14.972 10.473 1.00 98.50 338 GLU A O 1
ATOM 2624 N N . GLN A 1 339 ? -20.766 -13.338 11.206 1.00 98.38 339 GLN A N 1
ATOM 2625 C CA . GLN A 1 339 ? -21.153 -12.901 9.861 1.00 98.38 339 GLN A CA 1
ATOM 2626 C C . GLN A 1 339 ? -19.950 -12.436 9.031 1.00 98.38 339 GLN A C 1
ATOM 2628 O O . GLN A 1 339 ? -19.879 -12.713 7.833 1.00 98.38 339 GLN A O 1
ATOM 2633 N N . ALA A 1 340 ? -19.000 -11.719 9.643 1.00 98.38 340 ALA A N 1
ATOM 2634 C CA . ALA A 1 340 ? -17.787 -11.290 8.956 1.00 98.38 340 ALA A CA 1
ATOM 2635 C C . ALA A 1 340 ? -16.952 -12.488 8.494 1.00 98.38 340 ALA A C 1
ATOM 2637 O O . ALA A 1 340 ? -16.363 -12.421 7.415 1.00 98.38 340 ALA A O 1
ATOM 2638 N N . LEU A 1 341 ? -16.892 -13.553 9.301 1.00 98.44 341 LEU A N 1
ATOM 2639 C CA . LEU A 1 341 ? -16.152 -14.775 9.006 1.00 98.44 341 LEU A CA 1
ATOM 2640 C C . LEU A 1 341 ? -16.775 -15.528 7.831 1.00 98.44 341 LEU A C 1
ATOM 2642 O O . LEU A 1 341 ? -16.046 -15.891 6.910 1.00 98.44 341 LEU A O 1
ATOM 2646 N N . ASP A 1 342 ? -18.097 -15.705 7.838 1.00 97.69 342 ASP A N 1
ATOM 2647 C CA . ASP A 1 342 ? -18.831 -16.376 6.760 1.00 97.69 342 ASP A CA 1
ATOM 2648 C C . ASP A 1 342 ? -18.632 -15.663 5.420 1.00 97.69 342 ASP A C 1
ATOM 2650 O O . ASP A 1 342 ? -18.331 -16.286 4.400 1.00 97.69 342 ASP A O 1
ATOM 2654 N N . VAL A 1 343 ? -18.738 -14.333 5.430 1.00 96.62 343 VAL A N 1
ATOM 2655 C CA . VAL A 1 343 ? -18.510 -13.503 4.244 1.00 96.62 343 VAL A CA 1
ATOM 2656 C C . VAL A 1 343 ? -17.041 -13.536 3.820 1.00 96.62 343 VAL A C 1
ATOM 2658 O O . VAL A 1 343 ? -16.753 -13.622 2.629 1.00 96.62 343 VAL A O 1
ATOM 2661 N N . ALA A 1 344 ? -16.098 -13.503 4.767 1.00 96.06 344 ALA A N 1
ATOM 2662 C CA . ALA A 1 344 ? -14.673 -13.507 4.450 1.00 96.06 344 ALA A CA 1
ATOM 2663 C C . ALA A 1 344 ? -14.250 -14.755 3.666 1.00 96.06 344 ALA A C 1
ATOM 2665 O O . ALA A 1 344 ? -13.361 -14.645 2.833 1.00 96.06 344 ALA A O 1
ATOM 2666 N N . GLN A 1 345 ? -14.898 -15.912 3.862 1.00 94.75 345 GLN A N 1
ATOM 2667 C CA . GLN A 1 345 ? -14.613 -17.131 3.085 1.00 94.75 345 GLN A CA 1
ATOM 2668 C C . GLN A 1 345 ? -14.878 -16.977 1.579 1.00 94.75 345 GLN A C 1
ATOM 2670 O O . GLN A 1 345 ? -14.310 -17.722 0.777 1.00 94.75 345 GLN A O 1
ATOM 2675 N N . GLN A 1 346 ? -15.722 -16.014 1.202 1.00 93.12 346 GLN A N 1
ATOM 2676 C CA . GLN A 1 346 ? -16.127 -15.737 -0.176 1.00 93.12 346 GLN A CA 1
ATOM 2677 C C . GLN A 1 346 ? -15.208 -14.728 -0.876 1.00 93.12 346 GLN A C 1
ATOM 2679 O O . GLN A 1 346 ? -15.436 -14.427 -2.043 1.00 93.12 346 GLN A O 1
ATOM 2684 N N . ILE A 1 347 ? -14.186 -14.192 -0.193 1.00 92.56 347 ILE A N 1
ATOM 2685 C CA . ILE A 1 347 ? -13.222 -13.265 -0.800 1.00 92.56 347 ILE A CA 1
ATOM 2686 C C . ILE A 1 347 ? -12.460 -13.998 -1.922 1.00 92.56 347 ILE A C 1
ATOM 2688 O O . ILE A 1 347 ? -11.776 -14.980 -1.628 1.00 92.56 347 ILE A O 1
ATOM 2692 N N . PRO A 1 348 ? -12.527 -13.527 -3.183 1.00 89.00 348 PRO A N 1
ATOM 2693 C CA . PRO A 1 348 ? -11.868 -14.150 -4.331 1.00 89.00 348 PRO A CA 1
ATOM 2694 C C . PRO A 1 348 ? -10.369 -14.404 -4.129 1.00 89.00 348 PRO A C 1
ATOM 2696 O O . PRO A 1 348 ? -9.921 -15.548 -4.207 1.00 89.00 348 PRO A O 1
ATOM 2699 N N . SER A 1 349 ? -9.603 -13.361 -3.791 1.00 87.75 349 SER A N 1
ATOM 2700 C CA . SER A 1 349 ? -8.156 -13.469 -3.557 1.00 87.75 349 SER A CA 1
ATOM 2701 C C . SER A 1 349 ? -7.850 -14.332 -2.331 1.00 87.75 349 SER A C 1
ATOM 2703 O O . SER A 1 349 ? -8.306 -14.035 -1.224 1.00 87.75 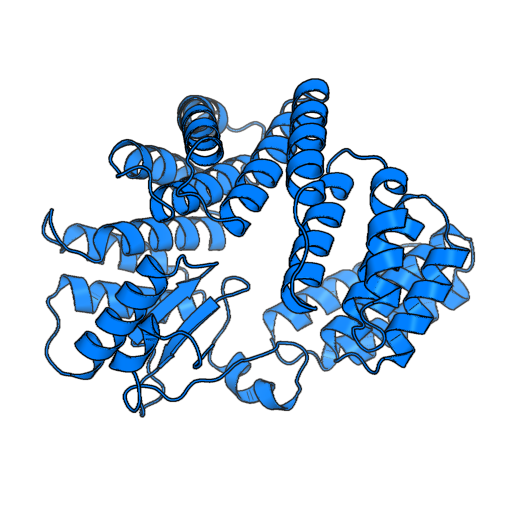349 SER A O 1
ATOM 2705 N N . GLN A 1 350 ? -7.049 -15.386 -2.519 1.00 87.56 350 GLN A N 1
ATOM 2706 C CA . GLN A 1 350 ? -6.663 -16.309 -1.450 1.00 87.56 350 GLN A CA 1
ATOM 2707 C C . GLN A 1 350 ? -5.921 -15.592 -0.317 1.00 87.56 350 GLN A C 1
ATOM 2709 O O . GLN A 1 350 ? -6.342 -15.679 0.835 1.00 87.56 350 GLN A O 1
ATOM 2714 N N . SER A 1 351 ? -4.876 -14.828 -0.632 1.00 86.75 351 SER A N 1
ATOM 2715 C CA . SER A 1 351 ? -4.101 -14.113 0.388 1.00 86.75 351 SER A CA 1
ATOM 2716 C C . SER A 1 351 ? -4.954 -13.104 1.169 1.00 86.75 351 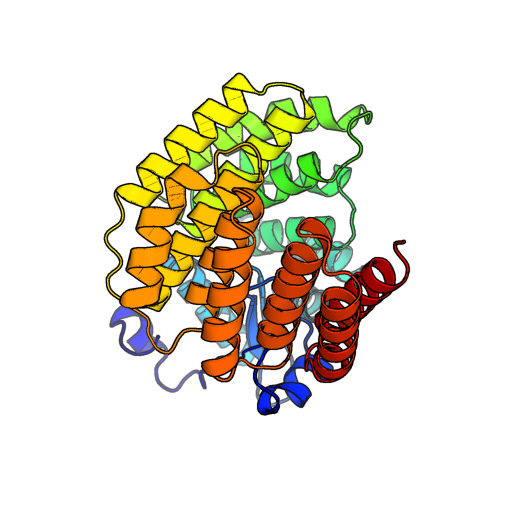SER A C 1
ATOM 2718 O O . SER A 1 351 ? -4.871 -13.038 2.397 1.00 86.75 351 SER A O 1
ATOM 2720 N N . GLN A 1 352 ? -5.857 -12.371 0.506 1.00 90.00 352 GLN A N 1
ATOM 2721 C CA . GLN A 1 352 ? -6.792 -11.475 1.201 1.00 90.00 352 GLN A CA 1
ATOM 2722 C C . GLN A 1 352 ? -7.786 -12.240 2.086 1.00 90.00 352 GLN A C 1
ATOM 2724 O O . GLN A 1 352 ? -8.054 -11.825 3.220 1.00 90.00 352 GLN A O 1
ATOM 2729 N N . ARG A 1 353 ? -8.312 -13.367 1.599 1.00 92.62 353 ARG A N 1
ATOM 2730 C CA . ARG A 1 353 ? -9.221 -14.257 2.334 1.00 92.62 353 ARG A CA 1
ATOM 2731 C C . ARG A 1 353 ? -8.571 -14.785 3.605 1.00 92.62 353 ARG A C 1
ATOM 2733 O O . ARG A 1 353 ? -9.120 -14.609 4.690 1.00 92.62 353 ARG A O 1
ATOM 2740 N N . GLU A 1 354 ? -7.390 -15.381 3.488 1.00 93.94 354 GLU A N 1
ATOM 2741 C CA . GLU A 1 354 ? -6.650 -15.965 4.607 1.00 93.94 354 GLU A CA 1
ATOM 2742 C C . GLU A 1 354 ? -6.314 -14.914 5.669 1.00 93.94 354 GLU A C 1
ATOM 2744 O O . GLU A 1 354 ? -6.576 -15.130 6.857 1.00 93.94 354 GLU A O 1
ATOM 2749 N N . ASN A 1 355 ? -5.835 -13.740 5.245 1.00 92.44 355 ASN A N 1
ATOM 2750 C CA . ASN A 1 355 ? -5.533 -12.629 6.145 1.00 92.44 355 ASN A CA 1
ATOM 2751 C C . ASN A 1 355 ? -6.777 -12.139 6.901 1.00 92.44 355 ASN A C 1
ATOM 2753 O O . ASN A 1 355 ? -6.731 -11.958 8.124 1.00 92.44 355 ASN A O 1
ATOM 2757 N N . ASN A 1 356 ? -7.910 -11.965 6.210 1.00 95.50 356 ASN A N 1
ATOM 2758 C CA . ASN A 1 356 ? -9.160 -11.548 6.850 1.00 95.50 356 ASN A CA 1
ATOM 2759 C C . ASN A 1 356 ? -9.679 -12.616 7.820 1.00 95.50 356 ASN A C 1
ATOM 2761 O O . ASN A 1 356 ? -9.984 -12.299 8.970 1.00 95.50 356 ASN A O 1
ATOM 2765 N N . VAL A 1 357 ? -9.724 -13.881 7.399 1.00 97.69 357 VAL A N 1
ATOM 2766 C CA . VAL A 1 357 ? -10.170 -15.008 8.233 1.00 97.69 357 VAL A CA 1
ATOM 2767 C C . VAL A 1 357 ? -9.319 -15.126 9.496 1.00 97.69 357 VAL A C 1
ATOM 2769 O O . VAL A 1 357 ? -9.868 -15.264 10.591 1.00 97.69 357 VAL A O 1
ATOM 2772 N N . LYS A 1 358 ? -7.989 -15.031 9.372 1.00 97.38 358 LYS A N 1
ATOM 2773 C CA . LYS A 1 358 ? -7.063 -15.057 10.512 1.00 97.38 358 LYS A CA 1
ATOM 2774 C C . LYS A 1 358 ? -7.378 -13.934 11.501 1.00 97.38 358 LYS A C 1
ATOM 2776 O O . LYS A 1 358 ? -7.525 -14.200 12.693 1.00 97.38 358 LYS A O 1
ATOM 2781 N N . ARG A 1 359 ? -7.535 -12.697 11.017 1.00 96.50 359 ARG A N 1
ATOM 2782 C CA . ARG A 1 359 ? -7.845 -11.528 11.857 1.00 96.50 359 ARG A CA 1
ATOM 2783 C C . ARG A 1 359 ? -9.187 -11.668 12.582 1.00 96.50 359 ARG A C 1
ATOM 2785 O O . ARG A 1 359 ? -9.262 -11.390 13.776 1.00 96.50 359 ARG A O 1
ATOM 2792 N N . ILE A 1 360 ? -10.225 -12.143 11.895 1.00 98.12 360 ILE A N 1
ATOM 2793 C CA . ILE A 1 360 ? -11.563 -12.328 12.478 1.00 98.12 360 ILE A CA 1
ATOM 2794 C C . ILE A 1 360 ? -11.555 -13.430 13.540 1.00 98.12 360 ILE A C 1
ATOM 2796 O O . ILE A 1 360 ? -12.103 -13.235 14.622 1.00 98.12 360 ILE A O 1
ATOM 2800 N N . LYS A 1 361 ? -10.884 -14.560 13.280 1.00 97.75 361 LYS A N 1
ATOM 2801 C CA . LYS A 1 361 ? -10.739 -15.646 14.265 1.00 97.75 361 LYS A CA 1
ATOM 2802 C C . LYS A 1 361 ? -10.021 -15.184 15.532 1.00 97.75 361 LYS A C 1
ATOM 2804 O O . LYS A 1 361 ? -10.448 -15.535 16.627 1.00 97.75 361 LYS A O 1
ATOM 2809 N N . LEU A 1 362 ? -8.973 -14.368 15.394 1.00 96.88 362 LEU A N 1
ATOM 2810 C CA . LEU A 1 362 ? -8.294 -13.762 16.543 1.00 96.88 362 LEU A CA 1
ATOM 2811 C C . LEU A 1 362 ? -9.237 -12.852 17.344 1.00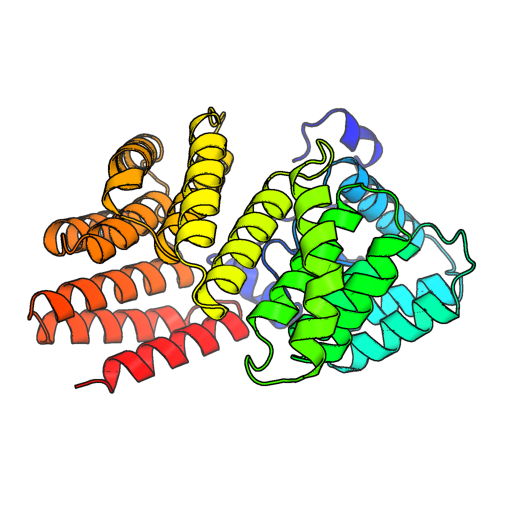 96.88 362 LEU A C 1
ATOM 2813 O O . LEU A 1 362 ? -9.246 -12.918 18.570 1.00 96.88 362 LEU A O 1
ATOM 2817 N N . ALA A 1 363 ? -10.064 -12.047 16.672 1.00 95.56 363 ALA A N 1
ATOM 2818 C CA . ALA A 1 363 ? -11.043 -11.188 17.337 1.00 95.56 363 ALA A CA 1
ATOM 2819 C C . ALA A 1 363 ? -12.157 -11.981 18.049 1.00 95.56 363 ALA A C 1
ATOM 2821 O O . ALA A 1 363 ? -12.572 -11.588 19.136 1.00 95.56 363 ALA A O 1
ATOM 2822 N N . LEU A 1 364 ? -12.610 -13.101 17.470 1.00 95.81 364 LEU A N 1
ATOM 2823 C CA . LEU A 1 364 ? -13.600 -14.009 18.072 1.00 95.81 364 LEU A CA 1
ATOM 2824 C C . LEU A 1 364 ? -13.066 -14.734 19.312 1.00 95.81 364 LEU A C 1
ATOM 2826 O O . LEU A 1 364 ? -13.828 -15.003 20.235 1.00 95.81 364 LEU A O 1
ATOM 2830 N N . ALA A 1 365 ? -11.770 -15.053 19.329 1.00 93.94 365 ALA A N 1
ATOM 2831 C CA . ALA A 1 365 ? -11.115 -15.700 20.463 1.00 93.94 365 ALA A CA 1
ATOM 2832 C C . ALA A 1 365 ? -10.784 -14.725 21.609 1.00 93.94 365 ALA A C 1
ATOM 2834 O O . ALA A 1 365 ? -10.466 -15.167 22.713 1.00 93.94 365 ALA A O 1
ATOM 2835 N N . ALA A 1 366 ? -10.821 -13.413 21.355 1.00 87.44 366 ALA A N 1
ATOM 2836 C CA . ALA A 1 366 ? -10.529 -12.407 22.365 1.00 87.44 366 ALA A CA 1
ATOM 2837 C C . ALA A 1 366 ? -11.712 -12.262 23.347 1.00 87.44 366 ALA A C 1
ATOM 2839 O O . ALA A 1 366 ? -12.838 -12.052 22.886 1.00 87.44 366 ALA A O 1
ATOM 2840 N N . PRO A 1 367 ? -11.461 -12.305 24.670 1.00 68.69 367 PRO A N 1
ATOM 2841 C CA . PRO A 1 367 ? -12.498 -12.285 25.703 1.00 68.69 367 PRO A CA 1
ATOM 2842 C C . PRO A 1 367 ? -13.364 -11.022 25.695 1.00 68.69 367 PRO A C 1
ATOM 2844 O O . PRO A 1 367 ? -12.899 -9.964 25.195 1.00 68.69 367 PRO A O 1
#

pLDDT: mean 93.47, std 7.12, range [40.59, 98.81]

Radius of gyration: 21.44 Å; Cα contacts (8 Å, |Δi|>4): 517; chains: 1; bounding box: 51×40×57 Å

Solvent-accessible surface area (backbone atoms only — not comparable to full-atom values): 19350 Å² total; per-residue (Å²): 128,90,84,46,77,90,54,56,90,50,64,90,76,65,86,88,81,88,85,53,69,39,43,68,91,43,25,74,55,36,75,72,42,41,74,83,40,87,53,55,47,74,35,63,49,96,89,72,46,56,54,38,61,42,67,47,85,68,54,74,68,53,49,49,52,53,50,52,47,36,56,48,68,73,69,57,90,64,53,74,22,52,49,29,38,27,53,14,27,44,28,39,38,61,66,41,79,63,17,40,59,28,26,52,49,14,63,69,61,36,60,96,82,40,83,63,49,68,60,45,53,35,50,31,33,52,40,24,46,77,67,66,36,20,67,64,14,20,49,46,19,42,56,55,44,74,74,48,69,82,39,42,66,32,27,46,26,36,32,54,16,41,39,18,55,56,73,32,66,90,86,42,77,64,48,58,66,38,44,73,52,37,54,61,49,42,55,50,33,68,68,33,88,55,36,47,70,67,48,41,50,44,37,51,53,30,52,30,52,40,25,50,77,69,71,34,53,74,57,23,51,55,49,40,54,53,50,52,54,57,55,69,69,56,79,62,90,48,71,67,53,41,50,54,52,49,50,53,54,52,55,50,29,74,74,83,49,64,37,71,78,51,47,66,60,34,51,53,47,27,66,74,36,79,68,45,30,64,37,23,39,54,39,16,54,32,29,36,71,62,64,38,29,69,61,12,38,54,26,20,53,57,15,57,73,40,67,48,33,28,49,56,40,21,51,31,26,47,53,29,17,52,26,29,39,78,71,67,38,51,72,61,14,50,54,30,38,53,53,20,42,64,35,20,74,61,23,37,34,57,71,62,20,54,54,48,40,53,53,45,53,54,57,71,70,49,133

Nearest PDB structures (foldseek):
  2pl2-assembly1_B  TM=5.453E-01  e=3.007E-02  Thermus thermophilus HB27
  7dkh-assembly2_E  TM=4.128E-01  e=5.232E-03  Saccharomyces cerevisiae S288C
  8fgw-assembly1_D  TM=3.315E-01  e=1.439E-03  Homo sapiens
  8a61-assembly1_P  TM=4.399E-01  e=1.363E-02  Saccharomyces cerevisiae
  3ieg-assembly2_B  TM=3.159E-01  e=4.374E-02  Mus musculus

Secondary structure (DSSP, 8-state):
-TT-GGGGGGTTT-------TT-GGGHHHHTT---SSSSEEEEE-TTS-EEEEEES---HHHHHHHHHHHHHHHHSPPPHHHHHHHHHHHHHTTT-TTHHHHHHHHHHHS-TT-TTHHHHHHHHHHHHHHTT-HHHHHHHHHHHHTTS-SSHHHHHHHHHHHHHHHHS-TT-HHHHHHHHHHHHHHHHHHH-TTS-HHHHHHHHHHHHHHHHHTT-HHHHHHHHHHHHHHHHT---SSHHHHHHHHHHHHHHHHHH--GGGTHHHHHHHHHH-TT-HHHHHHHHHHHHHTT-HHHHHHHHHHHHHT---HHHHHHHHHHHHHHHHHTT-HHHHHHHHHHHHHHHTT-SSHHHHHHHHHHHHHHHH--

Mean predicted aligned error: 4.23 Å

Sequence (367 aa):
MLAHADLSRYAGQFVWLELNFDKPENQDFFSHFEASATPTFYVINADGKVLSDQPGAMSETELRAFLDRGVSLARNPQSSADAALQRADELLSTKSPEAVAAYQEALRLAPPDWPPRPVAQYSLVTALQLHEQHQQCAETAAREASLMTHDNTFASIVAAGMWCLVQGDTAAAWRSAASDRLVPLAKQALSSPETVRDERNELYRTLMYFAISRNEEPLAASLEDKWLAELDAIKPVDDEERSAVDIARVEAIQINGDPERVLPSLRTSELAMPHNYNASLRVAQMEKAAKHYDAAIVACDRGLSRNPGALGRSWLLQTKADALKRKGQSAEAHRALEQALDVAQQIPSQSQRENNVKRIKLALAAP